Protein AF-A0A1R3HYX3-F1 (afdb_monomer_lite)

Sequence (609 aa):
MGSNAEAWLVEDETAREMLERVLTERPFLLLPPLHRVPLRVGNIVELSGPCSSAKTHILMQAAITCILPKQWRGVNFGGLGHLAMFLDLDCRFDILRFSELLNHRIMEAENGSSSEEAQNATRKHYNEELFALCMRRFLYIRCYDSSEFLATLKTLHYRIQKEKEAHGVNVHLLLIDSIGAFHWVDRGSLSFSLEGDNRKSLHLQSVSNTVVEEIRKLLLVHPMLMIATKTVTLGNRYSTNDIRWKSPSMDNPNSRNMTSSDQHLPYREYMPAVWQSFVTHRILVRATEDGFANDECQNVSVYLSEWLLPPLNSLDKFIVRDEEFVTMVPEDHETTCWGCGIRLLLPTYAPVFKCGWCGAVTNQNVNKPDTKGFWWRRLRDRCFVCILLIFMLFVICGGVWAVYPVVFSISNTCGIVHSVLTVFLATTTVATFCLAAFRCAGTPPIILWGSYPVVGKGGLENYTFCHYCSKPKSPRAHHCRSCGTCILDMDHHCPFIGNCVGAANHRHFIIFLCSAVVSTIYVSIMSAYAGLHIWPPLKYRSFVHLNGVSSTLALRAVKEVSIALLSSAVQLSARGLILVYLFVSSISVQIGSPSPLVTHQRKIAQQST

Foldseek 3Di:
DDDDPVVVVPPPDDPVRVVVVCCVVWPFDCQPPPNPDGFTFLAAEEEEEAPPLCQVVSVLSSLLLACAPCDDPHFGLNGNNAAAEEEEEQPPDDPVVSLVVSLVSVVVSCVVPDDDDPCVVVVVVSSVVSSVSSVLRYHYDYDDELVSLLVCLQCVLVVQVVSCVVRVHHHAEYEYEAPCNHLVVLQLVLVPDDDDDPPPRCDSCNSLVSSLVSVVVSCVVRGYHYYHYDYFAFDPPDDDDPPPPDDDDDDDPDDDDDDDPPPPDRGDDDDDPSVVVSHQWYKYKYWDPDDPDDDDDDDKTKMWIATPHVGDPDIDIDIDHPPDDDPDDFDFDWDADQFARDIDTHGNPCQWDADQFQQEIEGPPDDDDDLPCLVVLLVLLVVLQVVVLVVLVCLLVLLCVLQLVVQVVVDPVSSVVCVVVSVVLSCLLNVLLCLLLPPALAADDDADGDHPPVRGGNSLNPWYADPQVRGTHHPCWDQDSNVSHIGHVWDAQDSNSSHTHHDRSVVSVVSNVVSLLVSLVVLLVSLVVSLVVQQDPQPPPDDDDDDDDDPVVVVVVVVVVVVSVVVSVVVDDPSNVSSVVSNVVSVVVVVVDDPPCPPPVVPVVVVPD

Radius of gyration: 42.13 Å; chains: 1; bounding box: 106×79×122 Å

InterPro domains:
  IPR001594 Palmitoyltransferase, DHHC domain [PF01529] (463-565)
  IPR020588 DNA recombination and repair protein RecA-like, ATP-binding domain [PS50162] (19-232)
  IPR027417 P-loop containing nucleoside triphosphate hydrolase [G3DSA:3.40.50.300] (34-308)
  IPR027417 P-loop containing nucleoside triphosphate hydrolase [SSF52540] (39-187)
  IPR030547 DNA repair protein XRCC2 [PTHR46644] (6-325)

Structure (mmCIF, N/CA/C/O backbone):
data_AF-A0A1R3HYX3-F1
#
_entry.id   AF-A0A1R3HYX3-F1
#
loop_
_atom_site.group_PDB
_atom_site.id
_atom_site.type_symbol
_atom_site.label_atom_id
_atom_site.label_alt_id
_atom_site.label_comp_id
_atom_site.label_asym_id
_atom_site.label_entity_id
_atom_site.label_seq_id
_atom_site.pdbx_PDB_ins_code
_atom_site.Cartn_x
_atom_site.Cartn_y
_atom_site.Cartn_z
_atom_site.occupancy
_atom_site.B_iso_or_equiv
_atom_site.auth_seq_id
_atom_site.auth_comp_id
_atom_site.auth_asym_id
_atom_site.auth_atom_id
_atom_site.pdbx_PDB_model_num
ATOM 1 N N . MET A 1 1 ? -15.394 -44.047 63.724 1.00 41.28 1 MET A N 1
ATOM 2 C CA . MET A 1 1 ? -15.879 -42.694 64.064 1.00 41.28 1 MET A CA 1
ATOM 3 C C . MET A 1 1 ? -16.706 -42.215 62.886 1.00 41.28 1 MET A C 1
ATOM 5 O O . MET A 1 1 ? -16.134 -41.875 61.863 1.00 41.28 1 MET A O 1
ATOM 9 N N . GLY A 1 2 ? -18.031 -42.356 62.972 1.00 48.41 2 GLY A N 1
ATOM 10 C CA . GLY A 1 2 ? -18.944 -41.922 61.915 1.00 48.41 2 GLY A CA 1
ATOM 11 C C . GLY A 1 2 ? -19.053 -40.404 61.936 1.00 48.41 2 GLY A C 1
ATOM 12 O O . GLY A 1 2 ? -19.546 -39.842 62.908 1.00 48.41 2 GLY A O 1
ATOM 13 N N . SER A 1 3 ? -18.538 -39.745 60.904 1.00 48.88 3 SER A N 1
ATOM 14 C CA . SER A 1 3 ? -18.734 -38.315 60.688 1.00 48.88 3 SER A CA 1
ATOM 15 C C . SER A 1 3 ? -20.098 -38.106 60.038 1.00 48.88 3 SER A C 1
ATOM 17 O O . SER A 1 3 ? -20.320 -38.544 58.908 1.00 48.88 3 SER A O 1
ATOM 19 N N . ASN A 1 4 ? -21.001 -37.476 60.789 1.00 49.91 4 ASN A N 1
ATOM 20 C CA . ASN A 1 4 ? -22.348 -37.089 60.384 1.00 49.91 4 ASN A CA 1
ATOM 21 C C . ASN A 1 4 ? -22.359 -36.397 59.015 1.00 49.91 4 ASN A C 1
ATOM 23 O O . ASN A 1 4 ? -21.772 -35.329 58.851 1.00 49.91 4 ASN A O 1
ATOM 27 N N . ALA A 1 5 ? -23.107 -36.965 58.066 1.00 55.03 5 ALA A N 1
ATOM 28 C CA . ALA A 1 5 ? -23.444 -36.318 56.797 1.00 55.03 5 ALA A CA 1
ATOM 29 C C . ALA A 1 5 ? -24.194 -34.980 56.992 1.00 55.03 5 ALA A C 1
ATOM 31 O O . ALA A 1 5 ? -24.180 -34.133 56.108 1.00 55.03 5 ALA A O 1
ATOM 32 N N . GLU A 1 6 ? -24.779 -34.753 58.173 1.00 54.31 6 GLU A N 1
ATOM 33 C CA . GLU A 1 6 ? -25.414 -33.485 58.560 1.00 54.31 6 GLU A CA 1
ATOM 34 C C . GLU A 1 6 ? -24.428 -32.310 58.668 1.00 54.31 6 GLU A C 1
ATOM 36 O O . GLU A 1 6 ? -24.827 -31.171 58.463 1.00 54.31 6 GLU A O 1
ATOM 41 N N . ALA A 1 7 ? -23.131 -32.553 58.907 1.00 56.53 7 ALA A N 1
ATOM 42 C CA . ALA A 1 7 ? -22.131 -31.479 58.941 1.00 56.53 7 ALA A CA 1
ATOM 43 C C . ALA A 1 7 ? -21.842 -30.876 57.549 1.00 56.53 7 ALA A C 1
ATOM 45 O O . ALA A 1 7 ? -21.377 -29.746 57.465 1.00 56.53 7 ALA A O 1
ATOM 46 N N . TRP A 1 8 ? -22.134 -31.611 56.468 1.00 51.44 8 TRP A N 1
ATOM 47 C CA . TRP A 1 8 ? -22.068 -31.126 55.078 1.00 51.44 8 TRP A CA 1
ATOM 48 C C . TRP A 1 8 ? -23.345 -30.397 54.630 1.00 51.44 8 TRP A C 1
ATOM 50 O O . TRP A 1 8 ? -23.381 -29.849 53.533 1.00 51.44 8 TRP A O 1
ATOM 60 N N . LEU A 1 9 ? -24.398 -30.432 55.454 1.00 50.12 9 LEU A N 1
ATOM 61 C CA . LEU A 1 9 ? -25.677 -29.759 55.218 1.00 50.12 9 LEU A CA 1
ATOM 62 C C . LEU A 1 9 ? -25.800 -28.447 56.006 1.00 50.12 9 LEU A C 1
ATOM 64 O O . LEU A 1 9 ? -26.866 -27.835 55.997 1.00 50.12 9 LEU A O 1
ATOM 68 N N . VAL A 1 10 ? -24.741 -28.016 56.697 1.00 56.84 10 VAL A N 1
ATOM 69 C CA . VAL A 1 10 ? -24.694 -26.675 57.284 1.00 56.84 10 VAL A CA 1
ATOM 70 C C . VAL A 1 10 ? -24.692 -25.684 56.122 1.00 56.84 10 VAL A C 1
ATOM 72 O O . VAL A 1 10 ? -23.802 -25.727 55.279 1.00 56.84 10 VAL A O 1
ATOM 75 N N . GLU A 1 11 ? -25.720 -24.841 56.037 1.00 60.56 11 GLU A N 1
ATOM 76 C CA . GLU A 1 11 ? -25.771 -23.756 55.057 1.00 60.56 11 GLU A CA 1
ATOM 77 C C . GLU A 1 11 ? -24.552 -22.839 55.283 1.00 60.56 11 GLU A C 1
ATOM 79 O O . GLU A 1 11 ? -24.471 -22.172 56.312 1.00 60.56 11 GLU A O 1
ATOM 84 N N . ASP A 1 12 ? -23.582 -22.849 54.355 1.00 66.00 12 ASP A N 1
ATOM 85 C CA . ASP A 1 12 ? -22.317 -22.096 54.471 1.00 66.00 12 ASP A CA 1
ATOM 86 C C . ASP A 1 12 ? -22.540 -20.573 54.601 1.00 66.00 12 ASP A C 1
ATOM 88 O O . ASP A 1 12 ? -21.752 -19.873 55.235 1.00 66.00 12 ASP A O 1
ATOM 92 N N . GLU A 1 13 ? -23.616 -20.054 54.005 1.00 81.75 13 GLU A N 1
ATOM 93 C CA . GLU A 1 13 ? -24.091 -18.675 54.147 1.00 81.75 13 GLU A CA 1
ATOM 94 C C . GLU A 1 13 ? -25.575 -18.592 53.750 1.00 81.75 13 GLU A C 1
ATOM 96 O O . GLU A 1 13 ? -26.020 -19.256 52.808 1.00 81.75 13 GLU A O 1
ATOM 101 N N . THR A 1 14 ? -26.363 -17.750 54.423 1.00 84.31 14 THR A N 1
ATOM 102 C CA . THR A 1 14 ? -27.729 -17.455 53.967 1.00 84.31 14 THR A CA 1
ATOM 103 C C . THR A 1 14 ? -27.698 -16.585 52.705 1.00 84.31 14 THR A C 1
ATOM 105 O O . THR A 1 14 ? -26.788 -15.782 52.496 1.00 84.31 14 THR A O 1
ATOM 108 N N . ALA A 1 15 ? -28.743 -16.647 51.871 1.00 78.56 15 ALA A N 1
ATOM 109 C CA . ALA A 1 15 ? -28.845 -15.792 50.678 1.00 78.56 15 ALA A CA 1
ATOM 110 C C . ALA A 1 15 ? -28.753 -14.286 51.004 1.00 78.56 15 ALA A C 1
ATOM 112 O O . ALA A 1 15 ? -28.280 -13.495 50.188 1.00 78.56 15 ALA A O 1
ATOM 113 N N . ARG A 1 16 ? -29.191 -13.885 52.205 1.00 79.62 16 ARG A N 1
ATOM 114 C CA . ARG A 1 16 ? -29.077 -12.510 52.695 1.00 79.62 16 ARG A CA 1
ATOM 115 C C . ARG A 1 16 ? -27.629 -12.139 53.005 1.00 79.62 16 ARG A C 1
ATOM 117 O O . ARG A 1 16 ? -27.186 -11.093 52.548 1.00 79.62 16 ARG A O 1
ATOM 124 N N . GLU A 1 17 ? -26.907 -12.982 53.736 1.00 83.06 17 GLU A N 1
ATOM 125 C CA . GLU A 1 17 ? -25.489 -12.765 54.056 1.00 83.06 17 GLU A CA 1
ATOM 126 C C . GLU A 1 17 ? -24.635 -12.749 52.784 1.00 83.06 17 GLU A C 1
ATOM 128 O O . GLU A 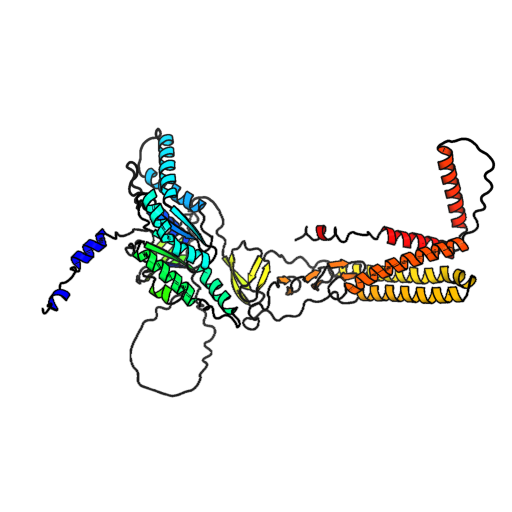1 17 ? -23.816 -11.847 52.603 1.00 83.06 17 GLU A O 1
ATOM 133 N N . MET A 1 18 ? -24.911 -13.656 51.840 1.00 79.69 18 MET A N 1
ATOM 134 C CA . MET A 1 18 ? -24.303 -13.647 50.508 1.00 79.69 18 MET A CA 1
ATOM 135 C C . MET A 1 18 ? -24.568 -12.319 49.781 1.00 79.69 18 MET A C 1
ATOM 137 O O . MET A 1 18 ? -23.649 -11.730 49.213 1.00 79.69 18 MET A O 1
ATOM 141 N N . LEU A 1 19 ? -25.813 -11.829 49.772 1.00 77.44 19 LEU A N 1
ATOM 142 C CA . LEU A 1 19 ? -26.172 -10.572 49.107 1.00 77.44 19 LEU A CA 1
ATOM 143 C C . LEU A 1 19 ? -25.524 -9.358 49.778 1.00 77.44 19 LEU A C 1
ATOM 145 O O . LEU A 1 19 ? -24.983 -8.509 49.072 1.00 77.44 19 LEU A O 1
ATOM 149 N N . GLU A 1 20 ? -25.540 -9.274 51.108 1.00 80.31 20 GLU A N 1
ATOM 150 C CA . GLU A 1 20 ? -24.894 -8.195 51.865 1.00 80.31 20 GLU A CA 1
ATOM 151 C C . GLU A 1 20 ? -23.377 -8.178 51.606 1.00 80.31 20 GLU A C 1
ATOM 153 O O . GLU A 1 20 ? -22.810 -7.120 51.312 1.00 80.31 20 GLU A O 1
ATOM 158 N N . ARG A 1 21 ? -22.728 -9.348 51.583 1.00 80.88 21 ARG A N 1
ATOM 159 C CA . ARG A 1 21 ? -21.313 -9.495 51.216 1.00 80.88 21 ARG A CA 1
ATOM 160 C C . ARG A 1 21 ? -21.042 -9.097 49.764 1.00 80.88 21 ARG A C 1
ATOM 162 O O . ARG A 1 21 ? -20.130 -8.327 49.490 1.00 80.88 21 ARG A O 1
ATOM 169 N N . VAL A 1 22 ? -21.855 -9.548 48.808 1.00 71.81 22 VAL A N 1
ATOM 170 C CA . VAL A 1 22 ? -21.674 -9.212 47.383 1.00 71.81 22 VAL A CA 1
ATOM 171 C C . VAL A 1 22 ? -21.893 -7.721 47.116 1.00 71.81 22 VAL A C 1
ATOM 173 O O . VAL A 1 22 ? -21.163 -7.139 46.315 1.00 71.81 22 VAL A O 1
ATOM 176 N N . LEU A 1 23 ? -22.871 -7.091 47.770 1.00 69.31 23 LEU A N 1
ATOM 177 C CA . LEU A 1 23 ? -23.157 -5.661 47.616 1.00 69.31 23 LEU A CA 1
ATOM 178 C C . LEU A 1 23 ? -22.064 -4.777 48.229 1.00 69.31 23 LEU A C 1
ATOM 180 O O . LEU A 1 23 ? -21.821 -3.682 47.724 1.00 69.31 23 LEU A O 1
ATOM 184 N N . THR A 1 24 ? -21.396 -5.251 49.283 1.00 69.88 24 THR A N 1
ATOM 185 C CA . THR A 1 24 ? -20.280 -4.540 49.925 1.00 69.88 24 THR A CA 1
ATOM 186 C C . THR A 1 24 ? -18.955 -4.754 49.190 1.00 69.88 24 THR A C 1
ATOM 188 O O . THR A 1 24 ? -18.231 -3.791 48.950 1.00 69.88 24 THR A O 1
ATOM 191 N N . GLU A 1 25 ? -18.651 -5.981 48.762 1.00 65.94 25 GLU A N 1
ATOM 192 C CA . GLU A 1 25 ? -17.410 -6.316 48.049 1.00 65.94 25 GLU A CA 1
ATOM 193 C C . GLU A 1 25 ? -17.407 -5.857 46.581 1.00 65.94 25 GLU A C 1
ATOM 195 O O . GLU A 1 25 ? -16.342 -5.632 46.003 1.00 65.94 25 GLU A O 1
ATOM 200 N N . ARG A 1 26 ? -18.582 -5.747 45.942 1.00 68.31 26 ARG A N 1
ATOM 201 C CA . ARG A 1 26 ? -18.722 -5.453 44.503 1.00 68.31 26 ARG A CA 1
ATOM 202 C C . ARG A 1 26 ? -19.774 -4.366 44.254 1.00 68.31 26 ARG A C 1
ATOM 204 O O . ARG A 1 26 ? -20.858 -4.675 43.748 1.00 68.31 26 ARG A O 1
ATOM 211 N N . PRO A 1 27 ? -19.466 -3.096 44.570 1.00 66.75 27 PRO A N 1
ATOM 212 C CA . PRO A 1 27 ? -20.403 -1.998 44.382 1.00 66.75 27 PRO A CA 1
ATOM 213 C C . PRO A 1 27 ? -20.747 -1.793 42.903 1.00 66.75 27 PRO A C 1
ATOM 215 O O . PRO A 1 27 ? -19.964 -2.112 42.001 1.00 66.75 27 PRO A O 1
ATOM 218 N N . PHE A 1 28 ? -21.930 -1.232 42.660 1.00 71.81 28 PHE A N 1
ATOM 219 C CA . PHE A 1 28 ? -22.382 -0.914 41.313 1.00 71.81 28 PHE A CA 1
ATOM 220 C C . PHE A 1 28 ? -21.579 0.237 40.704 1.00 71.81 28 PHE A C 1
ATOM 222 O O . PHE A 1 28 ? -21.320 1.259 41.340 1.00 71.81 28 PHE A O 1
ATOM 229 N N . LEU A 1 29 ? -21.214 0.059 39.441 1.00 71.75 29 LEU A N 1
ATOM 230 C CA . LEU A 1 29 ? -20.463 1.002 38.635 1.00 71.75 29 LEU A CA 1
ATOM 231 C C . LEU A 1 29 ? -21.446 1.740 37.732 1.00 71.75 29 LEU A C 1
ATOM 233 O O . LEU A 1 29 ? -21.963 1.189 36.759 1.00 71.75 29 LEU A O 1
ATOM 237 N N . LEU A 1 30 ? -21.717 2.998 38.074 1.00 67.62 30 LEU A N 1
ATOM 238 C CA . LEU A 1 30 ? -22.564 3.862 37.264 1.00 67.62 30 LEU A CA 1
ATOM 239 C C . LEU A 1 30 ? -21.734 4.410 36.097 1.00 67.62 30 LEU A C 1
ATOM 241 O O . LEU A 1 30 ? -20.937 5.329 36.272 1.00 67.62 30 LEU A O 1
ATOM 245 N N . LEU A 1 31 ? -21.903 3.827 34.913 1.00 72.12 31 LEU A N 1
ATOM 246 C CA . LEU A 1 31 ? -21.185 4.227 33.703 1.00 72.12 31 LEU A CA 1
ATOM 247 C C . LEU A 1 31 ? -22.179 4.745 32.662 1.00 72.12 31 LEU A C 1
ATOM 249 O O . LEU A 1 31 ? -22.695 3.942 31.893 1.00 72.12 31 LEU A O 1
ATOM 253 N N . PRO A 1 32 ? -22.497 6.048 32.609 1.00 61.25 32 PRO A N 1
ATOM 254 C CA . PRO A 1 32 ? -23.306 6.600 31.525 1.00 61.25 32 PRO A CA 1
ATOM 255 C C . PRO A 1 32 ? -22.641 6.362 30.151 1.00 61.25 32 PRO A C 1
ATOM 257 O O . PRO A 1 32 ? -21.426 6.520 30.045 1.00 61.25 32 PRO A O 1
ATOM 260 N N . PRO A 1 33 ? -23.388 5.979 29.093 1.00 62.75 33 PRO A N 1
ATOM 261 C CA . PRO A 1 33 ? -24.840 5.761 29.028 1.00 62.75 33 PRO A CA 1
ATOM 262 C C . PRO A 1 33 ? -25.313 4.366 29.499 1.00 62.75 33 PRO A C 1
ATOM 264 O O . PRO A 1 33 ? -26.508 4.123 29.583 1.00 62.75 33 PRO A O 1
ATOM 267 N N . LEU A 1 34 ? -24.415 3.459 29.878 1.00 67.62 34 LEU A N 1
ATOM 268 C CA . LEU A 1 34 ? -24.683 2.059 30.254 1.00 67.62 34 LEU A CA 1
ATOM 269 C C . LEU A 1 34 ? -25.244 1.861 31.682 1.00 67.62 34 LEU A C 1
ATOM 271 O O . LEU A 1 34 ? -25.087 0.794 32.268 1.00 67.62 34 LEU A O 1
ATOM 275 N N . HIS A 1 35 ? -25.896 2.866 32.264 1.00 69.94 35 HIS A N 1
ATOM 276 C CA . HIS A 1 35 ? -26.304 2.870 33.675 1.00 69.94 35 HIS A CA 1
ATOM 277 C C . HIS A 1 35 ? -27.664 2.200 33.946 1.00 69.94 35 HIS A C 1
ATOM 279 O O . HIS A 1 35 ? -28.071 2.105 35.102 1.00 69.94 35 HIS A O 1
ATOM 285 N N . ARG A 1 36 ? -28.377 1.738 32.905 1.00 70.38 36 ARG A N 1
ATOM 286 C CA . ARG A 1 36 ? -29.699 1.100 33.054 1.00 70.38 36 ARG A CA 1
ATOM 287 C C . ARG A 1 36 ? -29.665 -0.226 33.791 1.00 70.38 36 ARG A C 1
ATOM 289 O O . ARG A 1 36 ? -30.544 -0.487 34.608 1.00 70.38 36 ARG A O 1
ATOM 296 N N . VAL A 1 37 ? -28.687 -1.068 33.472 1.00 73.94 37 VAL A N 1
ATOM 297 C CA . VAL A 1 37 ? -28.445 -2.307 34.209 1.00 73.94 37 VAL A CA 1
ATOM 298 C C . VAL A 1 37 ? -27.245 -2.055 35.104 1.00 73.94 37 VAL A C 1
ATOM 300 O O . VAL A 1 37 ? -26.211 -1.598 34.613 1.00 73.94 37 VAL A O 1
ATOM 303 N N . PRO A 1 38 ? -27.360 -2.316 36.412 1.00 70.06 38 PRO A N 1
ATOM 304 C CA . PRO A 1 38 ? -26.297 -1.995 37.339 1.00 70.06 38 PRO A CA 1
ATOM 305 C C . PRO A 1 38 ? -25.107 -2.940 37.106 1.00 70.06 38 PRO A C 1
ATOM 307 O O . PRO A 1 38 ? -25.139 -4.120 37.456 1.00 70.06 38 PRO A O 1
ATOM 310 N N . LEU A 1 39 ? -24.056 -2.410 36.478 1.00 82.88 39 LEU A N 1
ATOM 311 C CA . LEU A 1 39 ? -22.827 -3.144 36.189 1.00 82.88 39 LEU A CA 1
ATOM 312 C C . LEU A 1 39 ? -21.980 -3.272 37.452 1.00 82.88 39 LEU A C 1
ATOM 314 O O . LEU A 1 39 ? -21.901 -2.351 38.260 1.00 82.88 39 LEU A O 1
ATOM 318 N N . ARG A 1 40 ? -21.308 -4.407 37.618 1.00 82.69 40 ARG A N 1
ATOM 319 C CA . ARG A 1 40 ? -20.417 -4.673 38.751 1.00 82.69 40 ARG A CA 1
ATOM 320 C C . ARG A 1 40 ? -19.153 -5.390 38.316 1.00 82.69 40 ARG A C 1
ATOM 322 O O . ARG A 1 40 ? -19.066 -5.977 37.237 1.00 82.69 40 ARG A O 1
ATOM 329 N N . VAL A 1 41 ? -18.184 -5.389 39.217 1.00 82.69 41 VAL A N 1
ATOM 330 C CA . VAL A 1 41 ? -16.953 -6.160 39.092 1.00 82.69 41 VAL A CA 1
ATOM 331 C C . VAL A 1 41 ? -17.267 -7.644 38.833 1.00 82.69 41 VAL A C 1
ATOM 333 O O . VAL A 1 41 ? -18.098 -8.254 39.513 1.00 82.69 41 VAL A O 1
ATOM 336 N N . GLY A 1 42 ? -16.621 -8.224 37.821 1.00 83.19 42 GLY A N 1
ATOM 337 C CA . GLY A 1 42 ? -16.876 -9.577 37.322 1.00 83.19 42 GLY A CA 1
ATOM 338 C C . GLY A 1 42 ? -17.931 -9.659 36.214 1.00 83.19 42 GLY A C 1
ATOM 339 O O . GLY A 1 42 ? -18.147 -10.737 35.666 1.00 83.19 42 GLY A O 1
ATOM 340 N N . ASN A 1 43 ? -18.601 -8.559 35.854 1.00 90.06 43 ASN A N 1
ATOM 341 C CA . ASN A 1 43 ? -19.383 -8.521 34.620 1.00 90.06 43 ASN A CA 1
ATOM 342 C C . ASN A 1 43 ? -18.471 -8.399 33.395 1.00 90.06 43 ASN A C 1
ATOM 344 O O . ASN A 1 43 ? -17.417 -7.766 33.440 1.00 90.06 43 ASN A O 1
ATOM 348 N N . ILE A 1 44 ? -18.915 -9.011 32.299 1.00 94.31 44 ILE A N 1
ATOM 349 C CA . ILE A 1 44 ? -18.249 -9.004 31.003 1.00 94.31 44 ILE A CA 1
ATOM 350 C C . ILE A 1 44 ? -19.255 -8.419 30.023 1.00 94.31 44 ILE A C 1
ATOM 352 O O . ILE A 1 44 ? -20.253 -9.062 29.685 1.00 94.31 44 ILE A O 1
ATOM 356 N N . VAL A 1 45 ? -19.012 -7.176 29.631 1.00 94.69 45 VAL A N 1
ATOM 357 C CA . VAL A 1 45 ? -19.893 -6.383 28.779 1.00 94.69 45 VAL A CA 1
ATOM 358 C C . VAL A 1 45 ? -19.340 -6.386 27.359 1.00 94.69 45 VAL A C 1
ATOM 360 O O . VAL A 1 45 ? -18.215 -5.953 27.123 1.00 94.69 45 VAL A O 1
ATOM 363 N N . GLU A 1 46 ? -20.133 -6.853 26.403 1.00 95.19 46 GLU A N 1
ATOM 364 C CA . GLU A 1 46 ? -19.833 -6.772 24.975 1.00 95.19 46 GLU A CA 1
ATOM 365 C C . GLU A 1 46 ? -20.604 -5.604 24.350 1.00 95.19 46 GLU A C 1
ATOM 367 O O . GLU A 1 46 ? -21.831 -5.651 24.214 1.00 95.19 46 GLU A O 1
ATOM 372 N N . LEU A 1 47 ? -19.877 -4.565 23.937 1.00 92.94 47 LEU A N 1
ATOM 373 C CA . LEU A 1 47 ? -20.403 -3.449 23.153 1.00 92.94 47 LEU A CA 1
ATOM 374 C C . LEU A 1 47 ? -20.299 -3.782 21.664 1.00 92.94 47 LEU A C 1
ATOM 376 O O . LEU A 1 47 ? -19.233 -3.689 21.054 1.00 92.94 47 LEU A O 1
ATOM 380 N N . SER A 1 48 ? -21.422 -4.165 21.071 1.00 91.25 48 SER A N 1
ATOM 381 C CA . SER A 1 48 ? -21.541 -4.491 19.650 1.00 91.25 48 SER A CA 1
ATOM 382 C C . SER A 1 48 ? -22.073 -3.296 18.862 1.00 91.25 48 SER A C 1
ATOM 384 O O . SER A 1 48 ? -22.921 -2.559 19.347 1.00 91.25 48 SER A O 1
ATOM 386 N N . GLY A 1 49 ? -21.611 -3.081 17.634 1.00 85.94 49 GLY A N 1
ATOM 387 C CA . GLY A 1 49 ? -22.181 -2.056 16.751 1.00 85.94 49 GLY A CA 1
ATOM 388 C C . GLY A 1 49 ? -21.439 -1.936 15.422 1.00 85.94 49 GLY A C 1
ATOM 389 O O . GLY A 1 49 ? -20.324 -2.455 15.312 1.00 85.94 49 GLY A O 1
ATOM 390 N N . PRO A 1 50 ? -22.023 -1.291 14.397 1.00 79.44 50 PRO A N 1
ATOM 391 C CA . PRO A 1 50 ? -21.340 -1.049 13.126 1.00 79.44 50 PRO A CA 1
ATOM 392 C C . PRO A 1 50 ? -20.115 -0.145 13.326 1.00 79.44 50 PRO A C 1
ATOM 394 O O . PRO A 1 50 ? -19.888 0.385 14.420 1.00 79.44 50 PRO A O 1
ATOM 397 N N . CYS A 1 51 ? -19.291 0.035 12.293 1.00 69.19 51 CYS A N 1
ATOM 398 C CA . CYS A 1 51 ? -18.273 1.089 12.318 1.00 69.19 51 CYS A CA 1
ATOM 399 C C . CYS A 1 51 ? -18.932 2.450 12.632 1.00 69.19 51 CYS A C 1
ATOM 401 O O . CYS A 1 51 ? -20.139 2.589 12.463 1.00 69.19 51 CYS A O 1
ATOM 403 N N . SER A 1 52 ? -18.171 3.389 13.205 1.00 70.44 52 SER A N 1
ATOM 404 C CA . SER A 1 52 ? -18.630 4.729 13.634 1.00 70.44 52 SER A CA 1
ATOM 405 C C . SER A 1 52 ? -19.754 4.821 14.691 1.00 70.44 52 SER A C 1
ATOM 407 O O . SER A 1 52 ? -20.182 5.915 15.033 1.00 70.44 52 SER A O 1
ATOM 409 N N . SER A 1 53 ? -20.175 3.726 15.340 1.00 74.25 53 SER A N 1
ATOM 410 C CA . SER A 1 53 ? -21.257 3.747 16.351 1.00 74.25 53 SER A CA 1
ATOM 411 C C . SER A 1 53 ? -20.862 4.244 17.766 1.00 74.25 53 SER A C 1
ATOM 413 O O . SER A 1 53 ? -21.366 3.716 18.754 1.00 74.25 53 SER A O 1
ATOM 415 N N . ALA A 1 54 ? -19.899 5.162 17.900 1.00 82.69 54 ALA A N 1
ATOM 416 C CA . ALA A 1 54 ? -19.423 5.735 19.178 1.00 82.69 54 ALA A CA 1
ATOM 417 C C . ALA A 1 54 ? -18.895 4.755 20.263 1.00 82.69 54 ALA A C 1
ATOM 419 O O . ALA A 1 54 ? -18.689 5.151 21.408 1.00 82.69 54 ALA A O 1
ATOM 420 N N . LYS A 1 55 ? -18.609 3.486 19.932 1.00 88.38 55 LYS A N 1
ATOM 421 C CA . LYS A 1 55 ? -18.141 2.464 20.899 1.00 88.38 55 LYS A CA 1
ATOM 422 C C . LYS A 1 55 ? -16.883 2.877 21.669 1.00 88.38 55 LYS A C 1
ATOM 424 O O . LYS A 1 55 ? -16.891 2.861 22.895 1.00 88.38 55 LYS A O 1
ATOM 429 N N . THR A 1 56 ? -15.833 3.291 20.963 1.00 89.56 56 THR A N 1
ATOM 430 C CA . THR A 1 56 ? -14.578 3.753 21.575 1.00 89.56 56 THR A CA 1
ATOM 431 C C . THR A 1 56 ? -14.796 4.997 22.439 1.00 89.56 56 THR A C 1
ATOM 433 O O . THR A 1 56 ? -14.195 5.114 23.501 1.00 89.56 56 THR A O 1
ATOM 436 N N . HIS A 1 57 ? -15.724 5.885 22.057 1.00 88.00 57 HIS A N 1
ATOM 437 C CA . HIS A 1 57 ? -16.089 7.047 22.874 1.00 88.00 57 HIS A CA 1
ATOM 438 C C . HIS A 1 57 ? -16.735 6.626 24.206 1.00 88.00 57 HIS A C 1
ATOM 440 O O . HIS A 1 57 ? -16.378 7.155 25.256 1.00 88.00 57 HIS A O 1
ATOM 446 N N . ILE A 1 58 ? -17.617 5.619 24.195 1.00 88.31 58 ILE A N 1
ATOM 447 C CA . ILE A 1 58 ? -18.182 5.034 25.425 1.00 88.31 58 ILE A CA 1
ATOM 448 C C . ILE A 1 58 ? -17.069 4.450 26.308 1.00 88.31 58 ILE A C 1
ATOM 450 O O . ILE A 1 58 ? -17.076 4.673 27.518 1.00 88.31 58 ILE A O 1
ATOM 454 N N . LEU A 1 59 ? -16.088 3.748 25.724 1.00 92.81 59 LEU A N 1
ATOM 455 C CA . LEU A 1 59 ? -14.939 3.240 26.485 1.00 92.81 59 LEU A CA 1
ATOM 456 C C . LEU A 1 59 ? -14.113 4.374 27.110 1.00 92.81 59 LEU A C 1
ATOM 458 O O . LEU A 1 59 ? -13.735 4.270 28.275 1.00 92.81 59 LEU A O 1
ATOM 462 N N . MET A 1 60 ? -13.854 5.458 26.368 1.00 92.31 60 MET A N 1
ATOM 463 C CA . MET A 1 60 ? -13.132 6.634 26.872 1.00 92.31 60 MET A CA 1
ATOM 464 C C . MET A 1 60 ? -13.863 7.267 28.062 1.00 92.31 60 MET A C 1
ATOM 466 O O . MET A 1 60 ? -13.246 7.504 29.097 1.00 92.31 60 MET A O 1
ATOM 470 N N . GLN A 1 61 ? -15.181 7.464 27.970 1.00 89.06 61 GLN A N 1
ATOM 471 C CA . GLN A 1 61 ? -15.988 8.012 29.069 1.00 89.06 61 GLN A CA 1
ATOM 472 C C . GLN A 1 61 ? -16.020 7.087 30.295 1.00 89.06 61 GLN A C 1
ATOM 474 O O . GLN A 1 61 ? -15.927 7.548 31.439 1.00 89.06 61 GLN A O 1
ATOM 479 N N . ALA A 1 62 ? -16.090 5.771 30.073 1.00 90.25 62 ALA A N 1
ATOM 480 C CA . ALA A 1 62 ? -16.012 4.789 31.148 1.00 90.25 62 ALA A CA 1
ATOM 481 C C . ALA A 1 62 ? -14.640 4.815 31.845 1.00 90.25 62 ALA A C 1
ATOM 483 O O . ALA A 1 62 ? -14.575 4.807 33.077 1.00 90.25 62 ALA A O 1
ATOM 484 N N . ALA A 1 63 ? -13.551 4.918 31.076 1.00 93.69 63 ALA A N 1
ATOM 485 C CA . ALA A 1 63 ? -12.200 5.088 31.605 1.00 93.69 63 ALA A CA 1
ATOM 486 C C . ALA A 1 63 ? -12.065 6.381 32.420 1.00 93.69 63 ALA A C 1
ATOM 488 O O . ALA A 1 63 ? -11.592 6.321 33.552 1.00 93.69 63 ALA A O 1
ATOM 489 N N . ILE A 1 64 ? -12.533 7.518 31.893 1.00 92.12 64 ILE A N 1
ATOM 490 C CA . ILE A 1 64 ? -12.508 8.825 32.572 1.00 92.12 64 ILE A CA 1
ATOM 491 C C . ILE A 1 64 ? -13.249 8.758 33.914 1.00 92.12 64 ILE A C 1
ATOM 493 O O . ILE A 1 64 ? -12.715 9.170 34.944 1.00 92.12 64 ILE A O 1
ATOM 497 N N . THR A 1 65 ? -14.449 8.174 33.928 1.00 89.31 65 THR A N 1
ATOM 498 C CA . THR A 1 65 ? -15.245 7.985 35.154 1.00 89.31 65 THR A CA 1
ATOM 499 C C . THR A 1 65 ? -14.524 7.091 36.168 1.00 89.31 65 THR A C 1
ATOM 501 O O . THR A 1 65 ? -14.603 7.328 37.373 1.00 89.31 65 THR A O 1
ATOM 504 N N . CYS A 1 66 ? -13.779 6.086 35.700 1.00 90.12 66 CYS A N 1
ATOM 505 C CA . CYS A 1 66 ? -13.001 5.204 36.563 1.00 90.12 66 CYS A CA 1
ATOM 506 C C . CYS A 1 66 ? -11.793 5.907 37.203 1.00 90.12 66 CYS A C 1
ATOM 508 O O . CYS A 1 66 ? -11.592 5.777 38.411 1.00 90.12 66 CYS A O 1
ATOM 510 N N . ILE A 1 67 ? -11.005 6.657 36.425 1.00 93.75 67 ILE A N 1
ATOM 511 C CA . ILE A 1 67 ? -9.739 7.252 36.896 1.00 93.75 67 ILE A CA 1
ATOM 512 C C . ILE A 1 67 ? -9.932 8.505 37.754 1.00 93.75 67 ILE A C 1
ATOM 514 O O . ILE A 1 67 ? -9.134 8.753 38.669 1.00 93.75 67 ILE A O 1
ATOM 518 N N . LEU A 1 68 ? -10.992 9.277 37.493 1.00 90.31 68 LEU A N 1
ATOM 519 C CA . LEU A 1 68 ? -11.292 10.488 38.253 1.00 90.31 68 LEU A CA 1
ATOM 520 C C . LEU A 1 68 ? -11.717 10.145 39.679 1.00 90.31 68 LEU A C 1
ATOM 522 O O . LEU A 1 68 ? -12.467 9.195 39.870 1.00 90.31 68 LEU A O 1
ATOM 526 N N . PRO A 1 69 ? -11.269 10.893 40.699 1.00 90.06 69 PRO A N 1
ATOM 527 C CA . PRO A 1 69 ? -11.698 10.671 42.072 1.00 90.06 69 PRO A CA 1
ATOM 528 C C . PRO A 1 69 ? -13.163 11.077 42.277 1.00 90.06 69 PRO A C 1
ATOM 530 O O . PRO A 1 69 ? -13.729 11.871 41.525 1.00 90.06 69 PRO A O 1
ATOM 533 N N . LYS A 1 70 ? -13.780 10.567 43.345 1.00 86.31 70 LYS A N 1
ATOM 534 C CA . LYS A 1 70 ? -15.133 10.980 43.742 1.00 86.31 70 LYS A CA 1
ATOM 535 C C . LYS A 1 70 ? -15.175 12.457 44.139 1.00 86.31 70 LYS A C 1
ATOM 537 O O . LYS A 1 70 ? -16.051 13.192 43.687 1.00 86.31 70 LYS A O 1
ATOM 542 N N . GLN A 1 71 ? -14.203 12.871 44.949 1.00 85.62 71 GLN A N 1
ATOM 543 C CA . GLN A 1 71 ? -14.025 14.237 45.425 1.00 85.62 71 GLN A CA 1
ATOM 544 C C . GLN A 1 71 ? -12.537 14.597 45.395 1.00 85.62 71 GLN A C 1
ATOM 546 O O . GLN A 1 71 ? -11.690 13.760 45.712 1.00 85.62 71 GLN A O 1
ATOM 551 N N . TRP A 1 72 ? -12.215 15.836 45.032 1.00 84.19 72 TRP A N 1
ATOM 552 C CA . TRP A 1 72 ? -10.856 16.368 45.071 1.00 84.19 72 TRP A CA 1
ATOM 553 C C . TRP A 1 72 ? -10.881 17.806 45.577 1.00 84.19 72 TRP A C 1
ATOM 555 O O . TRP A 1 72 ? -11.576 18.650 45.018 1.00 84.19 72 TRP A O 1
ATOM 565 N N . ARG A 1 73 ? -10.157 18.066 46.676 1.00 82.50 73 ARG A N 1
ATOM 566 C CA . ARG A 1 73 ? -10.042 19.391 47.318 1.00 82.50 73 ARG A CA 1
ATOM 567 C C . ARG A 1 73 ? -11.391 20.120 47.502 1.00 82.50 73 ARG A C 1
ATOM 569 O O . ARG A 1 73 ? -11.468 21.332 47.362 1.00 82.50 73 ARG A O 1
ATOM 576 N N . GLY A 1 74 ? -12.450 19.373 47.827 1.00 77.25 74 GLY A N 1
ATOM 577 C CA . GLY A 1 74 ? -13.797 19.905 48.069 1.00 77.25 74 GLY A CA 1
ATOM 578 C C . GLY A 1 74 ? -14.765 19.802 46.885 1.00 77.25 74 GLY A C 1
ATOM 579 O O . GLY A 1 74 ? -15.967 19.726 47.126 1.00 77.25 74 GLY A O 1
ATOM 580 N N . VAL A 1 75 ? -14.281 19.687 45.643 1.00 81.06 75 VAL A N 1
ATOM 581 C CA . VAL A 1 75 ? -15.125 19.558 44.440 1.00 81.06 75 VAL A CA 1
ATOM 582 C C . VAL A 1 75 ? -15.490 18.096 44.187 1.00 81.06 75 VAL A C 1
ATOM 584 O O . VAL A 1 75 ? -14.632 17.210 44.230 1.00 81.06 75 VAL A O 1
ATOM 587 N N . ASN A 1 76 ? -16.768 17.834 43.905 1.00 79.81 76 ASN A N 1
ATOM 588 C CA . ASN A 1 76 ? -17.273 16.502 43.583 1.00 79.81 76 ASN A CA 1
ATOM 589 C C . ASN A 1 76 ? -17.221 16.251 42.075 1.00 79.81 76 ASN A C 1
ATOM 591 O O . ASN A 1 76 ? -18.021 16.792 41.321 1.00 79.81 76 ASN A O 1
ATOM 595 N N . PHE A 1 77 ? -16.327 15.359 41.654 1.00 81.94 77 PHE A N 1
ATOM 596 C CA . PHE A 1 77 ? -16.226 14.918 40.263 1.00 81.94 77 PHE A CA 1
ATOM 597 C C . PHE A 1 77 ? -17.050 13.649 40.006 1.00 81.94 77 PHE A C 1
ATOM 599 O O . PHE A 1 77 ? -17.286 13.288 38.858 1.00 81.94 77 PHE A O 1
ATOM 606 N N . GLY A 1 78 ? -17.471 12.917 41.043 1.00 75.25 78 GLY A N 1
ATOM 607 C CA . GLY A 1 78 ? -18.317 11.726 40.883 1.00 75.25 78 GLY A CA 1
ATOM 608 C C . GLY A 1 78 ? -17.652 10.568 40.128 1.00 75.25 78 GLY A C 1
ATOM 609 O O . GLY A 1 78 ? -18.352 9.732 39.566 1.00 75.25 78 GLY A O 1
ATOM 610 N N . GLY A 1 79 ? -16.317 10.535 40.060 1.00 83.25 79 GLY A N 1
ATOM 611 C CA . GLY A 1 79 ? -15.576 9.377 39.560 1.00 83.25 79 GLY A CA 1
ATOM 612 C C . GLY A 1 79 ? -15.292 8.344 40.659 1.00 83.25 79 GLY A C 1
ATOM 613 O O . GLY A 1 79 ? -15.724 8.495 41.805 1.00 83.25 79 GLY A O 1
ATOM 614 N N . LEU A 1 80 ? -14.567 7.280 40.314 1.00 83.75 80 LEU A N 1
ATOM 615 C CA . LEU A 1 80 ? -14.275 6.156 41.211 1.00 83.75 80 LEU A CA 1
ATOM 616 C C . LEU A 1 80 ? -12.880 6.222 41.853 1.00 83.75 80 LEU A C 1
ATOM 618 O O . LEU A 1 80 ? -12.688 5.729 42.959 1.00 83.75 80 LEU A O 1
ATOM 622 N N . GLY A 1 81 ? -11.908 6.848 41.194 1.00 88.31 81 GLY A N 1
ATOM 623 C CA . GLY A 1 81 ? -10.535 7.001 41.673 1.00 88.31 81 GLY A CA 1
ATOM 624 C C . GLY A 1 81 ? -9.676 5.737 41.573 1.00 88.31 81 GLY A C 1
ATOM 625 O O . GLY A 1 81 ? -8.694 5.615 42.304 1.00 88.31 81 GLY A O 1
ATOM 626 N N . HIS A 1 82 ? -10.032 4.814 40.680 1.00 91.06 82 HIS A N 1
ATOM 627 C CA . HIS A 1 82 ? -9.375 3.519 40.492 1.00 91.06 82 HIS A CA 1
ATOM 628 C C . HIS A 1 82 ? -8.573 3.455 39.189 1.00 91.06 82 HIS A C 1
ATOM 630 O O . HIS A 1 82 ? -8.717 4.301 38.307 1.00 91.06 82 HIS A O 1
ATOM 636 N N . LEU A 1 83 ? -7.723 2.433 39.055 1.00 93.50 83 LEU A N 1
ATOM 637 C CA . LEU A 1 83 ? -6.973 2.200 37.821 1.00 93.50 83 LEU A CA 1
ATOM 638 C C . LEU A 1 83 ? -7.903 1.656 36.726 1.00 93.50 83 LEU A C 1
ATOM 640 O O . LEU A 1 83 ? -8.707 0.748 36.974 1.00 93.50 83 LEU A O 1
ATOM 644 N N . ALA A 1 84 ? -7.751 2.188 35.514 1.00 94.94 84 ALA A N 1
ATOM 645 C CA . ALA A 1 84 ? -8.409 1.697 34.308 1.00 94.94 84 ALA A CA 1
ATOM 646 C C . ALA A 1 84 ? -7.351 1.204 33.322 1.00 94.94 84 ALA A C 1
ATOM 648 O O . ALA A 1 84 ? -6.384 1.912 33.041 1.00 94.94 84 ALA A O 1
ATOM 649 N N . MET A 1 85 ? -7.534 -0.002 32.797 1.00 95.75 85 MET A N 1
ATOM 650 C CA . MET A 1 85 ? -6.630 -0.609 31.831 1.00 95.75 85 MET A CA 1
ATOM 651 C C . MET A 1 85 ? -7.291 -0.688 30.460 1.00 95.75 85 MET A C 1
ATOM 653 O O . MET A 1 85 ? -8.407 -1.183 30.347 1.00 95.75 85 MET A O 1
ATOM 657 N N . PHE A 1 86 ? -6.592 -0.232 29.426 1.00 96.81 86 PHE A N 1
ATOM 658 C CA . PHE A 1 86 ? -7.063 -0.202 28.049 1.00 96.81 86 PHE A CA 1
ATOM 659 C C . PHE A 1 86 ? -6.129 -1.019 27.152 1.00 96.81 86 PHE A C 1
ATOM 661 O O . PHE A 1 86 ? -4.951 -0.689 27.003 1.00 96.81 86 PHE A O 1
ATOM 668 N N . LEU A 1 87 ? -6.667 -2.088 26.566 1.00 96.81 87 LEU A N 1
ATOM 669 C CA . LEU A 1 87 ? -6.008 -2.939 25.581 1.00 96.81 87 LEU A CA 1
ATOM 670 C C . LEU A 1 87 ? -6.509 -2.565 24.185 1.00 96.81 87 LEU A C 1
ATOM 672 O O . LEU A 1 87 ? -7.650 -2.852 23.824 1.00 96.81 87 LEU A O 1
ATOM 676 N N . ASP A 1 88 ? -5.638 -1.928 23.416 1.00 96.06 88 ASP A N 1
ATOM 677 C CA . ASP A 1 88 ? -5.886 -1.512 22.042 1.00 96.06 88 ASP A CA 1
ATOM 678 C C . ASP A 1 88 ? -5.377 -2.589 21.073 1.00 96.06 88 ASP A C 1
ATOM 680 O O . ASP A 1 88 ? -4.170 -2.804 20.935 1.00 96.06 88 ASP A O 1
ATOM 684 N N . LEU A 1 89 ? -6.315 -3.308 20.462 1.00 94.00 89 LEU A N 1
ATOM 685 C CA . LEU A 1 89 ? -6.089 -4.416 19.534 1.00 94.00 89 LEU A CA 1
ATOM 686 C C . LEU A 1 89 ? -6.297 -4.008 18.070 1.00 94.00 89 LEU A C 1
ATOM 688 O O . LEU A 1 89 ? -5.881 -4.739 17.174 1.00 94.00 89 LEU A O 1
ATOM 692 N N . ASP A 1 90 ? -6.964 -2.882 17.801 1.00 87.50 90 ASP A N 1
ATOM 693 C CA . ASP A 1 90 ? -7.166 -2.366 16.442 1.00 87.50 90 ASP A CA 1
ATOM 694 C C . ASP A 1 90 ? -6.261 -1.169 16.096 1.00 87.50 90 ASP A C 1
ATOM 696 O O . ASP A 1 90 ? -6.223 -0.740 14.939 1.00 87.50 90 ASP A O 1
ATOM 700 N N . CYS A 1 91 ? -5.481 -0.696 17.072 1.00 86.94 91 CYS A N 1
ATOM 701 C CA . CYS A 1 91 ? -4.536 0.414 16.988 1.00 86.94 91 CYS A CA 1
ATOM 702 C C . CYS A 1 91 ? -5.191 1.748 16.600 1.00 86.94 91 CYS A C 1
ATOM 704 O O . CYS A 1 91 ? -4.544 2.589 15.967 1.00 86.94 91 CYS A O 1
ATOM 706 N N . ARG A 1 92 ? -6.469 1.950 16.950 1.00 83.81 92 ARG A N 1
ATOM 707 C CA . ARG A 1 92 ? -7.226 3.173 16.629 1.00 83.81 92 ARG A CA 1
ATOM 708 C C . ARG A 1 92 ? -7.437 4.102 17.820 1.00 83.81 92 ARG A C 1
ATOM 710 O O . ARG A 1 92 ? -8.064 5.148 17.651 1.00 83.81 92 ARG A O 1
ATOM 717 N N . PHE A 1 93 ? -6.933 3.765 19.008 1.00 89.94 93 PHE A N 1
ATOM 718 C CA . PHE A 1 93 ? -7.124 4.611 20.181 1.00 89.94 93 PHE A CA 1
ATOM 719 C C . PHE A 1 93 ? -6.324 5.918 20.085 1.00 89.94 93 PHE A C 1
ATOM 721 O O . PHE A 1 93 ? -5.091 5.919 20.019 1.00 89.94 93 PHE A O 1
ATOM 728 N N . ASP A 1 94 ? -7.043 7.038 20.146 1.00 89.56 94 ASP A N 1
ATOM 729 C CA . ASP A 1 94 ? -6.473 8.380 20.170 1.00 89.56 94 ASP A CA 1
ATOM 730 C C . ASP A 1 94 ? -6.310 8.884 21.613 1.00 89.56 94 ASP A C 1
ATOM 732 O O . ASP A 1 94 ? -7.276 9.240 22.296 1.00 89.56 94 ASP A O 1
ATOM 736 N N . ILE A 1 95 ? -5.058 8.919 22.076 1.00 90.88 95 ILE A N 1
ATOM 737 C CA . ILE A 1 95 ? -4.706 9.407 23.412 1.00 90.88 95 ILE A CA 1
ATOM 738 C C . ILE A 1 95 ? -4.907 10.921 23.560 1.00 90.88 95 ILE A C 1
ATOM 740 O O . ILE A 1 95 ? -5.178 11.378 24.670 1.00 90.88 95 ILE A O 1
ATOM 744 N N . LEU A 1 96 ? -4.802 11.696 22.472 1.00 88.56 96 LEU A N 1
ATOM 745 C CA . LEU A 1 96 ? -5.008 13.145 22.506 1.00 88.56 96 LEU A CA 1
ATOM 746 C C . LEU A 1 96 ? -6.482 13.436 22.767 1.00 88.56 96 LEU A C 1
ATOM 748 O O . LEU A 1 96 ? -6.801 14.095 23.755 1.00 88.56 96 LEU A O 1
ATOM 752 N N . ARG A 1 97 ? -7.376 12.801 22.004 1.00 88.25 97 ARG A N 1
ATOM 753 C CA . ARG A 1 97 ? -8.822 12.902 22.237 1.00 88.25 97 ARG A CA 1
ATOM 754 C C . ARG A 1 97 ? -9.214 12.475 23.652 1.00 88.25 97 ARG A C 1
ATOM 756 O O . ARG A 1 97 ? -10.037 13.119 24.295 1.00 88.25 97 ARG A O 1
ATOM 763 N N . PHE A 1 98 ? -8.617 11.400 24.169 1.00 92.62 98 PHE A N 1
ATOM 764 C CA . PHE A 1 98 ? -8.841 10.980 25.555 1.00 92.62 98 PHE A CA 1
ATOM 765 C C . PHE A 1 98 ? -8.402 12.049 26.567 1.00 92.62 98 PHE A C 1
ATOM 767 O O . PHE A 1 98 ? -9.131 12.339 27.517 1.00 92.62 98 PHE A O 1
ATOM 774 N N . SER A 1 99 ? -7.227 12.649 26.357 1.00 91.69 99 SER A N 1
ATOM 775 C CA . SER A 1 99 ? -6.699 13.704 27.224 1.00 91.69 99 SER A CA 1
ATOM 776 C C . SER A 1 99 ? -7.573 14.960 27.221 1.00 91.69 99 SER A C 1
ATOM 778 O O . SER A 1 99 ? -7.821 15.540 28.277 1.00 91.69 99 SER A O 1
ATOM 780 N N . GLU A 1 100 ? -8.109 15.333 26.062 1.00 88.62 100 GLU A N 1
ATOM 781 C CA . GLU A 1 100 ? -9.011 16.473 25.900 1.00 88.62 100 GLU A CA 1
ATOM 782 C C . GLU A 1 100 ? -10.336 16.235 26.626 1.00 88.62 100 GLU A C 1
ATOM 784 O O . GLU A 1 100 ? -10.758 17.077 27.416 1.00 88.62 100 GLU A O 1
ATOM 789 N N . LEU A 1 101 ? -10.943 15.055 26.457 1.00 88.00 101 LEU A N 1
ATOM 790 C CA . LEU A 1 101 ? -12.177 14.680 27.157 1.00 88.00 101 LEU A CA 1
ATOM 791 C C . LEU A 1 101 ? -11.997 14.655 28.680 1.00 88.00 101 LEU A C 1
ATOM 793 O O . LEU A 1 101 ? -12.874 15.107 29.418 1.00 88.00 101 LEU A O 1
ATOM 797 N N . LEU A 1 102 ? -10.861 14.143 29.164 1.00 90.06 102 LEU A N 1
ATOM 798 C CA . LEU A 1 102 ? -10.536 14.155 30.589 1.00 90.06 102 LEU A CA 1
ATOM 799 C C . LEU A 1 102 ? -10.429 15.590 31.113 1.00 90.06 102 LEU A C 1
ATOM 801 O O . LEU A 1 102 ? -11.001 15.905 32.155 1.00 90.06 102 LEU A O 1
ATOM 805 N N . ASN A 1 103 ? -9.712 16.453 30.393 1.00 88.62 103 ASN A N 1
ATOM 806 C CA . ASN A 1 103 ? -9.522 17.841 30.791 1.00 88.62 103 ASN A CA 1
ATOM 807 C C . ASN A 1 103 ? -10.851 18.612 30.789 1.00 88.62 103 ASN A C 1
ATOM 809 O O . ASN A 1 103 ? -11.171 19.295 31.758 1.00 88.62 103 ASN A O 1
ATOM 813 N N . HIS A 1 104 ? -11.678 18.414 29.762 1.00 85.44 104 HIS A N 1
ATOM 814 C CA . HIS A 1 104 ? -13.018 18.992 29.680 1.00 85.44 104 HIS A CA 1
ATOM 815 C C . HIS A 1 104 ? -13.876 18.608 30.889 1.00 85.44 104 HIS A C 1
ATOM 817 O O . HIS A 1 104 ? -14.426 19.470 31.569 1.00 85.44 104 HIS A O 1
ATOM 823 N N . ARG A 1 105 ? -13.907 17.317 31.235 1.00 84.56 105 ARG A N 1
ATOM 824 C CA . ARG A 1 105 ? -14.696 16.806 32.363 1.00 84.56 105 ARG A CA 1
ATOM 825 C C . ARG A 1 105 ? -14.167 17.271 33.728 1.00 84.56 105 ARG A C 1
ATOM 827 O O . ARG A 1 105 ? -14.925 17.290 34.696 1.00 84.56 105 ARG A O 1
ATOM 834 N N . ILE A 1 106 ? -12.887 17.646 33.823 1.00 86.75 106 ILE A N 1
ATOM 835 C CA . ILE A 1 106 ? -12.327 18.337 34.996 1.00 86.75 106 ILE A CA 1
ATOM 836 C C . ILE A 1 106 ? -12.823 19.791 35.035 1.00 86.75 106 ILE A C 1
ATOM 838 O O . ILE A 1 106 ? -13.291 20.244 36.076 1.00 86.75 106 ILE A O 1
ATOM 842 N N . MET A 1 107 ? -12.784 20.509 33.911 1.00 82.81 107 MET A N 1
ATOM 843 C CA . MET A 1 107 ? -13.208 21.912 33.836 1.00 82.81 107 MET A CA 1
ATOM 844 C C . MET A 1 107 ? -14.719 22.102 34.067 1.00 82.81 107 MET A C 1
ATOM 846 O O . MET A 1 107 ? -15.120 23.015 34.788 1.00 82.81 107 MET A O 1
ATOM 850 N N . GLU A 1 108 ? -15.565 21.230 33.512 1.00 78.62 108 GLU A N 1
ATOM 851 C CA . GLU A 1 108 ? -17.029 21.304 33.650 1.00 78.62 108 GLU A CA 1
ATOM 852 C C . GLU A 1 108 ? -17.504 21.193 35.104 1.00 78.62 108 GLU A C 1
ATOM 854 O O . GLU A 1 108 ? -18.364 21.961 35.537 1.00 78.62 108 GLU A O 1
ATOM 859 N N . ALA A 1 109 ? -16.939 20.255 35.871 1.00 72.75 109 ALA A N 1
ATOM 860 C CA . ALA A 1 109 ? -17.363 19.987 37.246 1.00 72.75 109 ALA A CA 1
ATOM 861 C C . ALA A 1 109 ? -17.128 21.183 38.184 1.00 72.75 109 ALA A C 1
ATOM 863 O O . ALA A 1 109 ? -17.863 21.363 39.154 1.00 72.75 109 ALA A O 1
ATOM 864 N N . GLU A 1 110 ? -16.132 22.020 37.886 1.00 65.81 110 GLU A N 1
ATOM 865 C CA . GLU A 1 110 ? -15.819 23.198 38.690 1.00 65.81 110 GLU A CA 1
ATOM 866 C C . GLU A 1 110 ? -16.546 24.474 38.220 1.00 65.81 110 GLU A C 1
ATOM 868 O O . GLU A 1 110 ? -16.694 25.418 38.999 1.00 65.81 110 GLU A O 1
ATOM 873 N N . ASN A 1 111 ? -17.017 24.540 36.969 1.00 63.50 111 ASN A N 1
ATOM 874 C CA . ASN A 1 111 ? -17.828 25.667 36.479 1.00 63.50 111 ASN A CA 1
ATOM 875 C C . ASN A 1 111 ? -19.224 25.709 37.128 1.00 63.50 111 ASN A C 1
ATOM 877 O O . ASN A 1 111 ? -19.852 26.764 37.171 1.00 63.50 111 ASN A O 1
ATOM 881 N N . GLY A 1 112 ? -19.688 24.588 37.692 1.00 56.59 112 GLY A N 1
ATOM 882 C CA . GLY A 1 112 ? -20.897 24.525 38.517 1.00 56.59 112 GLY A CA 1
ATOM 883 C C . GLY A 1 112 ? -20.742 25.093 39.938 1.00 56.59 112 GLY A C 1
ATOM 884 O O . GLY A 1 112 ? -21.745 25.260 40.628 1.00 56.59 112 GLY A O 1
ATOM 885 N N . SER A 1 113 ? -19.518 25.399 40.391 1.00 52.81 113 SER A N 1
ATOM 886 C CA . SER A 1 113 ? -19.237 25.997 41.706 1.00 52.81 113 SER A CA 1
ATOM 8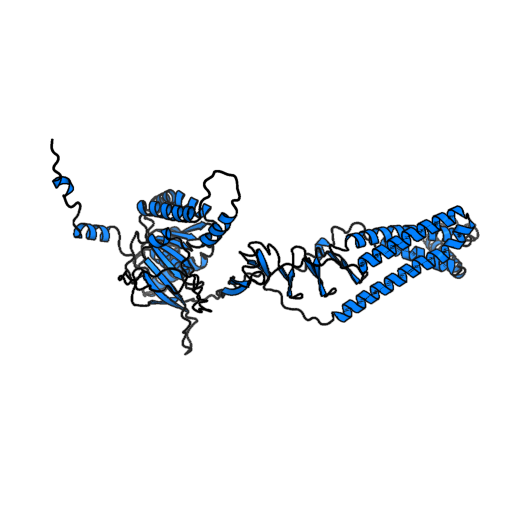87 C C . SER A 1 113 ? -18.777 27.451 41.558 1.00 52.81 113 SER A C 1
ATOM 889 O O . SER A 1 113 ? -17.638 27.730 41.188 1.00 52.81 113 SER A O 1
ATOM 891 N N . SER A 1 114 ? -19.681 28.391 41.823 1.00 47.16 114 SER A N 1
ATOM 892 C CA . SER A 1 114 ? -19.471 29.838 41.709 1.00 47.16 114 SER A CA 1
ATOM 893 C C . SER A 1 114 ? -18.627 30.424 42.853 1.00 47.16 114 SER A C 1
ATOM 895 O O . SER A 1 114 ? -19.092 30.372 43.989 1.00 47.16 114 SER A O 1
ATOM 897 N N . SER A 1 115 ? -17.475 31.050 42.546 1.00 44.91 115 SER A N 1
ATOM 898 C CA . SER A 1 115 ? -17.000 32.330 43.136 1.00 44.91 115 SER A CA 1
ATOM 899 C C . SER A 1 115 ? -15.549 32.705 42.739 1.00 44.91 115 SER A C 1
ATOM 901 O O . SER A 1 115 ? -14.620 31.958 43.027 1.00 44.91 115 SER A O 1
ATOM 903 N N . GLU A 1 116 ? -15.403 33.918 42.188 1.00 53.12 116 GLU A N 1
ATOM 904 C CA . GLU A 1 116 ? -14.269 34.876 42.231 1.00 53.12 116 GLU A CA 1
ATOM 905 C C . GLU A 1 116 ? -12.963 34.705 41.409 1.00 53.12 116 GLU A C 1
ATOM 907 O O . GLU A 1 116 ? -12.287 33.679 41.368 1.00 53.12 116 GLU A O 1
ATOM 912 N N . GLU A 1 117 ? -12.569 35.834 40.800 1.00 51.69 117 GLU A N 1
ATOM 913 C CA . GLU A 1 117 ? -11.570 36.022 39.732 1.00 51.69 117 GLU A CA 1
ATOM 914 C C . GLU A 1 117 ? -10.101 36.107 40.206 1.00 51.69 117 GLU A C 1
ATOM 916 O O . GLU A 1 117 ? -9.189 36.232 39.389 1.00 51.69 117 GLU A O 1
ATOM 921 N N . ALA A 1 118 ? -9.823 35.960 41.507 1.00 47.03 118 ALA A N 1
ATOM 922 C CA . ALA A 1 118 ? -8.453 35.956 42.046 1.00 47.03 118 ALA A CA 1
ATOM 923 C C . ALA A 1 118 ? -7.785 34.559 42.074 1.00 47.03 118 ALA A C 1
ATOM 925 O O . ALA A 1 118 ? -6.591 34.449 42.350 1.00 47.03 118 ALA A O 1
ATOM 926 N N . GLN A 1 119 ? -8.525 33.480 41.779 1.00 54.12 119 GLN A N 1
ATOM 927 C CA . GLN A 1 119 ? -8.078 32.087 41.971 1.00 54.12 119 GLN A CA 1
ATOM 928 C C . GLN A 1 119 ? -7.547 31.378 40.706 1.00 54.12 119 GLN A C 1
ATOM 930 O O . GLN A 1 119 ? -7.117 30.227 40.788 1.00 54.12 119 GLN A O 1
ATOM 935 N N . ASN A 1 120 ? -7.519 32.032 39.539 1.00 61.03 120 ASN A N 1
ATOM 936 C CA . ASN A 1 120 ? -7.272 31.361 38.250 1.00 61.03 120 ASN A CA 1
ATOM 937 C C . ASN A 1 120 ? -5.891 30.687 38.108 1.00 61.03 120 ASN A C 1
ATOM 939 O O . ASN A 1 120 ? -5.803 29.601 37.536 1.00 61.03 120 ASN A O 1
ATOM 943 N N . ALA A 1 121 ? -4.812 31.276 38.639 1.00 61.75 121 ALA A N 1
ATOM 944 C CA . ALA A 1 121 ? -3.471 30.681 38.540 1.00 61.75 121 ALA A CA 1
ATOM 945 C C . ALA A 1 121 ? -3.317 29.438 39.436 1.00 61.75 121 ALA A C 1
ATOM 947 O O . ALA A 1 121 ? -2.801 28.406 39.004 1.00 61.75 121 ALA A O 1
ATOM 948 N N . THR A 1 122 ? -3.819 29.512 40.670 1.00 62.56 122 THR A N 1
ATOM 949 C CA . THR A 1 122 ? -3.797 28.402 41.631 1.00 62.56 122 THR A CA 1
ATOM 950 C C . THR A 1 122 ? -4.724 27.267 41.190 1.00 62.56 122 THR A C 1
ATOM 952 O O . THR A 1 122 ? -4.357 26.098 41.281 1.00 62.56 122 THR A O 1
ATOM 955 N N . ARG A 1 123 ? -5.889 27.604 40.623 1.00 67.38 123 ARG A N 1
ATOM 956 C CA . ARG A 1 123 ? -6.848 26.651 40.047 1.00 67.38 123 ARG A CA 1
ATOM 957 C C . ARG A 1 123 ? -6.274 25.915 38.838 1.00 67.38 123 ARG A C 1
ATOM 959 O O . ARG A 1 123 ? -6.380 24.696 38.762 1.00 67.38 123 ARG A O 1
ATOM 966 N N . LYS A 1 124 ? -5.557 26.617 37.955 1.00 71.00 124 LYS A N 1
ATOM 967 C CA . LYS A 1 124 ? -4.834 25.986 36.841 1.00 71.00 124 LYS A CA 1
ATOM 968 C C . LYS A 1 124 ? -3.797 24.967 37.328 1.00 71.00 124 LYS A C 1
ATOM 970 O O . LYS A 1 124 ? -3.756 23.855 36.811 1.00 71.00 124 LYS A O 1
ATOM 975 N N . HIS A 1 125 ? -3.027 25.301 38.364 1.00 74.44 125 HIS A N 1
ATOM 976 C CA . HIS A 1 125 ? -2.072 24.365 38.963 1.00 74.44 125 HIS A CA 1
ATOM 977 C C . HIS A 1 125 ? -2.765 23.135 39.584 1.00 74.44 125 HIS A C 1
ATOM 979 O O . HIS A 1 125 ? -2.265 22.017 39.471 1.00 74.44 125 HIS A O 1
ATOM 985 N N . TYR A 1 126 ? -3.926 23.304 40.228 1.00 74.88 126 TYR A N 1
ATOM 986 C CA . TYR A 1 126 ? -4.702 22.171 40.750 1.00 74.88 126 TYR A CA 1
ATOM 987 C C . TYR A 1 126 ? -5.253 21.268 39.645 1.00 74.88 126 TYR A C 1
ATOM 989 O O . TYR A 1 126 ? -5.247 20.046 39.811 1.00 74.88 126 TYR A O 1
ATOM 997 N N . ASN A 1 127 ? -5.655 21.846 38.513 1.00 81.50 127 ASN A N 1
ATOM 998 C CA . ASN A 1 127 ? -6.131 21.094 37.355 1.00 81.50 127 ASN A CA 1
ATOM 999 C C . ASN A 1 127 ? -5.008 20.275 36.721 1.00 81.50 127 ASN A C 1
ATOM 1001 O O . ASN A 1 127 ? -5.212 19.104 36.415 1.00 81.50 127 ASN A O 1
ATOM 1005 N N . GLU A 1 128 ? -3.808 20.844 36.600 1.00 87.56 128 GLU A N 1
ATOM 1006 C CA . GLU A 1 128 ? -2.631 20.129 36.096 1.00 87.56 128 GLU A CA 1
ATOM 1007 C C . GLU A 1 128 ? -2.236 18.954 37.009 1.00 87.56 128 GLU A C 1
ATOM 1009 O O . GLU A 1 128 ? -1.950 17.858 36.520 1.00 87.56 128 GLU A O 1
ATOM 1014 N N . GLU A 1 129 ? -2.285 19.134 38.334 1.00 90.62 129 GLU A N 1
ATOM 1015 C CA . GLU A 1 129 ? -1.997 18.066 39.302 1.00 90.62 129 GLU A CA 1
ATOM 1016 C C . GLU A 1 129 ? -3.039 16.936 39.241 1.00 90.62 129 GLU A C 1
ATOM 1018 O O . GLU A 1 129 ? -2.677 15.756 39.168 1.00 90.62 129 GLU A O 1
ATOM 1023 N N . LEU A 1 130 ? -4.332 17.282 39.231 1.00 91.56 130 LEU A N 1
ATOM 1024 C CA . LEU A 1 130 ? -5.423 16.311 39.132 1.00 91.56 130 LEU A CA 1
ATOM 1025 C C . LEU A 1 130 ? -5.382 15.562 37.796 1.00 91.56 130 LEU A C 1
ATOM 1027 O O . LEU A 1 130 ? -5.519 14.337 37.770 1.00 91.56 130 LEU A O 1
ATOM 1031 N N . PHE A 1 131 ? -5.156 16.280 36.698 1.00 93.38 131 PHE A N 1
ATOM 1032 C CA . PHE A 1 131 ? -5.017 15.707 35.366 1.00 93.38 131 PHE A CA 1
ATOM 1033 C C . PHE A 1 131 ? -3.855 14.710 35.314 1.00 93.38 131 PHE A C 1
ATOM 1035 O O . PHE A 1 131 ? -4.042 13.567 34.892 1.00 93.38 131 PHE A O 1
ATOM 1042 N N . ALA A 1 132 ? -2.675 15.088 35.818 1.00 93.50 132 ALA A N 1
ATOM 1043 C CA . ALA A 1 132 ? -1.513 14.204 35.870 1.00 93.50 132 ALA A CA 1
ATOM 1044 C C . ALA A 1 132 ? -1.775 12.955 36.726 1.00 93.50 132 ALA A C 1
ATOM 1046 O O . ALA A 1 132 ? -1.380 11.848 36.351 1.00 93.50 132 ALA A O 1
ATOM 1047 N N . LEU A 1 133 ? -2.473 13.105 37.855 1.00 92.56 133 LEU A N 1
ATOM 1048 C CA . LEU A 1 133 ? -2.877 11.990 38.710 1.00 92.56 133 LEU A CA 1
ATOM 1049 C C . LEU A 1 133 ? -3.845 11.037 37.996 1.00 92.56 133 LEU A C 1
ATOM 1051 O O . LEU A 1 133 ? -3.688 9.821 38.099 1.00 92.56 133 LEU A O 1
ATOM 1055 N N . CYS A 1 134 ? -4.807 11.564 37.239 1.00 94.12 134 CYS A N 1
ATOM 1056 C CA . CYS A 1 134 ? -5.751 10.760 36.464 1.00 94.12 134 CYS A CA 1
ATOM 1057 C C . CYS A 1 134 ? -5.065 10.045 35.294 1.00 94.12 134 CYS A C 1
ATOM 1059 O O . CYS A 1 134 ? -5.265 8.847 35.113 1.00 94.12 134 CYS A O 1
ATOM 1061 N N . MET A 1 135 ? -4.188 10.733 34.560 1.00 94.38 135 MET A N 1
ATOM 1062 C CA . MET A 1 135 ? -3.410 10.136 33.471 1.00 94.38 135 MET A CA 1
ATOM 1063 C C . MET A 1 135 ? -2.492 9.015 33.963 1.00 94.38 135 MET A C 1
ATOM 1065 O O . MET A 1 135 ? -2.383 7.984 33.307 1.00 94.38 135 MET A O 1
ATOM 1069 N N . ARG A 1 136 ? -1.892 9.157 35.152 1.00 93.19 136 ARG A N 1
ATOM 1070 C CA . ARG A 1 136 ? -1.116 8.080 35.791 1.00 93.19 136 ARG A CA 1
ATOM 1071 C C . ARG A 1 136 ? -1.955 6.845 36.119 1.00 93.19 136 ARG A C 1
ATOM 1073 O O . ARG A 1 136 ? -1.405 5.755 36.189 1.00 93.19 136 ARG A O 1
ATOM 1080 N N . ARG A 1 137 ? -3.267 7.001 36.315 1.00 94.25 137 ARG A N 1
ATOM 1081 C CA . ARG A 1 137 ? -4.181 5.885 36.591 1.00 94.25 137 ARG A CA 1
ATOM 1082 C C . ARG A 1 137 ? -4.698 5.177 35.335 1.00 94.25 137 ARG A C 1
ATOM 1084 O O . ARG A 1 137 ? -5.357 4.142 35.458 1.00 94.25 137 ARG A O 1
ATOM 1091 N N . PHE A 1 138 ? -4.426 5.720 34.149 1.00 96.19 138 PHE A N 1
ATOM 1092 C CA . PHE A 1 138 ? -4.833 5.143 32.874 1.00 96.19 138 PHE A CA 1
ATOM 1093 C C . PHE A 1 138 ? -3.702 4.291 32.281 1.00 96.19 138 PHE A C 1
ATOM 1095 O O . PHE A 1 138 ? -2.701 4.800 31.778 1.00 96.19 138 PHE A O 1
ATOM 1102 N N . LEU A 1 139 ? -3.859 2.970 32.349 1.00 95.12 139 LEU A N 1
ATOM 1103 C CA . LEU A 1 139 ? -2.874 1.997 31.883 1.00 95.12 139 LEU A CA 1
ATOM 1104 C C . LEU A 1 139 ? -3.186 1.587 30.444 1.00 95.12 139 LEU A C 1
ATOM 1106 O O . LEU A 1 139 ? -4.142 0.859 30.196 1.00 95.12 139 LEU A O 1
ATOM 1110 N N . TYR A 1 140 ? -2.355 2.011 29.498 1.00 95.50 140 TYR A N 1
ATOM 1111 C CA . TYR A 1 140 ? -2.564 1.761 28.072 1.00 95.50 140 TYR A CA 1
ATOM 1112 C C . TYR A 1 140 ? -1.580 0.726 27.507 1.00 95.50 140 TYR A C 1
ATOM 1114 O O . TYR A 1 140 ? -0.375 0.794 27.776 1.00 95.50 140 TYR A O 1
ATOM 1122 N N . ILE A 1 141 ? -2.080 -0.235 26.721 1.00 95.44 141 ILE A N 1
ATOM 1123 C CA . ILE A 1 141 ? -1.281 -1.277 26.057 1.00 95.44 141 ILE A CA 1
ATOM 1124 C C . ILE A 1 141 ? -1.795 -1.488 24.629 1.00 95.44 141 ILE A C 1
ATOM 1126 O O . ILE A 1 141 ? -2.990 -1.683 24.428 1.00 95.44 141 ILE A O 1
ATOM 1130 N N . ARG A 1 142 ? -0.882 -1.502 23.650 1.00 95.12 142 ARG A N 1
ATOM 1131 C CA . ARG A 1 142 ? -1.166 -1.864 22.252 1.00 95.12 142 ARG A CA 1
ATOM 1132 C C . ARG A 1 142 ? -0.727 -3.293 21.972 1.00 95.12 142 ARG A C 1
ATOM 1134 O O . ARG A 1 142 ? 0.362 -3.671 22.397 1.00 95.12 142 ARG A O 1
ATOM 1141 N N . CYS A 1 143 ? -1.542 -4.035 21.234 1.00 92.25 143 CYS A N 1
ATOM 1142 C CA . CYS A 1 143 ? -1.185 -5.341 20.686 1.00 92.25 143 CYS A CA 1
ATOM 1143 C C . CYS A 1 143 ? -1.386 -5.308 19.169 1.00 92.25 143 CYS A C 1
ATOM 1145 O O . CYS A 1 143 ? -2.426 -4.845 18.704 1.00 92.25 143 CYS A O 1
ATOM 1147 N N . TYR A 1 144 ? -0.423 -5.815 18.403 1.00 89.94 144 TYR A N 1
ATOM 1148 C CA . TYR A 1 144 ? -0.483 -5.832 16.937 1.00 89.94 144 TYR A CA 1
ATOM 1149 C C . TYR A 1 144 ? -0.979 -7.165 16.367 1.00 89.94 144 TYR A C 1
ATOM 1151 O O . TYR A 1 144 ? -1.428 -7.213 15.220 1.00 89.94 144 TYR A O 1
ATOM 1159 N N . ASP A 1 145 ? -0.927 -8.241 17.155 1.00 88.31 145 ASP A N 1
ATOM 1160 C CA . ASP A 1 145 ? -1.423 -9.558 16.769 1.00 88.31 145 ASP A CA 1
ATOM 1161 C C . ASP A 1 145 ? -1.958 -10.379 17.962 1.00 88.31 145 ASP A C 1
ATOM 1163 O O . ASP A 1 145 ? -1.872 -9.990 19.134 1.00 88.31 145 ASP A O 1
ATOM 1167 N N . SER A 1 146 ? -2.536 -11.545 17.656 1.00 89.00 146 SER A N 1
ATOM 1168 C CA . SER A 1 146 ? -3.123 -12.458 18.643 1.00 89.00 146 SER A CA 1
ATOM 1169 C C . SER A 1 146 ? -2.097 -13.073 19.598 1.00 89.00 146 SER A C 1
ATOM 1171 O O . SER A 1 146 ? -2.447 -13.437 20.725 1.00 89.00 146 SER A O 1
ATOM 1173 N N . SER A 1 147 ? -0.828 -13.157 19.191 1.00 87.25 147 SER A N 1
ATOM 1174 C CA . SER A 1 147 ? 0.256 -13.690 20.012 1.00 87.25 147 SER A CA 1
ATOM 1175 C C . SER A 1 147 ? 0.733 -12.674 21.050 1.00 87.25 147 SER A C 1
ATOM 1177 O O . SER A 1 147 ? 0.855 -13.027 22.225 1.00 87.25 147 SER A O 1
ATOM 1179 N N . GLU A 1 148 ? 0.896 -11.406 20.664 1.00 92.75 148 GLU A N 1
ATOM 1180 C CA . GLU A 1 148 ? 1.188 -10.290 21.564 1.00 92.75 148 GLU A CA 1
ATOM 1181 C C . GLU A 1 148 ? 0.051 -10.069 22.557 1.00 92.75 148 GLU A C 1
ATOM 1183 O O . GLU A 1 148 ? 0.295 -9.870 23.751 1.00 92.75 148 GLU A O 1
ATOM 1188 N N . PHE A 1 149 ? -1.197 -10.174 22.097 1.00 94.38 149 PHE A N 1
ATOM 1189 C CA . PHE A 1 149 ? -2.358 -10.089 22.975 1.00 94.38 149 PHE A CA 1
ATOM 1190 C C . PHE A 1 149 ? -2.363 -11.212 24.016 1.00 94.38 149 PHE A C 1
ATOM 1192 O O . PHE A 1 149 ? -2.521 -10.956 25.212 1.00 94.38 149 PHE A O 1
ATOM 1199 N N . LEU A 1 150 ? -2.105 -12.456 23.603 1.00 92.19 150 LEU A N 1
ATOM 1200 C CA . LEU A 1 150 ? -2.037 -13.585 24.528 1.00 92.19 150 LEU A CA 1
ATOM 1201 C C . LEU A 1 150 ? -0.853 -13.476 25.505 1.00 92.19 150 LEU A C 1
ATOM 1203 O O . LEU A 1 150 ? -0.998 -13.787 26.688 1.00 92.19 150 LEU A O 1
ATOM 1207 N N . ALA A 1 151 ? 0.312 -13.022 25.039 1.00 92.00 151 ALA A N 1
ATOM 1208 C CA . ALA A 1 151 ? 1.473 -12.767 25.892 1.00 92.00 151 ALA A CA 1
ATOM 1209 C C . ALA A 1 151 ? 1.191 -11.652 26.914 1.00 92.00 151 ALA A C 1
ATOM 1211 O O . ALA A 1 151 ? 1.555 -11.772 28.088 1.00 92.00 151 ALA A O 1
ATOM 1212 N N . THR A 1 152 ? 0.480 -10.605 26.491 1.00 94.81 152 THR A N 1
ATOM 1213 C CA . THR A 1 152 ? 0.026 -9.516 27.361 1.00 94.81 152 THR A CA 1
ATOM 1214 C C . THR A 1 152 ? -0.896 -10.047 28.450 1.00 94.81 152 THR A C 1
ATOM 1216 O O . THR A 1 152 ? -0.636 -9.797 29.621 1.00 94.81 152 THR A O 1
ATOM 1219 N N . LEU A 1 153 ? -1.910 -10.850 28.108 1.00 94.19 153 LEU A N 1
ATOM 1220 C CA . LEU A 1 153 ? -2.822 -11.449 29.091 1.00 94.19 153 LEU A CA 1
ATOM 1221 C C . LEU A 1 153 ? -2.085 -12.306 30.131 1.00 94.19 153 LEU A C 1
ATOM 1223 O O . LEU A 1 153 ? -2.341 -12.175 31.327 1.00 94.19 153 LEU A O 1
ATOM 1227 N N . LYS A 1 154 ? -1.118 -13.122 29.694 1.00 91.75 154 LYS A N 1
ATOM 1228 C CA . LYS A 1 154 ? -0.320 -13.987 30.582 1.00 91.75 154 LYS A CA 1
ATOM 1229 C C . LYS A 1 154 ? 0.572 -13.216 31.550 1.00 91.75 154 LYS A C 1
ATOM 1231 O O . LYS A 1 154 ? 0.831 -13.679 32.656 1.00 91.75 154 LYS A O 1
ATOM 1236 N N . THR A 1 155 ? 1.061 -12.051 31.140 1.00 92.94 155 THR A N 1
ATOM 1237 C CA . THR A 1 155 ? 1.946 -11.206 31.961 1.00 92.94 155 THR A CA 1
ATOM 1238 C C . THR A 1 155 ? 1.183 -10.146 32.757 1.00 92.94 155 THR A C 1
ATOM 1240 O O . THR A 1 155 ? 1.748 -9.511 33.652 1.00 92.94 155 THR A O 1
ATOM 1243 N N . LEU A 1 156 ? -0.116 -9.981 32.490 1.00 92.31 156 LEU A N 1
ATOM 1244 C CA . LEU A 1 156 ? -0.928 -8.901 33.041 1.00 92.31 156 LEU A CA 1
ATOM 1245 C C . LEU A 1 156 ? -1.068 -8.975 34.557 1.00 92.31 156 LEU A C 1
ATOM 1247 O O . LEU A 1 156 ? -1.070 -7.940 35.212 1.00 92.31 156 LEU A O 1
ATOM 1251 N N . HIS A 1 157 ? -1.121 -10.183 35.123 1.00 92.12 157 HIS A N 1
ATOM 1252 C CA . HIS A 1 157 ? -1.207 -10.385 36.569 1.00 92.12 157 HIS A CA 1
ATOM 1253 C C . HIS A 1 157 ? -0.073 -9.671 37.327 1.00 92.12 157 HIS A C 1
ATOM 1255 O O . HIS A 1 157 ? -0.347 -8.927 38.269 1.00 92.12 157 HIS A O 1
ATOM 1261 N N . TYR A 1 158 ? 1.176 -9.835 36.871 1.00 90.94 158 TYR A N 1
ATOM 1262 C CA . TYR A 1 158 ? 2.345 -9.186 37.475 1.00 90.94 158 TYR A CA 1
ATOM 1263 C C . TYR A 1 158 ? 2.275 -7.662 37.333 1.00 90.94 158 TYR A C 1
ATOM 1265 O O . TYR A 1 158 ? 2.569 -6.924 38.272 1.00 90.94 158 TYR A O 1
ATOM 1273 N N . ARG A 1 159 ? 1.830 -7.178 36.166 1.00 90.19 159 ARG A N 1
ATOM 1274 C CA . ARG A 1 159 ? 1.687 -5.741 35.918 1.00 90.19 159 ARG A CA 1
ATOM 1275 C C . ARG A 1 159 ? 0.616 -5.117 36.809 1.00 90.19 159 ARG A C 1
ATOM 1277 O O . ARG A 1 159 ? 0.882 -4.098 37.427 1.00 90.19 159 ARG A O 1
ATOM 1284 N N . ILE A 1 160 ? -0.553 -5.744 36.933 1.00 91.44 160 ILE A N 1
ATOM 1285 C CA . ILE A 1 160 ? -1.630 -5.278 37.820 1.00 91.44 160 ILE A CA 1
ATOM 1286 C C . ILE A 1 160 ? -1.143 -5.206 39.267 1.00 91.44 160 ILE A C 1
ATOM 1288 O O . ILE A 1 160 ? -1.413 -4.219 39.946 1.00 91.44 160 ILE A O 1
ATOM 1292 N N . GLN A 1 161 ? -0.401 -6.213 39.734 1.00 91.38 161 GLN A N 1
ATOM 1293 C CA . GLN A 1 161 ? 0.141 -6.214 41.090 1.00 91.38 161 GLN A CA 1
ATOM 1294 C C . GLN A 1 161 ? 1.137 -5.068 41.311 1.00 91.38 161 GLN A C 1
ATOM 1296 O O . GLN A 1 161 ? 1.016 -4.338 42.291 1.00 91.38 161 GLN A O 1
ATOM 1301 N N . LYS A 1 162 ? 2.056 -4.851 40.365 1.00 91.44 162 LYS A N 1
ATOM 1302 C CA . LYS A 1 162 ? 3.014 -3.742 40.417 1.00 91.44 162 LYS A CA 1
ATOM 1303 C C . LYS A 1 162 ? 2.322 -2.375 40.466 1.00 91.44 162 LYS A C 1
ATOM 1305 O O . LYS A 1 162 ? 2.684 -1.534 41.282 1.00 91.44 162 LYS A O 1
ATOM 1310 N N . GLU A 1 163 ? 1.326 -2.148 39.610 1.00 90.19 163 GLU A N 1
ATOM 1311 C CA . GLU A 1 163 ? 0.596 -0.871 39.577 1.00 90.19 163 GLU A CA 1
ATOM 1312 C C . GLU A 1 163 ? -0.270 -0.680 40.831 1.00 90.19 163 GLU A C 1
ATOM 1314 O O . GLU A 1 163 ? -0.377 0.427 41.357 1.00 90.19 163 GLU A O 1
ATOM 1319 N N . LYS A 1 164 ? -0.829 -1.766 41.376 1.00 88.94 164 LYS A N 1
ATOM 1320 C CA . LYS A 1 164 ? -1.535 -1.747 42.660 1.00 88.94 164 LYS A CA 1
ATOM 1321 C C . LYS A 1 164 ? -0.613 -1.335 43.808 1.00 88.94 164 LYS A C 1
ATOM 1323 O O . LYS A 1 164 ? -1.017 -0.524 44.636 1.00 88.94 164 LYS A O 1
ATOM 1328 N N . GLU A 1 165 ? 0.608 -1.862 43.859 1.00 90.81 165 GLU A N 1
ATOM 1329 C CA . GLU A 1 165 ? 1.612 -1.490 44.865 1.00 90.81 165 GLU A CA 1
ATOM 1330 C C . GLU A 1 165 ? 2.069 -0.031 44.702 1.00 90.81 165 GLU A C 1
ATOM 1332 O O . GLU A 1 165 ? 2.208 0.682 45.694 1.00 90.81 165 GLU A O 1
ATOM 1337 N N . ALA A 1 166 ? 2.234 0.443 43.463 1.00 88.88 166 ALA A N 1
ATOM 1338 C CA . ALA A 1 166 ? 2.663 1.812 43.174 1.00 88.88 166 ALA A CA 1
ATOM 1339 C C . ALA A 1 166 ? 1.592 2.873 43.486 1.00 88.88 166 ALA A C 1
ATOM 1341 O O . ALA A 1 166 ? 1.917 3.960 43.963 1.00 88.88 166 ALA A O 1
ATOM 1342 N N . HIS A 1 167 ? 0.319 2.577 43.208 1.00 85.88 167 HIS A N 1
ATOM 1343 C CA . HIS A 1 167 ? -0.781 3.538 43.338 1.00 85.88 167 HIS A CA 1
ATOM 1344 C C . HIS A 1 167 ? -1.649 3.338 44.586 1.00 85.88 167 HIS A C 1
ATOM 1346 O O . HIS A 1 167 ? -2.466 4.205 44.898 1.00 85.88 167 HIS A O 1
ATOM 1352 N N . GLY A 1 168 ? -1.516 2.207 45.285 1.00 86.00 168 GLY A N 1
ATOM 1353 C CA . GLY A 1 168 ? -2.331 1.854 46.452 1.00 86.00 168 GLY A CA 1
ATOM 1354 C C . GLY A 1 168 ? -3.803 1.563 46.132 1.00 86.00 168 GLY A C 1
ATOM 1355 O O . GLY A 1 168 ? -4.617 1.454 47.045 1.00 86.00 168 GLY A O 1
ATOM 1356 N N . VAL A 1 169 ? -4.166 1.447 44.851 1.00 86.94 169 VAL A N 1
ATOM 1357 C CA . VAL A 1 169 ? -5.542 1.223 44.382 1.00 86.94 169 VAL A CA 1
ATOM 1358 C C . VAL A 1 169 ? -5.607 0.040 43.420 1.00 86.94 169 VAL A C 1
ATOM 1360 O O . VAL A 1 169 ? -4.685 -0.203 42.646 1.00 86.94 169 VAL A O 1
ATOM 1363 N N . ASN A 1 170 ? -6.714 -0.705 43.453 1.00 85.44 170 ASN A N 1
ATOM 1364 C CA . ASN A 1 170 ? -6.943 -1.816 42.529 1.00 85.44 170 ASN A CA 1
ATOM 1365 C C . ASN A 1 170 ? -7.320 -1.313 41.125 1.00 85.44 170 ASN A C 1
ATOM 1367 O O . ASN A 1 170 ? -7.920 -0.243 40.970 1.00 85.44 170 ASN A O 1
ATOM 1371 N N . VAL A 1 171 ? -7.034 -2.136 40.114 1.00 89.25 171 VAL A N 1
ATOM 1372 C CA . VAL A 1 171 ? -7.636 -2.009 38.781 1.00 89.25 171 VAL A CA 1
ATOM 1373 C C . VAL A 1 171 ? -9.081 -2.471 38.876 1.00 89.25 171 VAL A C 1
ATOM 1375 O O . VAL A 1 171 ? -9.335 -3.562 39.372 1.00 89.25 171 VAL A O 1
ATOM 1378 N N . HIS A 1 172 ? -10.024 -1.625 38.462 1.00 89.25 172 HIS A N 1
ATOM 1379 C CA . HIS A 1 172 ? -11.461 -1.931 38.500 1.00 89.25 172 HIS A CA 1
ATOM 1380 C C . HIS A 1 172 ? -12.058 -2.125 37.108 1.00 89.25 172 HIS A C 1
ATOM 1382 O O . HIS A 1 172 ? -13.106 -2.759 36.985 1.00 89.25 172 HIS A O 1
ATOM 1388 N N . LEU A 1 173 ? -11.406 -1.593 36.073 1.00 93.00 173 LEU A N 1
ATOM 1389 C CA . LEU A 1 173 ? -11.935 -1.562 34.718 1.00 93.00 173 LEU A CA 1
ATOM 1390 C C . LEU A 1 173 ? -10.890 -2.067 33.720 1.00 93.00 173 LEU A C 1
ATOM 1392 O O . LEU A 1 173 ? -9.796 -1.510 33.634 1.00 93.00 173 LEU A O 1
ATOM 1396 N N . LEU A 1 174 ? -11.251 -3.099 32.960 1.00 95.81 174 LEU A N 1
ATOM 1397 C CA . LEU A 1 174 ? -10.490 -3.623 31.828 1.00 95.81 174 LEU A CA 1
ATOM 1398 C C . LEU A 1 174 ? -11.270 -3.360 30.536 1.00 95.81 174 LEU A C 1
ATOM 1400 O O . LEU A 1 174 ? -12.371 -3.874 30.348 1.00 95.81 174 LEU A O 1
ATOM 1404 N N . LEU A 1 175 ? -10.692 -2.573 29.640 1.00 96.56 175 LEU A N 1
ATOM 1405 C CA . LEU A 1 175 ? -11.272 -2.178 28.362 1.00 96.56 175 LEU A CA 1
ATOM 1406 C C . LEU A 1 175 ? -10.499 -2.860 27.234 1.00 96.56 175 LEU A C 1
ATOM 1408 O O . LEU A 1 175 ? -9.271 -2.826 27.235 1.00 96.56 175 LEU A O 1
ATOM 1412 N N . ILE A 1 176 ? -11.200 -3.481 26.287 1.00 97.06 176 ILE A N 1
ATOM 1413 C CA . ILE A 1 176 ? -10.596 -4.137 25.119 1.00 97.06 176 ILE A CA 1
ATOM 1414 C C . ILE A 1 176 ? -11.242 -3.593 23.842 1.00 97.06 176 ILE A C 1
ATOM 1416 O O . ILE A 1 176 ? -12.444 -3.782 23.644 1.00 97.06 176 ILE A O 1
ATOM 1420 N N . ASP A 1 177 ? -10.452 -2.966 22.967 1.00 94.12 177 ASP A N 1
ATOM 1421 C CA . ASP A 1 177 ? -10.924 -2.354 21.716 1.00 94.12 177 ASP A CA 1
ATOM 1422 C C . ASP A 1 177 ? -10.121 -2.852 20.499 1.00 94.12 177 ASP A C 1
ATOM 1424 O O . ASP A 1 177 ? -8.948 -2.544 20.378 1.00 94.12 177 ASP A O 1
ATOM 1428 N N . SER A 1 178 ? -10.634 -3.679 19.583 1.00 92.81 178 SER A N 1
ATOM 1429 C CA . SER A 1 178 ? -11.825 -4.530 19.702 1.00 92.81 178 SER A CA 1
ATOM 1430 C C . SER A 1 178 ? -11.415 -5.996 19.837 1.00 92.81 178 SER A C 1
ATOM 1432 O O . SER A 1 178 ? -10.476 -6.449 19.180 1.00 92.81 178 SER A O 1
ATOM 1434 N N . ILE A 1 179 ? -12.160 -6.785 20.617 1.00 91.94 179 ILE A N 1
ATOM 1435 C CA . ILE A 1 179 ? -11.860 -8.217 20.822 1.00 91.94 179 ILE A CA 1
ATOM 1436 C C . ILE A 1 179 ? -11.884 -9.024 19.511 1.00 91.94 179 ILE A C 1
ATOM 1438 O O . ILE A 1 179 ? -11.269 -10.083 19.399 1.00 91.94 179 ILE A O 1
ATOM 1442 N N . GLY A 1 180 ? -12.586 -8.518 18.495 1.00 88.12 180 GLY A N 1
ATOM 1443 C CA . GLY A 1 180 ? -12.685 -9.140 17.181 1.00 88.12 180 GLY A CA 1
ATOM 1444 C C . GLY A 1 180 ? -11.554 -8.809 16.209 1.00 88.12 180 GLY A C 1
ATOM 1445 O O . GLY A 1 180 ? -11.579 -9.345 15.100 1.00 88.12 180 GLY A O 1
ATOM 1446 N N . ALA A 1 181 ? -10.584 -7.966 16.586 1.00 87.81 181 ALA A N 1
ATOM 1447 C CA . ALA A 1 181 ? -9.573 -7.424 15.671 1.00 87.81 181 ALA A CA 1
ATOM 1448 C C . ALA A 1 181 ? -8.771 -8.514 14.935 1.00 87.81 181 ALA A C 1
ATOM 1450 O O . ALA A 1 181 ? -8.648 -8.475 13.710 1.00 87.81 181 ALA A O 1
ATOM 1451 N N . PHE A 1 182 ? -8.301 -9.539 15.654 1.00 87.06 182 PHE A N 1
ATOM 1452 C CA . PHE A 1 182 ? -7.452 -10.594 15.077 1.00 87.06 182 PHE A CA 1
ATOM 1453 C C . PHE A 1 182 ? -8.223 -11.806 14.549 1.00 87.06 182 PHE A C 1
ATOM 1455 O O . PHE A 1 182 ? -7.672 -12.604 13.794 1.00 87.06 182 PHE A O 1
ATOM 1462 N N . HIS A 1 183 ? -9.517 -11.930 14.862 1.00 83.06 183 HIS A N 1
ATOM 1463 C CA . HIS A 1 183 ? -10.304 -13.132 14.567 1.00 83.06 183 HIS A CA 1
ATOM 1464 C C . HIS A 1 183 ? -10.260 -13.543 13.087 1.00 83.06 183 HIS A C 1
ATOM 1466 O O . HIS A 1 183 ? -10.118 -14.722 12.763 1.00 83.06 183 HIS A O 1
ATOM 1472 N N . TRP A 1 184 ? -10.385 -12.581 12.170 1.00 77.00 184 TRP A N 1
ATOM 1473 C CA . TRP A 1 184 ? -10.375 -12.868 10.733 1.00 77.00 184 TRP A CA 1
ATOM 1474 C C . TRP A 1 184 ? -8.976 -13.187 10.198 1.00 77.00 184 TRP A C 1
ATOM 1476 O O . TRP A 1 184 ? -8.850 -14.021 9.300 1.00 77.00 184 TRP A O 1
ATOM 1486 N N . VAL A 1 185 ? -7.939 -12.567 10.768 1.00 76.12 185 VAL A N 1
ATOM 1487 C CA . VAL A 1 185 ? -6.532 -12.810 10.417 1.00 76.12 185 VAL A CA 1
ATOM 1488 C C . VAL A 1 185 ? -6.115 -14.210 10.869 1.00 76.12 185 VAL A C 1
ATOM 1490 O O . VAL A 1 185 ? -5.644 -15.001 10.051 1.00 76.12 185 VAL A O 1
ATOM 1493 N N . ASP A 1 186 ? -6.406 -14.562 12.123 1.00 73.94 186 ASP A N 1
ATOM 1494 C CA . ASP A 1 186 ? -6.128 -15.880 12.704 1.00 73.94 186 ASP A CA 1
ATOM 1495 C C . ASP A 1 186 ? -6.902 -16.993 11.985 1.00 73.94 186 ASP A C 1
ATOM 1497 O O . ASP A 1 186 ? -6.396 -18.088 11.739 1.00 73.94 186 ASP A O 1
ATOM 1501 N N . ARG A 1 187 ? -8.147 -16.721 11.574 1.00 68.88 187 ARG A N 1
ATOM 1502 C CA . ARG A 1 187 ? -8.926 -17.675 10.772 1.00 68.88 187 ARG A CA 1
ATOM 1503 C C . ARG A 1 187 ? -8.310 -17.887 9.390 1.00 68.88 187 ARG A C 1
ATOM 1505 O O . ARG A 1 187 ? -8.407 -18.978 8.831 1.00 68.88 187 ARG A O 1
ATOM 1512 N N . GLY A 1 188 ? -7.711 -16.843 8.822 1.00 58.72 188 GLY A N 1
ATOM 1513 C CA . GLY A 1 188 ? -7.067 -16.874 7.515 1.00 58.72 188 GLY A CA 1
ATOM 1514 C C . GLY A 1 188 ? -5.751 -17.655 7.496 1.00 58.72 188 GLY A C 1
ATOM 1515 O O . GLY A 1 188 ? -5.471 -18.311 6.486 1.00 58.72 188 GLY A O 1
ATOM 1516 N N . SER A 1 189 ? -4.980 -17.619 8.588 1.00 57.09 189 SER A N 1
ATOM 1517 C CA . SER A 1 189 ? -3.659 -18.255 8.714 1.00 57.09 189 SER A CA 1
ATOM 1518 C C . SER A 1 189 ? -3.724 -19.779 8.895 1.00 57.09 189 SER A C 1
ATOM 1520 O O . SER A 1 189 ? -2.861 -20.490 8.389 1.00 57.09 189 SER A O 1
ATOM 1522 N N . LEU A 1 190 ? -4.798 -20.311 9.486 1.00 53.66 190 LEU A N 1
ATOM 1523 C CA . LEU A 1 190 ? -5.006 -21.757 9.687 1.00 53.66 190 LEU A CA 1
ATOM 1524 C C . LEU A 1 190 ? -5.182 -22.590 8.414 1.00 53.66 190 LEU A C 1
ATOM 1526 O O . LEU A 1 190 ? -5.014 -23.802 8.433 1.00 53.66 190 LEU A O 1
ATOM 1530 N N . SER A 1 191 ? -5.507 -21.949 7.295 1.00 42.09 191 SER A N 1
ATOM 1531 C CA . SER A 1 191 ? -5.670 -22.636 6.004 1.00 42.09 191 SER A CA 1
ATOM 1532 C C . SER A 1 191 ? -4.355 -22.893 5.248 1.00 42.09 191 SER A C 1
ATOM 1534 O O . SER A 1 191 ? -4.403 -23.409 4.136 1.00 42.09 191 SER A O 1
ATOM 1536 N N . PHE A 1 192 ? -3.198 -22.533 5.825 1.00 39.34 192 PHE A N 1
ATOM 1537 C CA . PHE A 1 192 ? -1.871 -22.671 5.205 1.00 39.34 192 PHE A CA 1
ATOM 1538 C C . PHE A 1 192 ? -1.025 -23.850 5.723 1.00 39.34 192 PHE A C 1
ATOM 1540 O O . PHE A 1 192 ? 0.032 -24.109 5.151 1.00 39.34 192 PHE A O 1
ATOM 1547 N N . SER A 1 193 ? -1.442 -24.586 6.762 1.00 35.19 193 SER A N 1
ATOM 1548 C CA . SER A 1 193 ? -0.685 -25.754 7.241 1.00 35.19 193 SER A CA 1
ATOM 1549 C C . SER A 1 193 ? -0.986 -26.993 6.389 1.00 35.19 193 SER A C 1
ATOM 1551 O O . SER A 1 193 ? -1.867 -27.787 6.723 1.00 35.19 193 SER A O 1
ATOM 1553 N N . LEU A 1 194 ? -0.266 -27.128 5.274 1.00 39.78 194 LEU A N 1
ATOM 1554 C CA . LEU A 1 194 ? -0.130 -28.377 4.525 1.00 39.78 194 LEU A CA 1
ATOM 1555 C C . LEU A 1 194 ? 0.927 -29.261 5.209 1.00 39.78 194 LEU A C 1
ATOM 1557 O O . LEU A 1 194 ? 2.002 -28.774 5.543 1.00 39.78 194 LEU A O 1
ATOM 1561 N N . GLU A 1 195 ? 0.560 -30.526 5.420 1.00 41.28 195 GLU A N 1
ATOM 1562 C CA . GLU A 1 195 ? 1.387 -31.720 5.655 1.00 41.28 195 GLU A CA 1
ATOM 1563 C C . GLU A 1 195 ? 2.804 -31.534 6.229 1.00 41.28 195 GLU A C 1
ATOM 1565 O O . GLU A 1 195 ? 3.746 -31.185 5.523 1.00 41.28 195 GLU A O 1
ATOM 1570 N N . GLY A 1 196 ? 2.970 -31.947 7.491 1.00 41.16 196 GLY A N 1
ATOM 1571 C CA . GLY A 1 196 ? 4.275 -32.377 7.998 1.00 41.16 196 GLY A CA 1
ATOM 1572 C C . GLY A 1 196 ? 4.833 -31.575 9.165 1.00 41.16 196 GLY A C 1
ATOM 1573 O O . GLY A 1 196 ? 5.971 -31.142 9.096 1.00 41.16 196 GLY A O 1
ATOM 1574 N N . ASP A 1 197 ? 4.080 -31.416 10.256 1.00 33.00 197 ASP A N 1
ATOM 1575 C CA . ASP A 1 197 ? 4.710 -31.354 11.580 1.00 33.00 197 ASP A CA 1
ATOM 1576 C C . ASP A 1 197 ? 3.691 -31.619 12.695 1.00 33.00 197 ASP A C 1
ATOM 1578 O O . ASP A 1 197 ? 2.654 -30.966 12.791 1.00 33.00 197 ASP A O 1
ATOM 1582 N N . ASN A 1 198 ? 3.995 -32.569 13.582 1.00 37.91 198 ASN A N 1
ATOM 1583 C CA . ASN A 1 198 ? 3.153 -32.992 14.715 1.00 37.91 198 ASN A CA 1
ATOM 1584 C C . ASN A 1 198 ? 3.054 -31.943 15.850 1.00 37.91 198 ASN A C 1
ATOM 1586 O O . ASN A 1 198 ? 2.752 -32.273 17.001 1.00 37.91 198 ASN A O 1
ATOM 1590 N N . ARG A 1 199 ? 3.287 -30.658 15.564 1.00 40.69 199 ARG A N 1
ATOM 1591 C CA . ARG A 1 199 ? 2.977 -29.567 16.491 1.00 40.69 199 ARG A CA 1
ATOM 1592 C C . ARG A 1 199 ? 1.515 -29.191 16.307 1.00 40.69 199 ARG A C 1
ATOM 1594 O O . ARG A 1 199 ? 1.177 -28.508 15.351 1.00 40.69 199 ARG A O 1
ATOM 1601 N N . LYS A 1 200 ? 0.671 -29.660 17.236 1.00 42.38 200 LYS A N 1
ATOM 1602 C CA . LYS A 1 200 ? -0.764 -29.344 17.377 1.00 42.38 200 LYS A CA 1
ATOM 1603 C C . LYS A 1 200 ? -1.089 -27.954 16.809 1.00 42.38 200 LYS A C 1
ATOM 1605 O O . LYS A 1 200 ? -0.853 -26.944 17.469 1.00 42.38 200 LYS A O 1
ATOM 1610 N N . SER A 1 201 ? -1.607 -27.921 15.582 1.00 41.69 201 SER A N 1
ATOM 1611 C CA . SER A 1 201 ? -2.050 -26.703 14.912 1.00 41.69 201 SER A CA 1
ATOM 1612 C C . SER A 1 201 ? -3.105 -26.032 15.790 1.00 41.69 201 SER A C 1
ATOM 1614 O O . SER A 1 201 ? -4.149 -26.632 16.064 1.00 41.69 201 SER A O 1
ATOM 1616 N N . LEU A 1 202 ? -2.825 -24.823 16.275 1.00 50.09 202 LEU A N 1
ATOM 1617 C CA . LEU A 1 202 ? -3.729 -24.040 17.116 1.00 50.09 202 LEU A CA 1
ATOM 1618 C C . LEU A 1 202 ? -4.980 -23.668 16.314 1.00 50.09 202 LEU A C 1
ATOM 1620 O O . LEU A 1 202 ? -5.038 -22.610 15.704 1.00 50.09 202 LEU A O 1
ATOM 1624 N N . HIS A 1 203 ? -5.979 -24.550 16.300 1.00 57.88 203 HIS A N 1
ATOM 1625 C CA . HIS A 1 203 ? -7.303 -24.300 15.726 1.00 57.88 203 HIS A CA 1
ATOM 1626 C C . HIS A 1 203 ? -7.801 -22.909 16.180 1.00 57.88 203 HIS A C 1
ATOM 1628 O O . HIS A 1 203 ? -7.537 -22.522 17.311 1.00 57.88 203 HIS A O 1
ATOM 1634 N N . LEU A 1 204 ? -8.535 -22.141 15.370 1.00 52.38 204 LEU A N 1
ATOM 1635 C CA . LEU A 1 204 ? -8.985 -20.777 15.737 1.00 52.38 204 LEU A CA 1
ATOM 1636 C C . LEU A 1 204 ? -9.759 -20.787 17.059 1.00 52.38 204 LEU A C 1
ATOM 1638 O O . LEU A 1 204 ? -9.623 -19.915 17.913 1.00 52.38 204 LEU A O 1
ATOM 1642 N N . GLN A 1 205 ? -10.530 -21.858 17.235 1.00 60.84 205 GLN A N 1
ATOM 1643 C CA . GLN A 1 205 ? -11.209 -22.176 18.474 1.00 60.84 205 GLN A CA 1
ATOM 1644 C C . GLN A 1 205 ? -10.219 -22.331 19.636 1.00 60.84 205 GLN A C 1
ATOM 1646 O O . GLN A 1 205 ? -10.471 -21.795 20.697 1.00 60.84 205 GLN A O 1
ATOM 1651 N N . SER A 1 206 ? -9.058 -22.958 19.437 1.00 69.62 206 SER A N 1
ATOM 1652 C CA . SER A 1 206 ? -7.969 -23.022 20.421 1.00 69.62 206 SER A CA 1
ATOM 1653 C C . SER A 1 206 ? -7.463 -21.640 20.837 1.00 69.62 206 SER A C 1
ATOM 1655 O O . SER A 1 206 ? -7.258 -21.435 22.028 1.00 69.62 206 SER A O 1
ATOM 1657 N N . VAL A 1 207 ? -7.273 -20.687 19.914 1.00 79.56 207 VAL A N 1
ATOM 1658 C CA . VAL A 1 207 ? -6.780 -19.338 20.267 1.00 79.56 207 VAL A CA 1
ATOM 1659 C C . VAL A 1 207 ? -7.832 -18.572 21.061 1.00 79.56 207 VAL A C 1
ATOM 1661 O O . VAL A 1 207 ? -7.544 -18.128 22.169 1.00 79.56 207 VAL A O 1
ATOM 1664 N N . SER A 1 208 ? -9.071 -18.485 20.565 1.00 83.38 208 SER A N 1
ATOM 1665 C CA . SER A 1 208 ? -10.155 -17.817 21.299 1.00 83.38 208 SER A CA 1
ATOM 1666 C C . SER A 1 208 ? -10.472 -18.505 22.630 1.00 83.38 208 SER A C 1
ATOM 1668 O O . SER A 1 208 ? -10.743 -17.818 23.611 1.00 83.38 208 SER A O 1
ATOM 1670 N N . ASN A 1 209 ? -10.383 -19.837 22.701 1.00 87.06 209 ASN A N 1
ATOM 1671 C CA . ASN A 1 209 ? -10.519 -20.577 23.957 1.00 87.06 209 ASN A CA 1
ATOM 1672 C C . ASN A 1 209 ? -9.408 -20.202 24.932 1.00 87.06 209 ASN A C 1
ATOM 1674 O O . ASN A 1 209 ? -9.705 -19.924 26.087 1.00 87.06 209 ASN A O 1
ATOM 1678 N N . THR A 1 210 ? -8.157 -20.148 24.466 1.00 89.75 210 THR A N 1
ATOM 1679 C CA . THR A 1 210 ? -7.015 -19.779 25.312 1.00 89.75 210 THR A CA 1
ATOM 1680 C C . THR A 1 210 ? -7.159 -18.341 25.802 1.00 89.75 210 THR A C 1
ATOM 1682 O O . THR A 1 210 ? -7.005 -18.092 26.987 1.00 89.75 210 THR A O 1
ATOM 1685 N N . VAL A 1 211 ? -7.527 -17.396 24.930 1.00 92.19 211 VAL A N 1
ATOM 1686 C CA . VAL A 1 211 ? -7.789 -15.998 25.313 1.00 92.19 211 VAL A CA 1
ATOM 1687 C C . VAL A 1 211 ? -8.872 -15.921 26.390 1.00 92.19 211 VAL A C 1
ATOM 1689 O O . VAL A 1 211 ? -8.652 -15.306 27.429 1.00 92.19 211 VAL A O 1
ATOM 1692 N N . VAL A 1 212 ? -10.022 -16.570 26.182 1.00 93.12 212 VAL A N 1
ATOM 1693 C CA . VAL A 1 212 ? -11.114 -16.586 27.170 1.00 93.12 212 VAL A CA 1
ATOM 1694 C C . VAL A 1 212 ? -10.673 -17.243 28.476 1.00 93.12 212 VAL A C 1
ATOM 1696 O O . VAL A 1 212 ? -11.033 -16.771 29.551 1.00 93.12 212 VAL A O 1
ATOM 1699 N N . GLU A 1 213 ? -9.888 -18.315 28.410 1.00 93.19 213 GLU A N 1
ATOM 1700 C CA . GLU A 1 213 ? -9.369 -19.004 29.587 1.00 93.19 213 GLU A CA 1
ATOM 1701 C C . GLU A 1 213 ? -8.389 -18.127 30.379 1.00 93.19 213 GLU A C 1
ATOM 1703 O O . GLU A 1 213 ? -8.516 -18.030 31.598 1.00 93.19 213 GLU A O 1
ATOM 1708 N N . GLU A 1 214 ? -7.466 -17.438 29.709 1.00 93.75 214 GLU A N 1
ATOM 1709 C CA . GLU A 1 214 ? -6.515 -16.527 30.354 1.00 93.75 214 GLU A CA 1
ATOM 1710 C C . GLU A 1 214 ? -7.218 -15.298 30.943 1.00 93.75 214 GLU A C 1
ATOM 1712 O O . GLU A 1 214 ? -6.934 -14.921 32.079 1.00 93.75 214 GLU A O 1
ATOM 1717 N N . ILE A 1 215 ? -8.206 -14.723 30.245 1.00 94.25 215 ILE A N 1
ATOM 1718 C CA . ILE A 1 215 ? -9.040 -13.644 30.799 1.00 94.25 215 ILE A CA 1
ATOM 1719 C C . ILE A 1 215 ? -9.812 -14.147 32.022 1.00 94.25 215 ILE A C 1
ATOM 1721 O O . ILE A 1 215 ? -9.874 -13.458 33.038 1.00 94.25 215 ILE A O 1
ATOM 1725 N N . ARG A 1 216 ? -10.377 -15.359 31.974 1.00 93.81 216 ARG A N 1
ATOM 1726 C CA . ARG A 1 216 ? -11.089 -15.946 33.117 1.00 93.81 216 ARG A CA 1
ATOM 1727 C C . ARG A 1 216 ? -10.162 -16.125 34.317 1.00 93.81 216 ARG A C 1
ATOM 1729 O O . ARG A 1 216 ? -10.536 -15.723 35.414 1.00 93.81 216 ARG A O 1
ATOM 1736 N N . LYS A 1 217 ? -8.960 -16.676 34.122 1.00 92.62 217 LYS A N 1
ATOM 1737 C CA . LYS A 1 217 ? -7.938 -16.801 35.179 1.00 92.62 217 LYS A CA 1
ATOM 1738 C C . LYS A 1 217 ? -7.587 -15.437 35.767 1.00 92.62 217 LYS A C 1
ATOM 1740 O O . LYS A 1 217 ? -7.538 -15.294 36.984 1.00 92.62 217 LYS A O 1
ATOM 1745 N N . LEU A 1 218 ? -7.407 -14.431 34.913 1.00 92.31 218 LEU A N 1
ATOM 1746 C CA . LEU A 1 218 ? -7.108 -13.074 35.346 1.00 92.31 218 LEU A CA 1
ATOM 1747 C C . LEU A 1 218 ? -8.233 -12.483 36.203 1.00 92.31 218 LEU A C 1
ATOM 1749 O O . LEU A 1 218 ? -7.950 -11.969 37.279 1.00 92.31 218 LEU A O 1
ATOM 1753 N N . LEU A 1 219 ? -9.491 -12.590 35.762 1.00 91.12 219 LEU A N 1
ATOM 1754 C CA . LEU A 1 219 ? -10.655 -12.046 36.473 1.00 91.12 219 LEU A CA 1
ATOM 1755 C C . LEU A 1 219 ? -10.983 -12.799 37.773 1.00 91.12 219 LEU A C 1
ATOM 1757 O O . LEU A 1 219 ? -11.616 -12.225 38.658 1.00 91.12 219 LEU A O 1
ATOM 1761 N N . LEU A 1 220 ? -10.559 -14.062 37.905 1.00 89.06 220 LEU A N 1
ATOM 1762 C CA . LEU A 1 220 ? -10.658 -14.817 39.159 1.00 89.06 220 LEU A CA 1
ATOM 1763 C C . LEU A 1 220 ? -9.700 -14.278 40.227 1.00 89.06 220 LEU A C 1
ATOM 1765 O O . LEU A 1 220 ? -10.061 -14.227 41.398 1.00 89.06 220 LEU A O 1
ATOM 1769 N N . VAL A 1 221 ? -8.490 -13.881 39.824 1.00 88.88 221 VAL A N 1
ATOM 1770 C CA . VAL A 1 221 ? -7.460 -13.367 40.740 1.00 88.88 221 VAL A CA 1
ATOM 1771 C C . VAL A 1 221 ? -7.631 -11.871 40.997 1.00 88.88 221 VAL A C 1
ATOM 1773 O O . VAL A 1 221 ? -7.468 -11.407 42.122 1.00 88.88 221 VAL A O 1
ATOM 1776 N N . HIS A 1 222 ? -7.982 -11.123 39.954 1.00 89.00 222 HIS A N 1
ATOM 1777 C CA . HIS A 1 222 ? -8.206 -9.683 39.978 1.00 89.00 222 HIS A CA 1
ATOM 1778 C C . HIS A 1 222 ? -9.625 -9.395 39.487 1.00 89.00 222 HIS A C 1
ATOM 1780 O O . HIS A 1 222 ? -9.827 -9.185 38.287 1.00 89.00 222 HIS A O 1
ATOM 1786 N N . PRO A 1 223 ? -10.625 -9.399 40.384 1.00 86.94 223 PRO A N 1
ATOM 1787 C CA . PRO A 1 223 ? -11.991 -9.071 40.013 1.00 86.94 223 PRO A CA 1
ATOM 1788 C C . PRO A 1 223 ? -12.045 -7.665 39.400 1.00 86.94 223 PRO A C 1
ATOM 1790 O O . PRO A 1 223 ? -11.757 -6.676 40.071 1.00 86.94 223 PRO A O 1
ATOM 1793 N N . MET A 1 224 ? -12.440 -7.574 38.127 1.00 90.88 224 MET A N 1
ATOM 1794 C CA . MET A 1 224 ? -12.602 -6.315 37.383 1.00 90.88 224 MET A CA 1
ATOM 1795 C C . MET A 1 224 ? -13.904 -6.329 36.578 1.00 90.88 224 MET A C 1
ATOM 1797 O O . MET A 1 224 ? -14.404 -7.395 36.215 1.00 90.88 224 MET A O 1
ATOM 1801 N N . LEU A 1 225 ? -14.470 -5.157 36.289 1.00 92.19 225 LEU A N 1
ATOM 1802 C CA . LEU A 1 225 ? -15.452 -5.010 35.217 1.00 92.19 225 LEU A CA 1
ATOM 1803 C C . LEU A 1 225 ? -14.701 -5.034 33.886 1.00 92.19 225 LEU A C 1
ATOM 1805 O O . LEU A 1 225 ? -13.765 -4.260 33.690 1.00 92.19 225 LEU A O 1
ATOM 1809 N N . MET A 1 226 ? -15.118 -5.900 32.970 1.00 95.44 226 MET A N 1
ATOM 1810 C CA . MET A 1 226 ? -14.538 -5.971 31.638 1.00 95.44 226 MET A CA 1
ATOM 1811 C C . MET A 1 226 ? -15.529 -5.447 30.602 1.00 95.44 226 MET A C 1
ATOM 1813 O O . MET A 1 226 ? -16.668 -5.910 30.553 1.00 95.44 226 MET A O 1
ATOM 1817 N N . ILE A 1 227 ? -15.092 -4.521 29.749 1.00 95.56 227 ILE A N 1
ATOM 1818 C CA . ILE A 1 227 ? -15.863 -4.041 28.599 1.00 95.56 227 ILE A CA 1
ATOM 1819 C C . ILE A 1 227 ? -15.048 -4.291 27.335 1.00 95.56 227 ILE A C 1
ATOM 1821 O O . ILE A 1 227 ? -13.945 -3.775 27.180 1.00 95.56 227 ILE A O 1
ATOM 1825 N N . ALA A 1 228 ? -15.595 -5.085 26.424 1.00 96.62 228 ALA A N 1
ATOM 1826 C CA . ALA A 1 228 ? -14.988 -5.378 25.137 1.00 96.62 228 ALA A CA 1
ATOM 1827 C C . ALA A 1 228 ? -15.874 -4.850 24.012 1.00 96.62 228 ALA A C 1
ATOM 1829 O O . ALA A 1 228 ? -17.083 -5.087 24.001 1.00 96.62 228 ALA A O 1
ATOM 1830 N N . THR A 1 229 ? -15.286 -4.156 23.046 1.00 95.19 229 THR A N 1
ATOM 1831 C CA . THR A 1 229 ? -16.005 -3.738 21.842 1.00 95.19 229 THR A CA 1
ATOM 1832 C C . THR A 1 229 ? -15.876 -4.785 20.754 1.00 95.19 229 THR A C 1
ATOM 1834 O O . THR A 1 229 ? -14.938 -5.588 20.708 1.00 95.19 229 THR A O 1
ATOM 1837 N N . LYS A 1 230 ? -16.840 -4.752 19.841 1.00 91.31 230 LYS A N 1
ATOM 1838 C CA . LYS A 1 230 ? -16.865 -5.606 18.668 1.00 91.31 230 LYS A CA 1
ATOM 1839 C C . LYS A 1 230 ? -17.658 -4.955 17.543 1.00 91.31 230 LYS A C 1
ATOM 1841 O O . LYS A 1 230 ? -18.724 -4.374 17.755 1.00 91.31 230 LYS A O 1
ATOM 1846 N N . THR A 1 231 ? -17.152 -5.079 16.323 1.00 86.50 231 THR A N 1
ATOM 1847 C CA . THR A 1 231 ? -17.884 -4.681 15.117 1.00 86.50 231 THR A CA 1
ATOM 1848 C C . THR A 1 231 ? -18.906 -5.745 14.734 1.00 86.50 231 THR A C 1
ATOM 1850 O O . THR A 1 231 ? -18.642 -6.934 14.892 1.00 86.50 231 THR A O 1
ATOM 1853 N N . VAL A 1 232 ? -20.075 -5.352 14.232 1.00 81.56 232 VAL A N 1
ATOM 1854 C CA . VAL A 1 232 ? -21.094 -6.300 13.744 1.00 81.56 232 VAL A CA 1
ATOM 1855 C C . VAL A 1 232 ? -21.041 -6.432 12.225 1.00 81.56 232 VAL A C 1
ATOM 1857 O O . VAL A 1 232 ? -20.900 -5.441 11.515 1.00 81.56 232 VAL A O 1
ATOM 1860 N N . THR A 1 233 ? -21.193 -7.652 11.707 1.00 66.88 233 THR A N 1
ATOM 1861 C CA . THR A 1 233 ? -21.387 -7.888 10.269 1.00 66.88 233 THR A CA 1
ATOM 1862 C C . THR A 1 233 ? -22.878 -7.860 9.958 1.00 66.88 233 THR A C 1
ATOM 1864 O O . THR A 1 233 ? -23.591 -8.795 10.334 1.00 66.88 233 THR A O 1
ATOM 1867 N N . LEU A 1 234 ? -23.361 -6.789 9.322 1.00 55.72 234 LEU A N 1
ATOM 1868 C CA . LEU A 1 234 ? -24.787 -6.597 9.043 1.00 55.72 234 LEU A CA 1
ATOM 1869 C C . LEU A 1 234 ? -25.361 -7.798 8.270 1.00 55.72 234 LEU A C 1
ATOM 1871 O O . LEU A 1 234 ? -24.785 -8.255 7.281 1.00 55.72 234 LEU A O 1
ATOM 1875 N N . GLY A 1 235 ? -26.479 -8.341 8.753 1.00 43.69 235 GLY A N 1
ATOM 1876 C CA . GLY A 1 235 ? -27.183 -9.427 8.083 1.00 43.69 235 GLY A CA 1
ATOM 1877 C C . GLY A 1 235 ? -27.917 -8.872 6.870 1.00 43.69 235 GLY A C 1
ATOM 1878 O O . GLY A 1 235 ? -28.621 -7.871 6.976 1.00 43.69 235 GLY A O 1
ATOM 1879 N N . ASN A 1 236 ? -27.757 -9.510 5.712 1.00 34.72 236 ASN A N 1
ATOM 1880 C CA . ASN A 1 236 ? -28.491 -9.149 4.504 1.00 34.72 236 ASN A CA 1
ATOM 1881 C C . ASN A 1 236 ? -30.004 -9.261 4.790 1.00 34.72 236 ASN A C 1
ATOM 1883 O O . ASN A 1 236 ? -30.530 -10.367 4.872 1.00 34.72 236 ASN A O 1
ATOM 1887 N N . ARG A 1 237 ? -30.723 -8.138 4.916 1.00 31.14 237 ARG A N 1
ATOM 1888 C CA . ARG A 1 237 ? -32.202 -8.116 4.908 1.00 31.14 237 ARG A CA 1
ATOM 1889 C C . ARG A 1 237 ? -32.796 -8.186 3.496 1.00 31.14 237 ARG A C 1
ATOM 1891 O O . ARG A 1 237 ? -33.973 -7.910 3.307 1.00 31.14 237 ARG A O 1
ATOM 1898 N N . TYR A 1 238 ? -32.007 -8.620 2.516 1.00 28.95 238 TYR A N 1
ATOM 1899 C CA . TYR A 1 238 ? -32.486 -8.959 1.183 1.00 28.95 238 TYR A CA 1
ATOM 1900 C C . TYR A 1 238 ? -32.240 -10.443 0.929 1.00 28.95 238 TYR A C 1
ATOM 1902 O O . TYR A 1 238 ? -31.172 -10.856 0.472 1.00 28.95 238 TYR A O 1
ATOM 1910 N N . SER A 1 239 ? -33.262 -11.238 1.254 1.00 24.88 239 SER A N 1
ATOM 1911 C CA . SER A 1 239 ? -33.464 -12.547 0.646 1.00 24.88 239 SER A CA 1
ATOM 1912 C C . SER A 1 239 ? -33.539 -12.338 -0.866 1.00 24.88 239 SER A C 1
ATOM 1914 O O . SER A 1 239 ? -34.489 -11.756 -1.385 1.00 24.88 239 SER A O 1
ATOM 1916 N N . THR A 1 240 ? -32.490 -12.749 -1.572 1.00 26.25 240 THR A N 1
ATOM 1917 C CA . THR A 1 240 ? -32.595 -13.092 -2.985 1.00 26.25 240 THR A CA 1
ATOM 1918 C C . THR A 1 240 ? -32.748 -14.599 -3.025 1.00 26.25 240 THR A C 1
ATOM 1920 O O . THR A 1 240 ? -31.787 -15.333 -2.838 1.00 26.25 240 THR A O 1
ATOM 1923 N N . ASN A 1 241 ? -33.992 -15.018 -3.243 1.00 28.44 241 ASN A N 1
ATOM 1924 C CA . ASN A 1 241 ? -34.401 -16.344 -3.683 1.00 28.44 241 ASN A CA 1
ATOM 1925 C C . ASN A 1 241 ? -33.909 -17.515 -2.822 1.00 28.44 241 ASN A C 1
ATOM 1927 O O . ASN A 1 241 ? -32.860 -18.107 -3.077 1.00 28.44 241 ASN A O 1
ATOM 1931 N N . ASP A 1 242 ? -34.786 -17.952 -1.917 1.00 25.72 242 ASP A N 1
ATOM 1932 C CA . ASP A 1 242 ? -34.884 -19.358 -1.531 1.00 25.72 242 ASP A CA 1
ATOM 1933 C C . ASP A 1 242 ? -35.073 -20.220 -2.790 1.00 25.72 242 ASP A C 1
ATOM 1935 O O . ASP A 1 242 ? -36.187 -20.538 -3.218 1.00 25.72 242 ASP A O 1
ATOM 1939 N N . ILE A 1 243 ? -33.965 -20.635 -3.404 1.00 28.53 243 ILE A N 1
ATOM 1940 C CA . ILE A 1 243 ? -33.950 -21.823 -4.248 1.00 28.53 243 ILE A CA 1
ATOM 1941 C C . ILE A 1 243 ? -34.034 -22.995 -3.282 1.00 28.53 243 ILE A C 1
ATOM 1943 O O . ILE A 1 243 ? -33.049 -23.488 -2.737 1.00 28.53 243 ILE A O 1
ATOM 1947 N N . ARG A 1 244 ? -35.281 -23.395 -3.061 1.00 23.81 244 ARG A N 1
ATOM 1948 C CA . ARG A 1 244 ? -35.718 -24.615 -2.401 1.00 23.81 244 ARG A CA 1
ATOM 1949 C C . ARG A 1 244 ? -35.081 -25.824 -3.095 1.00 23.81 244 ARG A C 1
ATOM 1951 O O . ARG A 1 244 ? -35.684 -26.428 -3.978 1.00 23.81 244 ARG A O 1
ATOM 1958 N N . TRP A 1 245 ? -33.873 -26.200 -2.685 1.00 24.22 245 TRP A N 1
ATOM 1959 C CA . TRP A 1 245 ? -33.321 -27.519 -2.980 1.00 24.22 245 TRP A CA 1
ATOM 1960 C C . TRP A 1 245 ? -34.084 -28.542 -2.137 1.00 24.22 245 TRP A C 1
ATOM 1962 O O . TRP A 1 245 ? -33.765 -28.800 -0.980 1.00 24.22 245 TRP A O 1
ATOM 1972 N N . LYS A 1 246 ? -35.157 -29.089 -2.717 1.00 22.58 246 LYS A N 1
ATOM 1973 C CA . LYS A 1 246 ? -35.752 -30.341 -2.252 1.00 22.58 246 LYS A CA 1
ATOM 1974 C C . LYS A 1 246 ? -34.762 -31.468 -2.549 1.00 22.58 246 LYS A C 1
ATOM 1976 O O . LYS A 1 246 ? -34.641 -31.881 -3.699 1.00 22.58 246 LYS A O 1
ATOM 1981 N N . SER A 1 247 ? -34.121 -31.994 -1.515 1.00 25.73 247 SER A N 1
ATOM 1982 C CA . SER A 1 247 ? -33.630 -33.376 -1.511 1.00 25.73 247 SER A CA 1
ATOM 1983 C C . SER A 1 247 ? -34.743 -34.262 -0.934 1.00 25.73 247 SER A C 1
ATOM 1985 O O . SER A 1 247 ? -35.360 -33.868 0.059 1.00 25.73 247 SER A O 1
ATOM 1987 N N . PRO A 1 248 ? -35.051 -35.426 -1.526 1.00 29.05 248 PRO A N 1
ATOM 1988 C CA . PRO A 1 248 ? -36.119 -36.292 -1.047 1.00 29.05 248 PRO A CA 1
ATOM 1989 C C . PRO A 1 248 ? -35.600 -37.191 0.080 1.00 29.05 248 PRO A C 1
ATOM 1991 O O . PRO A 1 248 ? -34.560 -37.823 -0.080 1.00 29.05 248 PRO A O 1
ATOM 1994 N N . SER A 1 249 ? -36.317 -37.290 1.201 1.00 26.41 249 SER A N 1
ATOM 1995 C CA . SER A 1 249 ? -36.576 -38.582 1.862 1.00 26.41 249 SER A CA 1
ATOM 1996 C C . SER A 1 249 ? -37.386 -38.455 3.157 1.00 26.41 249 SER A C 1
ATOM 1998 O O . SER A 1 249 ? -37.035 -37.713 4.065 1.00 26.41 249 SER A O 1
ATOM 2000 N N . MET A 1 250 ? -38.423 -39.297 3.178 1.00 27.09 250 MET A N 1
ATOM 2001 C CA . MET A 1 250 ? -39.027 -40.025 4.298 1.00 27.09 250 MET A CA 1
ATOM 2002 C C . MET A 1 250 ? -39.772 -39.221 5.372 1.00 27.09 250 MET A C 1
ATOM 2004 O O . MET A 1 250 ? -39.202 -38.577 6.248 1.00 27.09 250 MET A O 1
ATOM 2008 N N . ASP A 1 251 ? -41.093 -39.372 5.298 1.00 27.48 251 ASP A N 1
ATOM 2009 C CA . ASP A 1 251 ? -42.079 -39.038 6.313 1.00 27.48 251 ASP A CA 1
ATOM 2010 C C . ASP A 1 251 ? -41.708 -39.586 7.696 1.00 27.48 251 ASP A C 1
ATOM 2012 O O . ASP A 1 251 ? -41.394 -40.767 7.852 1.00 27.48 251 ASP A O 1
ATOM 2016 N N . ASN A 1 252 ? -41.853 -38.748 8.723 1.00 28.67 252 ASN A N 1
ATOM 2017 C CA . ASN A 1 252 ? -42.126 -39.229 10.071 1.00 28.67 252 ASN A CA 1
ATOM 2018 C C . ASN A 1 252 ? -43.031 -38.221 10.805 1.00 28.67 252 ASN A C 1
ATOM 2020 O O . ASN A 1 252 ? -42.555 -37.169 11.242 1.00 28.67 252 ASN A O 1
ATOM 2024 N N . PRO A 1 253 ? -44.345 -38.475 10.922 1.00 31.19 253 PRO A N 1
ATOM 2025 C CA . PRO A 1 253 ? -45.260 -37.576 11.598 1.00 31.19 253 PRO A CA 1
ATOM 2026 C C . PRO A 1 253 ? -45.375 -38.023 13.052 1.00 31.19 253 PRO A C 1
ATOM 2028 O O . PRO A 1 253 ? -46.239 -38.833 13.349 1.00 31.19 253 PRO A O 1
ATOM 2031 N N . ASN A 1 254 ? -44.488 -37.552 13.936 1.00 34.50 254 ASN A N 1
ATOM 2032 C CA . ASN A 1 254 ? -44.730 -37.453 15.386 1.00 34.50 254 ASN A CA 1
ATOM 2033 C C . ASN A 1 254 ? -43.515 -36.863 16.117 1.00 34.50 254 ASN A C 1
ATOM 2035 O O . ASN A 1 254 ? -42.619 -37.582 16.545 1.00 34.50 254 ASN A O 1
ATOM 2039 N N . SER A 1 255 ? -43.518 -35.545 16.309 1.00 28.09 255 SER A N 1
ATOM 2040 C CA . SER A 1 255 ? -42.824 -34.887 17.421 1.00 28.09 255 SER A CA 1
ATOM 2041 C C . SER A 1 255 ? -43.344 -33.453 17.531 1.00 28.09 255 SER A C 1
ATOM 2043 O O . SER A 1 255 ? -42.994 -32.574 16.746 1.00 28.09 255 SER A O 1
ATOM 2045 N N . ARG A 1 256 ? -44.284 -33.250 18.456 1.00 32.12 256 ARG A N 1
ATOM 2046 C CA . ARG A 1 256 ? -44.727 -31.933 18.924 1.00 32.12 256 ARG A CA 1
ATOM 2047 C C . ARG A 1 256 ? -43.779 -31.461 20.036 1.00 32.12 256 ARG A C 1
ATOM 2049 O O . ARG A 1 256 ? -43.317 -32.286 20.819 1.00 32.12 256 ARG A O 1
ATOM 2056 N N . ASN A 1 257 ? -43.664 -30.132 20.156 1.00 29.59 257 ASN A N 1
ATOM 2057 C CA . ASN A 1 257 ? -42.999 -29.327 21.203 1.00 29.59 257 ASN A CA 1
ATOM 2058 C C . ASN A 1 257 ? -41.504 -29.067 20.904 1.00 29.59 257 ASN A C 1
ATOM 2060 O O . ASN A 1 257 ? -40.772 -29.989 20.589 1.00 29.59 257 ASN A O 1
ATOM 2064 N N . MET A 1 258 ? -40.964 -27.845 20.942 1.00 26.05 258 MET A N 1
ATOM 2065 C CA . MET A 1 258 ? -41.188 -26.743 21.879 1.00 26.05 258 MET A CA 1
ATOM 2066 C C . MET A 1 258 ? -40.754 -25.421 21.215 1.00 26.05 258 MET A C 1
ATOM 2068 O O . MET A 1 258 ? -39.782 -25.377 20.466 1.00 26.05 258 MET A O 1
ATOM 2072 N N . THR A 1 259 ? -41.493 -24.349 21.473 1.00 32.97 259 THR A N 1
ATOM 2073 C CA . THR A 1 259 ? -41.239 -22.980 21.008 1.00 32.97 259 THR A CA 1
ATOM 2074 C C . THR A 1 259 ? -39.996 -22.367 21.666 1.00 32.97 259 THR A C 1
ATOM 2076 O O . THR A 1 259 ? -39.993 -22.182 22.881 1.00 32.97 259 THR A O 1
ATOM 2079 N N . SER A 1 260 ? -39.003 -21.945 20.880 1.00 27.80 260 SER A N 1
ATOM 2080 C CA . SER A 1 260 ? -38.072 -20.872 21.255 1.00 27.80 260 SER A CA 1
ATOM 2081 C C . SER A 1 260 ? -38.222 -19.744 20.241 1.00 27.80 260 SER A C 1
ATOM 2083 O O . SER A 1 260 ? -37.955 -19.919 19.056 1.00 27.80 260 SER A O 1
ATOM 2085 N N . SER A 1 261 ? -38.720 -18.598 20.690 1.00 27.95 261 SER A N 1
ATOM 2086 C CA . SER A 1 261 ? -38.792 -17.376 19.896 1.00 27.95 261 SER A CA 1
ATOM 2087 C C . SER A 1 261 ? -37.375 -16.921 19.528 1.00 27.95 261 SER A C 1
ATOM 2089 O O . SER A 1 261 ? -36.717 -16.261 20.333 1.00 27.95 261 SER A O 1
ATOM 2091 N N . ASP A 1 262 ? -36.901 -17.288 18.338 1.00 31.78 262 ASP A N 1
ATOM 2092 C CA . ASP A 1 262 ? -35.653 -16.780 17.768 1.00 31.78 262 ASP A CA 1
ATOM 2093 C C . ASP A 1 262 ? -35.780 -15.264 17.567 1.00 31.78 262 ASP A C 1
ATOM 2095 O O . ASP A 1 262 ? -36.331 -14.780 16.575 1.00 31.78 262 ASP A O 1
ATOM 2099 N N . GLN A 1 263 ? -35.282 -14.487 18.532 1.00 40.56 263 GLN A N 1
ATOM 2100 C CA . GLN A 1 263 ? -34.996 -13.072 18.328 1.00 40.56 263 GLN A CA 1
ATOM 2101 C C . GLN A 1 263 ? -33.884 -12.981 17.280 1.00 40.56 263 GLN A C 1
ATOM 2103 O O . GLN A 1 263 ? -32.698 -13.117 17.576 1.00 40.56 263 GLN A O 1
ATOM 2108 N N . HIS A 1 264 ? -34.285 -12.812 16.023 1.00 48.31 264 HIS A N 1
ATOM 2109 C CA . HIS A 1 264 ? -33.382 -12.703 14.887 1.00 48.31 264 HIS A CA 1
ATOM 2110 C C . HIS A 1 264 ? -32.471 -11.478 15.077 1.00 48.31 264 HIS A C 1
ATOM 2112 O O . HIS A 1 264 ? -32.895 -10.337 14.874 1.00 48.31 264 HIS A O 1
ATOM 2118 N N . LEU A 1 265 ? -31.215 -11.707 15.477 1.00 55.22 265 LEU A N 1
ATOM 2119 C CA . LEU A 1 265 ? -30.206 -10.653 15.571 1.00 55.22 265 LEU A CA 1
ATOM 2120 C C . LEU A 1 265 ? -30.111 -9.924 14.213 1.00 55.22 265 LEU A C 1
ATOM 2122 O O . LEU A 1 265 ? -30.090 -10.577 13.165 1.00 55.22 265 LEU A O 1
ATOM 2126 N N . PRO A 1 266 ? -30.011 -8.582 14.187 1.00 59.00 266 PRO A N 1
ATOM 2127 C CA . PRO A 1 266 ? -29.935 -7.812 12.939 1.00 59.00 266 PRO A CA 1
ATOM 2128 C C . PRO A 1 266 ? -28.584 -7.960 12.217 1.00 59.00 266 PRO A C 1
ATOM 2130 O O . PRO A 1 266 ? -28.352 -7.368 11.163 1.00 59.00 266 PRO A O 1
ATOM 2133 N N . TYR A 1 267 ? -27.673 -8.746 12.785 1.00 67.19 267 TYR A N 1
ATOM 2134 C CA . TYR A 1 267 ? -26.335 -8.993 12.283 1.00 67.19 267 TYR A CA 1
ATOM 2135 C C . TYR A 1 267 ? -25.954 -10.460 12.473 1.00 67.19 267 TYR A C 1
ATOM 2137 O O . TYR A 1 267 ? -26.464 -11.150 13.356 1.00 67.19 267 TYR A O 1
ATOM 2145 N N . ARG A 1 268 ? -25.032 -10.940 11.636 1.00 74.56 268 ARG A N 1
ATOM 2146 C CA . ARG A 1 268 ? -24.484 -12.292 11.754 1.00 74.56 268 ARG A CA 1
ATOM 2147 C C . ARG A 1 268 ? -23.461 -12.338 12.885 1.00 74.56 268 ARG A C 1
ATOM 2149 O O . ARG A 1 268 ? -22.533 -11.532 12.915 1.00 74.56 268 ARG A O 1
ATOM 2156 N N . GLU A 1 269 ? -23.610 -13.303 13.783 1.00 82.50 269 GLU A N 1
ATOM 2157 C CA . GLU A 1 269 ? -22.632 -13.571 14.833 1.00 82.50 269 GLU A CA 1
ATOM 2158 C C . GLU A 1 269 ? -21.451 -14.374 14.257 1.00 82.50 269 GLU A C 1
ATOM 2160 O O . GLU A 1 269 ? -21.645 -15.393 13.589 1.00 82.50 269 GLU A O 1
ATOM 2165 N N . TYR A 1 270 ? -20.227 -13.882 14.460 1.00 85.00 270 TYR A N 1
ATOM 2166 C CA . TYR A 1 270 ? -18.992 -14.495 13.960 1.00 85.00 270 TYR A CA 1
ATOM 2167 C C . TYR A 1 270 ? -18.023 -14.922 15.063 1.00 85.00 270 TYR A C 1
ATOM 2169 O O . TYR A 1 270 ? -17.112 -15.696 14.779 1.00 85.00 270 TYR A O 1
ATOM 2177 N N . MET A 1 271 ? -18.196 -14.437 16.295 1.00 86.62 271 MET A N 1
ATOM 2178 C CA . MET A 1 271 ? -17.367 -14.833 17.429 1.00 86.62 271 MET A CA 1
ATOM 2179 C C . MET A 1 271 ? -17.663 -16.283 17.835 1.00 86.62 271 MET A C 1
ATOM 2181 O O . MET A 1 271 ? -18.824 -16.698 17.818 1.00 86.62 271 MET A O 1
ATOM 2185 N N . PRO A 1 272 ? -16.647 -17.051 18.263 1.00 86.06 272 PRO A N 1
ATOM 2186 C CA . PRO A 1 272 ? -16.834 -18.427 18.713 1.00 86.06 272 PRO A CA 1
ATOM 2187 C C . PRO A 1 272 ? -17.791 -18.552 19.903 1.00 86.06 272 PRO A C 1
ATOM 2189 O O . PRO A 1 272 ? -17.854 -17.672 20.763 1.00 86.06 272 PRO A O 1
ATOM 2192 N N . ALA A 1 273 ? -18.459 -19.705 20.009 1.00 86.88 273 ALA A N 1
ATOM 2193 C CA . ALA A 1 273 ? -19.411 -19.998 21.084 1.00 86.88 273 ALA A CA 1
ATOM 2194 C C . ALA A 1 273 ? -18.823 -19.796 22.493 1.00 86.88 273 ALA A C 1
ATOM 2196 O O . ALA A 1 273 ? -19.522 -19.324 23.380 1.00 86.88 273 ALA A O 1
ATOM 2197 N N . VAL A 1 274 ? -17.529 -20.077 22.683 1.00 89.81 274 VAL A N 1
ATOM 2198 C CA . VAL A 1 274 ? -16.846 -19.906 23.976 1.00 89.81 274 VAL A CA 1
ATOM 2199 C C . VAL A 1 274 ? -16.809 -18.445 24.426 1.00 89.81 274 VAL A C 1
ATOM 2201 O O . VAL A 1 274 ? -16.990 -18.175 25.610 1.00 89.81 274 VAL A O 1
ATOM 2204 N N . TRP A 1 275 ? -16.650 -17.501 23.494 1.00 92.38 275 TRP A N 1
ATOM 2205 C CA . TRP A 1 275 ? -16.783 -16.074 23.792 1.00 92.38 275 TRP A CA 1
ATOM 2206 C C . TRP A 1 275 ? -18.242 -15.704 24.069 1.00 92.38 275 TRP A C 1
ATOM 2208 O O . TRP A 1 275 ? -18.544 -15.040 25.054 1.00 92.38 275 TRP A O 1
ATOM 2218 N N . GLN A 1 276 ? -19.164 -16.197 23.240 1.00 90.12 276 GLN A N 1
ATOM 2219 C CA . GLN A 1 276 ? -20.597 -15.922 23.371 1.00 90.12 276 GLN A CA 1
ATOM 2220 C C . GLN A 1 276 ? -21.160 -16.346 24.733 1.00 90.12 276 GLN A C 1
ATOM 2222 O O . GLN A 1 276 ? -21.908 -15.589 25.338 1.00 90.12 276 GLN A O 1
ATOM 2227 N N . SER A 1 277 ? -20.763 -17.517 25.236 1.00 91.00 277 SER A N 1
ATOM 2228 C CA . SER A 1 277 ? -21.145 -18.009 26.565 1.00 91.00 277 SER A CA 1
ATOM 2229 C C . SER A 1 277 ? -20.424 -17.307 27.718 1.00 91.00 277 SER A C 1
ATOM 2231 O O . SER A 1 277 ? -20.814 -17.461 28.869 1.00 91.00 277 SER A O 1
ATOM 2233 N N . PHE A 1 278 ? -19.324 -16.607 27.430 1.00 93.19 278 PHE A N 1
ATOM 2234 C CA . PHE A 1 278 ? -18.518 -15.915 28.434 1.00 93.19 278 PHE A CA 1
ATOM 2235 C C . PHE A 1 278 ? -19.037 -14.502 28.719 1.00 93.19 278 PHE A C 1
ATOM 2237 O O . PHE A 1 278 ? -18.939 -14.029 29.848 1.00 93.19 278 PHE A O 1
ATOM 2244 N N . VAL A 1 279 ? -19.610 -13.841 27.713 1.00 93.81 279 VAL A N 1
ATOM 2245 C CA . VAL A 1 279 ? -20.227 -12.517 27.842 1.00 93.81 279 VAL A CA 1
ATOM 2246 C C . VAL A 1 279 ? -21.458 -12.594 28.747 1.00 93.81 279 VAL A C 1
ATOM 2248 O O . VAL A 1 279 ? -22.352 -13.404 28.521 1.00 93.81 279 VAL A O 1
ATOM 2251 N N . THR A 1 280 ? -21.530 -11.717 29.751 1.00 92.12 280 THR A N 1
ATOM 2252 C CA . THR A 1 280 ? -22.683 -11.652 30.662 1.00 92.12 280 THR A CA 1
ATOM 2253 C C . THR A 1 280 ? -23.683 -10.577 30.267 1.00 92.12 280 THR A C 1
ATOM 2255 O O . THR A 1 280 ? -24.870 -10.737 30.529 1.00 92.12 280 THR A O 1
ATOM 2258 N N . HIS A 1 281 ? -23.217 -9.499 29.633 1.00 91.44 281 HIS A N 1
ATOM 2259 C CA . HIS A 1 281 ? -24.064 -8.410 29.158 1.00 91.44 281 HIS A CA 1
ATOM 2260 C C . HIS A 1 281 ? -23.709 -8.052 27.720 1.00 91.44 281 HIS A C 1
ATOM 2262 O O . HIS A 1 281 ? -22.535 -7.931 27.380 1.00 91.44 281 HIS A O 1
ATOM 2268 N N . ARG A 1 282 ? -24.713 -7.836 26.877 1.00 91.31 282 ARG A N 1
ATOM 2269 C CA . ARG A 1 282 ? -24.536 -7.459 25.476 1.00 91.31 282 ARG A CA 1
ATOM 2270 C C . ARG A 1 282 ? -25.374 -6.240 25.172 1.00 91.31 282 ARG A C 1
ATOM 2272 O O . ARG A 1 282 ? -26.586 -6.246 25.376 1.00 91.31 282 ARG A O 1
ATOM 2279 N N . ILE A 1 283 ? -24.716 -5.226 24.636 1.00 89.81 283 ILE A N 1
ATOM 2280 C CA . ILE A 1 283 ? -25.330 -3.947 24.317 1.00 89.81 283 ILE A CA 1
ATOM 2281 C C . ILE A 1 283 ? -24.986 -3.627 22.872 1.00 89.81 283 ILE A C 1
ATOM 2283 O O . ILE A 1 283 ? -23.825 -3.677 22.466 1.00 89.81 283 ILE A O 1
ATOM 2287 N N . LEU A 1 284 ? -26.006 -3.328 22.086 1.00 88.00 284 LEU A N 1
ATOM 2288 C CA . LEU A 1 284 ? -25.887 -2.987 20.686 1.00 88.00 284 LEU A CA 1
ATOM 2289 C C . LEU A 1 284 ? -26.051 -1.484 20.511 1.00 88.00 284 LEU A C 1
ATOM 2291 O O . LEU A 1 284 ? -27.089 -0.930 20.851 1.00 88.00 284 LEU A O 1
ATOM 2295 N N . VAL A 1 285 ? -25.036 -0.836 19.953 1.00 86.50 285 VAL A N 1
ATOM 2296 C CA . VAL A 1 285 ? -25.005 0.607 19.724 1.00 86.50 285 VAL A CA 1
ATOM 2297 C C . VAL A 1 285 ? -25.119 0.888 18.229 1.00 86.50 285 VAL A C 1
ATOM 2299 O O . VAL A 1 285 ? -24.424 0.258 17.431 1.00 86.50 285 VAL A O 1
ATOM 2302 N N . ARG A 1 286 ? -25.986 1.822 17.829 1.00 84.25 286 ARG A N 1
ATOM 2303 C CA . ARG A 1 286 ? -26.212 2.223 16.427 1.00 84.25 286 ARG A CA 1
ATOM 2304 C C . ARG A 1 286 ? -26.362 3.743 16.326 1.00 84.25 286 ARG A C 1
ATOM 2306 O O . ARG A 1 286 ? -26.872 4.359 17.252 1.00 84.25 286 ARG A O 1
ATOM 2313 N N . ALA A 1 287 ? -25.932 4.341 15.220 1.00 78.44 287 ALA A N 1
ATOM 2314 C CA . ALA A 1 287 ? -26.244 5.742 14.924 1.00 78.44 287 ALA A CA 1
ATOM 2315 C C . ALA A 1 287 ? -27.695 5.867 14.419 1.00 78.44 287 ALA A C 1
ATOM 2317 O O . ALA A 1 287 ? -28.206 4.927 13.805 1.00 78.44 287 ALA A O 1
ATOM 2318 N N . THR A 1 288 ? -28.362 6.992 14.686 1.00 68.31 288 THR A N 1
ATOM 2319 C CA . THR A 1 288 ? -29.681 7.312 14.107 1.00 68.31 288 THR A CA 1
ATOM 2320 C C . THR A 1 288 ? -29.543 8.296 12.960 1.00 68.31 288 THR A C 1
ATOM 2322 O O . THR A 1 288 ? -28.935 9.344 13.147 1.00 68.31 288 THR A O 1
ATOM 2325 N N . GLU A 1 289 ? -30.156 7.989 11.817 1.00 57.94 289 GLU A N 1
ATOM 2326 C CA . GLU A 1 289 ? -30.187 8.867 10.633 1.00 57.94 289 GLU A CA 1
ATOM 2327 C C . GLU A 1 289 ? -31.246 9.989 10.738 1.00 57.94 289 GLU A C 1
ATOM 2329 O O . GLU A 1 289 ? -31.223 10.935 9.956 1.00 57.94 289 GLU A O 1
ATOM 2334 N N . ASP A 1 290 ? -32.137 9.940 11.736 1.00 43.09 290 ASP A N 1
ATOM 2335 C CA . ASP A 1 290 ? -33.228 10.908 11.915 1.00 43.09 290 ASP A CA 1
ATOM 2336 C C . ASP A 1 290 ? -32.771 12.184 12.650 1.00 43.09 290 ASP A C 1
ATOM 2338 O O . ASP A 1 290 ? -33.109 12.429 13.815 1.00 43.09 290 ASP A O 1
ATOM 2342 N N . GLY A 1 291 ? -31.989 13.019 11.967 1.00 39.41 291 GLY A N 1
ATOM 2343 C CA . GLY A 1 291 ? -31.847 14.433 12.305 1.00 39.41 291 GLY A CA 1
ATOM 2344 C C . GLY A 1 291 ? -32.991 15.217 11.667 1.00 39.41 291 GLY A C 1
ATOM 2345 O O . GLY A 1 291 ? -32.942 15.509 10.475 1.00 39.41 291 GLY A O 1
ATOM 2346 N N . PHE A 1 292 ? -34.031 15.553 12.436 1.00 35.19 292 PHE A N 1
ATOM 2347 C CA . PHE A 1 292 ? -35.007 16.554 12.004 1.00 35.19 292 PHE A CA 1
ATOM 2348 C C . PHE A 1 292 ? -34.257 17.853 11.703 1.00 35.19 292 PHE A C 1
ATOM 2350 O O . PHE A 1 292 ? -33.739 18.504 12.606 1.00 35.19 292 PHE A O 1
ATOM 2357 N N . ALA A 1 293 ? -34.199 18.208 10.422 1.00 35.19 293 ALA A N 1
ATOM 2358 C CA . ALA A 1 293 ? -33.824 19.532 9.972 1.00 35.19 293 ALA A CA 1
ATOM 2359 C C . ALA A 1 293 ? -34.871 20.516 10.500 1.00 35.19 293 ALA A C 1
ATOM 2361 O O . ALA A 1 293 ? -35.964 20.584 9.950 1.00 35.19 293 ALA A O 1
ATOM 2362 N N . ASN A 1 294 ? -34.562 21.206 11.595 1.00 32.09 294 ASN A N 1
ATOM 2363 C CA . ASN A 1 294 ? -35.127 22.508 11.929 1.00 32.09 294 ASN A CA 1
ATOM 2364 C C . ASN A 1 294 ? -34.204 23.220 12.930 1.00 32.09 294 ASN A C 1
ATOM 2366 O O . ASN A 1 294 ? -33.931 22.698 14.006 1.00 32.09 294 ASN A O 1
ATOM 2370 N N . ASP A 1 295 ? -33.774 24.407 12.503 1.00 36.25 295 ASP A N 1
ATOM 2371 C CA . ASP A 1 295 ? -33.152 25.525 13.219 1.00 36.25 295 ASP A CA 1
ATOM 2372 C C . ASP A 1 295 ? -31.835 25.330 13.996 1.00 36.25 295 ASP A C 1
ATOM 2374 O O . ASP A 1 295 ? -31.750 24.690 15.039 1.00 36.25 295 ASP A O 1
ATOM 2378 N N . GLU A 1 296 ? -30.804 25.996 13.458 1.00 39.34 296 GLU A N 1
ATOM 2379 C CA . GLU A 1 296 ? -29.722 26.713 14.152 1.00 39.34 296 GLU A CA 1
ATOM 2380 C C . GLU A 1 296 ? -29.248 26.172 15.517 1.00 39.34 296 GLU A C 1
ATOM 2382 O O . GLU A 1 296 ? -29.275 26.888 16.513 1.00 39.34 296 GLU A O 1
ATOM 2387 N N . CYS A 1 297 ? -28.714 24.947 15.583 1.00 34.66 297 CYS A N 1
ATOM 2388 C CA . CYS A 1 297 ? -27.770 24.578 16.646 1.00 34.66 297 CYS A CA 1
ATOM 2389 C C . CYS A 1 297 ? -26.992 23.293 16.309 1.00 34.66 297 CYS A C 1
ATOM 2391 O O . CYS A 1 297 ? -27.577 22.220 16.334 1.00 34.66 297 CYS A O 1
ATOM 2393 N N . GLN A 1 298 ? -25.690 23.438 16.017 1.00 44.44 298 GLN A N 1
ATOM 2394 C CA . GLN A 1 298 ? -24.574 22.470 16.125 1.00 44.44 298 GLN A CA 1
ATOM 2395 C C . GLN A 1 298 ? -24.750 21.018 15.590 1.00 44.44 298 GLN A C 1
ATOM 2397 O O . GLN A 1 298 ? -25.759 20.352 15.767 1.00 44.44 298 GLN A O 1
ATOM 2402 N N . ASN A 1 299 ? -23.699 20.472 14.960 1.00 50.84 299 ASN A N 1
ATOM 2403 C CA . ASN A 1 299 ? -23.625 19.080 14.478 1.00 50.84 299 ASN A CA 1
ATOM 2404 C C . ASN A 1 299 ? -23.713 18.063 15.637 1.00 50.84 299 ASN A C 1
ATOM 2406 O O . ASN A 1 299 ? -22.698 17.576 16.132 1.00 50.84 299 ASN A O 1
ATOM 2410 N N . VAL A 1 300 ? -24.921 17.730 16.085 1.00 58.34 300 VAL A N 1
ATOM 2411 C CA . VAL A 1 300 ? -25.150 16.792 17.186 1.00 58.34 300 VAL A CA 1
ATOM 2412 C C . VAL A 1 300 ? -25.434 15.395 16.631 1.00 58.34 300 VAL A C 1
ATOM 2414 O O . VAL A 1 300 ? -26.523 15.122 16.128 1.00 58.34 300 VAL A O 1
ATOM 2417 N N . SER A 1 301 ? -24.465 14.482 16.748 1.00 69.75 301 SER A N 1
ATOM 2418 C CA . SER A 1 301 ? -24.655 13.076 16.366 1.00 69.75 301 SER A CA 1
ATOM 2419 C C . SER A 1 301 ? -25.407 12.319 17.456 1.00 69.75 301 SER A C 1
ATOM 2421 O O . SER A 1 301 ? -24.980 12.291 18.617 1.00 69.75 301 SER A O 1
ATOM 2423 N N . VAL A 1 302 ? -26.514 11.675 17.081 1.00 75.75 302 VAL A N 1
ATOM 2424 C CA . VAL A 1 302 ? -27.355 10.930 18.017 1.00 75.75 302 VAL A CA 1
ATOM 2425 C C . VAL A 1 302 ? -27.235 9.420 17.814 1.00 75.75 302 VAL A C 1
ATOM 2427 O O . VAL A 1 302 ? -27.219 8.916 16.690 1.00 75.75 302 VAL A O 1
ATOM 2430 N N . TYR A 1 303 ? -27.159 8.692 18.925 1.00 81.06 303 TYR A N 1
ATOM 2431 C CA . TYR A 1 303 ? -26.937 7.254 18.968 1.00 81.06 303 TYR A CA 1
ATOM 2432 C C . TYR A 1 303 ? -28.004 6.558 19.807 1.00 81.06 303 TYR A C 1
ATOM 2434 O O . TYR A 1 303 ? -28.529 7.118 20.771 1.00 81.06 303 TYR A O 1
ATOM 2442 N N . LEU A 1 304 ? -28.293 5.309 19.447 1.00 81.81 304 LEU A N 1
ATOM 2443 C CA . LEU A 1 304 ? -29.152 4.398 20.189 1.00 81.81 304 LEU A CA 1
ATOM 2444 C C . LEU A 1 304 ? -28.328 3.267 20.794 1.00 81.81 304 LEU A C 1
ATOM 2446 O O . LEU A 1 304 ? -27.480 2.691 20.111 1.00 81.81 304 LEU A O 1
ATOM 2450 N N . SER A 1 305 ? -28.626 2.899 22.036 1.00 83.00 305 SER A N 1
ATOM 2451 C CA . SER A 1 305 ? -28.154 1.670 22.669 1.00 83.00 305 SER A CA 1
ATOM 2452 C C . SER A 1 305 ? -29.320 0.761 23.055 1.00 83.00 305 SER A C 1
ATOM 2454 O O . SER A 1 305 ? -30.274 1.178 23.711 1.00 83.00 305 SER A O 1
ATOM 2456 N N . GLU A 1 306 ? -29.223 -0.497 22.643 1.00 85.62 306 GLU A N 1
ATOM 2457 C CA . GLU A 1 306 ? -30.194 -1.567 22.863 1.00 85.62 306 GLU A CA 1
ATOM 2458 C C . GLU A 1 306 ? -29.542 -2.667 23.705 1.00 85.62 306 GLU A C 1
ATOM 2460 O O . GLU A 1 306 ? -28.484 -3.186 23.343 1.00 85.62 306 GLU A O 1
ATOM 2465 N N . TRP A 1 307 ? -30.156 -3.045 24.824 1.00 83.06 307 TRP A N 1
ATOM 2466 C CA . TRP A 1 307 ? -29.667 -4.154 25.642 1.00 83.06 307 TRP A CA 1
ATOM 2467 C C . TRP A 1 307 ? -30.196 -5.468 25.078 1.00 83.06 307 TRP A C 1
ATOM 2469 O O . TRP A 1 307 ? -31.397 -5.723 25.110 1.00 83.06 307 TRP A O 1
ATOM 2479 N N . LEU A 1 308 ? -29.290 -6.294 24.554 1.00 86.12 308 LEU A N 1
ATOM 2480 C CA . LEU A 1 308 ? -29.596 -7.628 24.034 1.00 86.12 308 LEU A CA 1
ATOM 2481 C C . LEU A 1 308 ? -29.477 -8.699 25.124 1.00 86.12 308 LEU A C 1
ATOM 2483 O O . LEU A 1 308 ? -30.164 -9.715 25.075 1.00 86.12 308 LEU A O 1
ATOM 2487 N N . LEU A 1 309 ? -28.589 -8.483 26.100 1.00 86.25 309 LEU A N 1
ATOM 2488 C CA . LEU A 1 309 ? -28.405 -9.363 27.248 1.00 86.25 309 LEU A CA 1
ATOM 2489 C C . LEU A 1 309 ? -28.074 -8.522 28.498 1.00 86.25 309 LEU A C 1
ATOM 2491 O O . LEU A 1 309 ? -27.070 -7.808 28.471 1.00 86.25 309 LEU A O 1
ATOM 2495 N N . PRO A 1 310 ? -28.872 -8.594 29.579 1.00 83.44 310 PRO A N 1
ATOM 2496 C CA . PRO A 1 310 ? -30.257 -9.075 29.576 1.00 83.44 310 PRO A CA 1
ATOM 2497 C C . PRO A 1 310 ? -31.121 -8.226 28.617 1.00 83.44 310 PRO A C 1
ATOM 2499 O O . PRO A 1 310 ? -30.855 -7.032 28.478 1.00 83.44 310 PRO A O 1
ATOM 2502 N N . PRO A 1 311 ? -32.123 -8.805 27.933 1.00 80.69 311 PRO A N 1
ATOM 2503 C CA . PRO A 1 311 ? -32.948 -8.050 26.996 1.00 80.69 311 PRO A CA 1
ATOM 2504 C C . PRO A 1 311 ? -33.803 -7.015 27.739 1.00 80.69 311 PRO A C 1
ATOM 2506 O O . PRO A 1 311 ? -34.532 -7.363 28.669 1.00 80.69 311 PRO A O 1
ATOM 2509 N N . LEU A 1 312 ? -33.735 -5.749 27.319 1.00 77.00 312 LEU A N 1
ATOM 2510 C CA . LEU A 1 312 ? -34.622 -4.685 27.805 1.00 77.00 312 LEU A CA 1
ATOM 2511 C C . LEU A 1 312 ? -35.558 -4.224 26.684 1.00 77.00 312 LEU A C 1
ATOM 2513 O O . LEU A 1 312 ? -35.122 -3.996 25.561 1.00 77.00 312 LEU A O 1
ATOM 2517 N N . ASN A 1 313 ? -36.833 -3.989 27.007 1.00 69.19 313 ASN A N 1
ATOM 2518 C CA . ASN A 1 313 ? -37.839 -3.497 26.051 1.00 69.19 313 ASN A CA 1
ATOM 2519 C C . ASN A 1 313 ? -37.707 -1.991 25.729 1.00 69.19 313 ASN A C 1
ATOM 2521 O O . ASN A 1 313 ? -38.636 -1.390 25.195 1.00 69.19 313 ASN A O 1
ATOM 2525 N N . SER A 1 314 ? -36.588 -1.356 26.084 1.00 69.62 314 SER A N 1
ATOM 2526 C CA . SER A 1 314 ? -36.372 0.084 25.929 1.00 69.62 314 SER A CA 1
ATOM 2527 C C . SER A 1 314 ? -35.067 0.370 25.201 1.00 69.62 314 SER A C 1
ATOM 2529 O O . SER A 1 314 ? -34.030 -0.190 25.555 1.00 69.62 314 SER A O 1
ATOM 2531 N N . LEU A 1 315 ? -35.119 1.297 24.247 1.00 75.31 315 LEU A N 1
ATOM 2532 C CA . LEU A 1 315 ? -33.944 1.858 23.589 1.00 75.31 315 LEU A CA 1
ATOM 2533 C C . LEU A 1 315 ? -33.491 3.116 24.327 1.00 75.31 315 LEU A C 1
ATOM 2535 O O . LEU A 1 315 ? -34.303 3.983 24.654 1.00 75.31 315 LEU A O 1
ATOM 2539 N N . ASP A 1 316 ? -32.191 3.218 24.559 1.00 74.38 316 ASP A N 1
ATOM 2540 C CA . ASP A 1 316 ? -31.557 4.408 25.109 1.00 74.38 316 ASP A CA 1
ATOM 2541 C C . ASP A 1 316 ? -31.039 5.301 24.001 1.00 74.38 316 ASP A C 1
ATOM 2543 O O . ASP A 1 316 ? -30.354 4.817 23.109 1.00 74.38 316 ASP A O 1
ATOM 2547 N N . LYS A 1 317 ? -31.323 6.600 24.080 1.00 74.62 317 LYS A N 1
ATOM 2548 C CA . LYS A 1 317 ? -30.813 7.604 23.144 1.00 74.62 317 LYS A CA 1
ATOM 2549 C C . LYS A 1 317 ? -29.762 8.447 23.855 1.00 74.62 317 LYS A C 1
ATOM 2551 O O . LYS A 1 317 ? -30.031 8.979 24.929 1.00 74.62 317 LYS A O 1
ATOM 2556 N N . PHE A 1 318 ? -28.582 8.579 23.264 1.00 76.12 318 PHE A N 1
ATOM 2557 C CA . PHE A 1 318 ? -27.516 9.425 23.791 1.00 76.12 318 PHE A CA 1
ATOM 2558 C C . PHE A 1 318 ? -26.862 10.242 22.682 1.00 76.12 318 PHE A C 1
ATOM 2560 O O . PHE A 1 318 ? -26.913 9.896 21.504 1.00 76.12 318 PHE A O 1
ATOM 2567 N N . ILE A 1 319 ? -26.266 11.355 23.084 1.00 75.00 319 ILE A N 1
ATOM 2568 C CA . ILE A 1 319 ? -25.667 12.344 22.200 1.00 75.00 319 ILE A CA 1
ATOM 2569 C C . ILE A 1 319 ? -24.163 12.365 22.450 1.00 75.00 319 ILE A C 1
ATOM 2571 O O . ILE A 1 319 ? -23.735 12.355 23.603 1.00 75.00 319 ILE A O 1
ATOM 2575 N N . VAL A 1 320 ? -23.378 12.444 21.379 1.00 71.62 320 VAL A N 1
ATOM 2576 C CA . VAL A 1 320 ? -21.954 12.781 21.460 1.00 71.62 320 VAL A CA 1
ATOM 2577 C C . VAL A 1 320 ? -21.801 14.206 20.939 1.00 71.62 320 VAL A C 1
ATOM 2579 O O . VAL A 1 320 ? -22.137 14.475 19.787 1.00 71.62 320 VAL A O 1
ATOM 2582 N N . ARG A 1 321 ? -21.364 15.126 21.807 1.00 68.38 321 ARG A N 1
ATOM 2583 C CA . ARG A 1 321 ? -21.051 16.509 21.431 1.00 68.38 321 ARG A CA 1
ATOM 2584 C C . ARG A 1 321 ? -19.583 16.571 21.022 1.00 68.38 321 ARG A C 1
ATOM 2586 O O . ARG A 1 321 ? -18.716 16.279 21.840 1.00 68.38 321 ARG A O 1
ATOM 2593 N N . ASP A 1 322 ? -19.324 16.916 19.766 1.00 56.41 322 ASP A N 1
ATOM 2594 C CA . ASP A 1 322 ? -17.982 17.228 19.274 1.00 56.41 322 ASP A CA 1
ATOM 2595 C C . ASP A 1 322 ? -17.784 18.748 19.402 1.00 56.41 322 ASP A C 1
ATOM 2597 O O . ASP A 1 322 ? -17.975 19.490 18.438 1.00 56.41 322 ASP A O 1
ATOM 2601 N N . GLU A 1 323 ? -17.499 19.245 20.608 1.00 45.16 323 GLU A N 1
ATOM 2602 C CA . GLU A 1 323 ? -17.192 20.670 20.777 1.00 45.16 323 GLU A CA 1
ATOM 2603 C C . GLU A 1 323 ? -15.765 20.953 20.279 1.00 45.16 323 GLU A C 1
ATOM 2605 O O . GLU A 1 323 ? -14.782 20.516 20.868 1.00 45.16 323 GLU A O 1
ATOM 2610 N N . GLU A 1 324 ? -15.722 21.627 19.122 1.00 35.22 324 GLU A N 1
ATOM 2611 C CA . GLU A 1 324 ? -14.589 22.269 18.443 1.00 35.22 324 GLU A CA 1
ATOM 2612 C C . GLU A 1 324 ? -13.291 21.456 18.324 1.00 35.22 324 GLU A C 1
ATOM 2614 O O . GLU A 1 324 ? -12.366 21.614 19.101 1.00 35.22 324 GLU A O 1
ATOM 2619 N N . PHE A 1 325 ? -13.185 20.648 17.266 1.00 31.33 325 PHE A N 1
ATOM 2620 C CA . PHE A 1 325 ? -12.175 20.783 16.203 1.00 31.33 325 PHE A CA 1
ATOM 2621 C C . PHE A 1 325 ? -12.457 19.714 15.141 1.00 31.33 325 PHE A C 1
ATOM 2623 O O . PHE A 1 325 ? -12.492 18.514 15.409 1.00 31.33 325 PHE A O 1
ATOM 2630 N N . VAL A 1 326 ? -12.676 20.169 13.905 1.00 37.56 326 VAL A N 1
ATOM 2631 C CA . VAL A 1 326 ? -12.879 19.320 12.729 1.00 37.56 326 VAL A CA 1
ATOM 2632 C C . VAL A 1 326 ? -11.619 18.490 12.491 1.00 37.56 326 VAL A C 1
ATOM 2634 O O . VAL A 1 326 ? -10.663 18.939 11.864 1.00 37.56 326 VAL A O 1
ATOM 2637 N N . THR A 1 327 ? -11.646 17.238 12.923 1.00 27.56 327 THR A N 1
ATOM 2638 C CA . THR A 1 327 ? -11.074 16.159 12.124 1.00 27.56 327 THR A CA 1
ATOM 2639 C C . THR A 1 327 ? -12.261 15.410 11.550 1.00 27.56 327 THR A C 1
ATOM 2641 O O . THR A 1 327 ? -13.075 14.858 12.284 1.00 27.56 327 THR A O 1
ATOM 2644 N N . MET A 1 328 ? -12.433 15.497 10.229 1.00 28.52 328 MET A N 1
ATOM 2645 C CA . MET A 1 328 ? -13.482 14.759 9.535 1.00 28.52 328 MET A CA 1
ATOM 2646 C C . MET A 1 328 ? -13.452 13.302 10.002 1.00 28.52 328 MET A C 1
ATOM 2648 O O . MET A 1 328 ? -12.429 12.627 9.865 1.00 28.52 328 MET A O 1
ATOM 2652 N N . VAL A 1 329 ? -14.568 12.823 10.548 1.00 35.19 329 VAL A N 1
ATOM 2653 C CA . VAL A 1 329 ? -14.795 11.389 10.701 1.00 35.19 329 VAL A CA 1
ATOM 2654 C C . VAL A 1 329 ? -14.689 10.795 9.290 1.00 35.19 329 VAL A C 1
ATOM 2656 O O . VAL A 1 329 ? -15.401 11.257 8.398 1.00 35.19 329 VAL A O 1
ATOM 2659 N N . PRO A 1 330 ? -13.790 9.831 9.034 1.00 34.66 330 PRO A N 1
ATOM 2660 C CA . PRO A 1 330 ? -13.729 9.178 7.738 1.00 34.66 330 PRO A CA 1
ATOM 2661 C C . PRO A 1 330 ? -15.027 8.390 7.555 1.00 34.66 330 PRO A C 1
ATOM 2663 O O . PRO A 1 330 ? -15.274 7.424 8.275 1.00 34.66 330 PRO A O 1
ATOM 2666 N N . GLU A 1 331 ? -15.874 8.798 6.614 1.00 41.16 331 GLU A N 1
ATOM 2667 C CA . GLU A 1 331 ? -16.953 7.936 6.140 1.00 41.16 331 GLU A CA 1
ATOM 2668 C C . GLU A 1 331 ? -16.305 6.650 5.607 1.00 41.16 331 GLU A C 1
ATOM 2670 O O . GLU A 1 331 ? -15.475 6.691 4.693 1.00 41.16 331 GLU A O 1
ATOM 2675 N N . ASP A 1 332 ? -16.608 5.508 6.226 1.00 44.03 332 ASP A N 1
ATOM 2676 C CA . ASP A 1 332 ? -16.226 4.211 5.680 1.00 44.03 332 ASP A CA 1
ATOM 2677 C C . ASP A 1 332 ? -17.040 3.996 4.398 1.00 44.03 332 ASP A C 1
ATOM 2679 O O . ASP A 1 332 ? -18.269 3.951 4.407 1.00 44.03 332 ASP A O 1
ATOM 2683 N N . HIS A 1 333 ? -16.351 3.871 3.272 1.00 50.91 333 HIS A N 1
ATOM 2684 C CA . HIS A 1 333 ? -16.962 3.704 1.963 1.00 50.91 333 HIS A CA 1
ATOM 2685 C C . HIS A 1 333 ? -17.089 2.209 1.638 1.00 50.91 333 HIS A C 1
ATOM 2687 O O . HIS A 1 333 ? -16.099 1.469 1.625 1.00 50.91 333 HIS A O 1
ATOM 2693 N N . GLU A 1 334 ? -18.311 1.753 1.333 1.00 60.25 334 GLU A N 1
ATOM 2694 C CA . GLU A 1 334 ? -18.538 0.415 0.774 1.00 60.25 334 GLU A CA 1
ATOM 2695 C C . GLU A 1 334 ? -18.069 0.353 -0.688 1.00 60.25 334 GLU A C 1
ATOM 2697 O O . GLU A 1 334 ? -18.637 0.993 -1.575 1.00 60.25 334 GLU A O 1
ATOM 2702 N N . THR A 1 335 ? -17.055 -0.467 -0.962 1.00 68.75 335 THR A N 1
ATOM 2703 C CA . THR A 1 335 ? -16.622 -0.811 -2.326 1.00 68.75 335 THR A CA 1
ATOM 2704 C C . THR A 1 335 ? -16.851 -2.280 -2.614 1.00 68.75 335 THR A C 1
ATOM 2706 O O . THR A 1 335 ? -16.916 -3.113 -1.716 1.00 68.75 335 THR A O 1
ATOM 2709 N N . THR A 1 336 ? -16.899 -2.642 -3.891 1.00 78.06 336 THR A N 1
ATOM 2710 C CA . THR A 1 336 ? 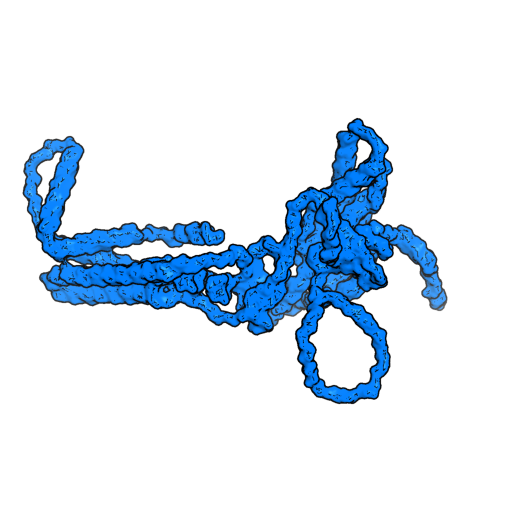-16.693 -4.033 -4.301 1.00 78.06 336 THR A CA 1
ATOM 2711 C C . THR A 1 336 ? -15.254 -4.216 -4.760 1.00 78.06 336 THR A C 1
ATOM 2713 O O . THR A 1 336 ? -14.680 -3.377 -5.455 1.00 78.06 336 THR A O 1
ATOM 2716 N N . CYS A 1 337 ? -14.642 -5.333 -4.376 1.00 81.94 337 CYS A N 1
ATOM 2717 C CA . CYS A 1 337 ? -13.362 -5.731 -4.930 1.00 81.94 337 CYS A CA 1
ATOM 2718 C C . CYS A 1 337 ? -13.526 -5.966 -6.434 1.00 81.94 337 CYS A C 1
ATOM 2720 O O . CYS A 1 337 ? -14.219 -6.901 -6.830 1.00 81.94 337 CYS A O 1
ATOM 2722 N N . TRP A 1 338 ? -12.828 -5.193 -7.269 1.00 85.31 338 TRP A N 1
ATOM 2723 C CA . TRP A 1 338 ? -12.840 -5.403 -8.721 1.00 85.31 338 TRP A CA 1
ATOM 2724 C C . TRP A 1 338 ? -12.409 -6.828 -9.099 1.00 85.31 338 TRP A C 1
ATOM 2726 O O . TRP A 1 338 ? -12.875 -7.369 -10.092 1.00 85.31 338 TRP A O 1
ATOM 2736 N N . GLY A 1 339 ? -11.545 -7.452 -8.294 1.00 84.31 339 GLY A N 1
ATOM 2737 C CA . GLY A 1 339 ? -10.994 -8.773 -8.551 1.00 84.31 339 GLY A CA 1
ATOM 2738 C C . GLY A 1 339 ? -11.965 -9.931 -8.321 1.00 84.31 339 GLY A C 1
ATOM 2739 O O . GLY A 1 339 ? -12.120 -10.778 -9.193 1.00 84.31 339 GLY A O 1
ATOM 2740 N N . CYS A 1 340 ? -12.616 -9.989 -7.159 1.00 82.88 340 CYS A N 1
ATOM 2741 C CA . CYS A 1 340 ? -13.482 -11.115 -6.769 1.00 82.88 340 CYS A CA 1
ATOM 2742 C C . CYS A 1 340 ? -14.949 -10.734 -6.530 1.00 82.88 340 CYS A C 1
ATOM 2744 O O . CYS A 1 340 ? -15.754 -11.604 -6.225 1.00 82.88 340 CYS A O 1
ATOM 2746 N N . GLY A 1 341 ? -15.316 -9.458 -6.636 1.00 76.44 341 GLY A N 1
ATOM 2747 C CA . GLY A 1 341 ? -16.687 -8.983 -6.427 1.00 76.44 341 GLY A CA 1
ATOM 2748 C C . GLY A 1 341 ? -17.150 -8.945 -4.965 1.00 76.44 341 GLY A C 1
ATOM 2749 O O . GLY A 1 341 ? -18.284 -8.560 -4.700 1.00 76.44 341 GLY A O 1
ATOM 2750 N N . ILE A 1 342 ? -16.296 -9.314 -4.004 1.00 75.69 342 ILE A N 1
ATOM 2751 C CA . ILE A 1 342 ? -16.617 -9.262 -2.569 1.00 75.69 342 ILE A CA 1
ATOM 2752 C C . ILE A 1 342 ? -16.768 -7.802 -2.120 1.00 75.69 342 ILE A C 1
ATOM 2754 O O . ILE A 1 342 ? -15.941 -6.962 -2.480 1.00 75.69 342 ILE A O 1
ATOM 2758 N N . ARG A 1 343 ? -17.803 -7.505 -1.323 1.00 71.31 343 ARG A N 1
ATOM 2759 C CA . ARG A 1 343 ? -17.998 -6.187 -0.697 1.00 71.31 343 ARG A CA 1
ATOM 2760 C C . ARG A 1 343 ? -16.967 -5.951 0.407 1.00 71.31 343 ARG A C 1
ATOM 2762 O O . ARG A 1 343 ? -16.736 -6.826 1.238 1.00 71.31 343 ARG A O 1
ATOM 2769 N N . LEU A 1 344 ? -16.352 -4.777 0.398 1.00 67.88 344 LEU A N 1
ATOM 2770 C CA . LEU A 1 344 ? -15.295 -4.341 1.301 1.00 67.88 344 LEU A CA 1
ATOM 2771 C C . LEU A 1 344 ? -15.686 -2.993 1.916 1.00 67.88 344 LEU A C 1
ATOM 2773 O O . LEU A 1 344 ? -16.074 -2.078 1.194 1.00 67.88 344 LEU A O 1
ATOM 2777 N N . LEU A 1 345 ? -15.536 -2.879 3.233 1.00 59.78 345 LEU A N 1
ATOM 2778 C CA . LEU A 1 345 ? -15.610 -1.617 3.970 1.00 59.78 345 LEU A CA 1
ATOM 2779 C C . LEU A 1 345 ? -14.195 -1.054 4.094 1.00 59.78 345 LEU A C 1
ATOM 2781 O O . LEU A 1 345 ? -13.305 -1.749 4.592 1.00 59.78 345 LEU A O 1
ATOM 2785 N N . LEU A 1 346 ? -13.975 0.161 3.595 1.00 57.59 346 LEU A N 1
ATOM 2786 C CA . LEU A 1 346 ? -12.657 0.791 3.565 1.00 57.59 346 LEU A CA 1
ATOM 2787 C C . LEU A 1 346 ? -12.706 2.210 4.142 1.00 57.59 346 LEU A C 1
ATOM 2789 O O . LEU A 1 346 ? -13.631 2.950 3.806 1.00 57.59 346 LEU A O 1
ATOM 2793 N N . PRO A 1 347 ? -11.682 2.622 4.910 1.00 48.62 347 PRO A N 1
ATOM 2794 C CA . PRO A 1 347 ? -11.525 4.012 5.326 1.00 48.62 347 PRO A CA 1
ATOM 2795 C C . PRO A 1 347 ? -11.319 4.925 4.109 1.00 48.62 347 PRO A C 1
ATOM 2797 O O . PRO A 1 347 ? -10.551 4.587 3.204 1.00 48.62 347 PRO A O 1
ATOM 2800 N N . THR A 1 348 ? -11.933 6.109 4.111 1.00 48.38 348 THR A N 1
ATOM 2801 C CA . THR A 1 348 ? -11.900 7.113 3.020 1.00 48.38 348 THR A CA 1
ATOM 2802 C C . THR A 1 348 ? -10.496 7.600 2.634 1.00 48.38 348 THR A C 1
ATOM 2804 O O . THR A 1 348 ? -10.305 8.135 1.547 1.00 48.38 348 THR A O 1
ATOM 2807 N N . TYR A 1 349 ? -9.491 7.389 3.488 1.00 47.19 349 TYR A N 1
ATOM 2808 C CA . TYR A 1 349 ? -8.096 7.789 3.264 1.00 47.19 349 TYR A CA 1
ATOM 2809 C C . TYR A 1 349 ? -7.149 6.623 2.954 1.00 47.19 349 TYR A C 1
ATOM 2811 O O . TYR A 1 349 ? -5.938 6.811 3.019 1.00 47.19 349 TYR A O 1
ATOM 2819 N N . ALA A 1 350 ? -7.637 5.416 2.646 1.00 51.44 350 ALA A N 1
ATOM 2820 C CA . ALA A 1 350 ? -6.780 4.326 2.176 1.00 51.44 350 ALA A CA 1
ATOM 2821 C C . ALA A 1 350 ? -6.598 4.432 0.646 1.00 51.44 350 ALA A C 1
ATOM 2823 O O . ALA A 1 350 ? -7.383 3.838 -0.099 1.00 51.44 350 ALA A O 1
ATOM 2824 N N . PRO A 1 351 ? -5.573 5.154 0.128 1.00 56.28 351 PRO A N 1
ATOM 2825 C CA . PRO A 1 351 ? -5.410 5.346 -1.315 1.00 56.28 351 PRO A CA 1
ATOM 2826 C C . PRO A 1 351 ? -5.177 4.019 -2.032 1.00 56.28 351 PRO A C 1
ATOM 2828 O O . PRO A 1 351 ? -5.477 3.895 -3.217 1.00 56.28 351 PRO A O 1
ATOM 2831 N N . VAL A 1 352 ? -4.641 3.028 -1.312 1.00 66.00 352 VAL A N 1
ATOM 2832 C CA . VAL A 1 352 ? -4.347 1.690 -1.802 1.00 66.00 352 VAL A CA 1
ATOM 2833 C C . VAL A 1 352 ? -4.816 0.669 -0.773 1.00 66.00 352 VAL A C 1
ATOM 2835 O O . VAL A 1 352 ? -4.440 0.747 0.393 1.00 66.00 352 VAL A O 1
ATOM 2838 N N . PHE A 1 353 ? -5.588 -0.324 -1.205 1.00 75.69 353 PHE A N 1
ATOM 2839 C CA . PHE A 1 353 ? -5.984 -1.446 -0.354 1.00 75.69 353 PHE A CA 1
ATOM 2840 C C . PHE A 1 353 ? -5.812 -2.779 -1.078 1.00 75.69 353 PHE A C 1
ATOM 2842 O O . PHE A 1 353 ? -5.948 -2.855 -2.300 1.00 75.69 353 PHE A O 1
ATOM 2849 N N . LYS A 1 354 ? -5.535 -3.844 -0.319 1.00 77.88 354 LYS A N 1
ATOM 2850 C CA . LYS A 1 354 ? -5.405 -5.218 -0.822 1.00 77.88 354 LYS A CA 1
ATOM 2851 C C . LYS A 1 354 ? -6.578 -6.063 -0.324 1.00 77.88 354 LYS A C 1
ATOM 2853 O O . LYS A 1 354 ? -6.858 -6.108 0.868 1.00 77.88 354 LYS A O 1
ATOM 2858 N N . CYS A 1 355 ? -7.276 -6.736 -1.232 1.00 80.75 355 CYS A N 1
ATOM 2859 C CA . CYS A 1 355 ? -8.377 -7.634 -0.900 1.00 80.75 355 CYS A CA 1
ATOM 2860 C C . CYS A 1 355 ? -7.857 -8.877 -0.163 1.00 80.75 355 CYS A C 1
ATOM 2862 O O . CYS A 1 355 ? -7.036 -9.610 -0.708 1.00 80.75 355 CYS A O 1
ATOM 2864 N N . GLY A 1 356 ? -8.392 -9.163 1.028 1.00 74.44 356 GLY A N 1
ATOM 2865 C CA . GLY A 1 356 ? -7.984 -10.316 1.843 1.00 74.44 356 GLY A CA 1
ATOM 2866 C C . GLY A 1 356 ? -8.359 -11.696 1.281 1.00 74.44 356 GLY A C 1
ATOM 2867 O O . GLY A 1 356 ? -7.836 -12.701 1.751 1.00 74.44 356 GLY A O 1
ATOM 2868 N N . TRP A 1 357 ? -9.242 -11.770 0.276 1.00 80.31 357 TRP A N 1
ATOM 2869 C CA . TRP A 1 357 ? -9.605 -13.034 -0.382 1.00 80.31 357 TRP A CA 1
ATOM 2870 C C . TRP A 1 357 ? -8.742 -13.314 -1.613 1.00 80.31 357 TRP A C 1
ATOM 2872 O O . TRP A 1 357 ? -7.941 -14.244 -1.630 1.00 80.31 357 TRP A O 1
ATOM 2882 N N . CYS A 1 358 ? -8.909 -12.509 -2.666 1.00 81.44 358 CYS A N 1
ATOM 2883 C CA . CYS A 1 358 ? -8.222 -12.744 -3.935 1.00 81.44 358 CYS A CA 1
ATOM 2884 C C . CYS A 1 358 ? -6.820 -12.129 -3.991 1.00 81.44 358 CYS A C 1
ATOM 2886 O O . CYS A 1 358 ? -6.058 -12.495 -4.873 1.00 81.44 358 CYS A O 1
ATOM 2888 N N . GLY A 1 359 ? -6.465 -11.210 -3.086 1.00 81.25 359 GLY A N 1
ATOM 2889 C CA . GLY A 1 359 ? -5.166 -10.531 -3.089 1.00 81.25 359 GLY A CA 1
ATOM 2890 C C . GLY A 1 359 ? -5.054 -9.349 -4.061 1.00 81.25 359 GLY A C 1
ATOM 2891 O O . GLY A 1 359 ? -3.969 -8.776 -4.179 1.00 81.25 359 GLY A O 1
ATOM 2892 N N . ALA A 1 360 ? -6.155 -8.970 -4.724 1.00 86.62 360 ALA A N 1
ATOM 2893 C CA . ALA A 1 360 ? -6.221 -7.836 -5.643 1.00 86.62 360 ALA A CA 1
ATOM 2894 C C . ALA A 1 360 ? -5.974 -6.502 -4.926 1.00 86.62 360 ALA A C 1
ATOM 2896 O O . ALA A 1 360 ? -6.566 -6.233 -3.881 1.00 86.62 360 ALA A O 1
ATOM 2897 N N . VAL A 1 361 ? -5.142 -5.653 -5.517 1.00 82.38 361 VAL A N 1
ATOM 2898 C CA . VAL A 1 361 ? -4.792 -4.322 -5.025 1.00 82.38 361 VAL A CA 1
ATOM 2899 C C . VAL A 1 361 ? -5.593 -3.272 -5.792 1.00 82.38 361 VAL A C 1
ATOM 2901 O O . VAL A 1 361 ? -5.588 -3.228 -7.024 1.00 82.38 361 VAL A O 1
ATOM 2904 N N . THR A 1 362 ? -6.288 -2.405 -5.076 1.00 78.81 362 THR A N 1
ATOM 2905 C CA . THR A 1 362 ? -7.080 -1.313 -5.648 1.00 78.81 362 THR A CA 1
ATOM 2906 C C . THR A 1 362 ? -6.440 0.006 -5.267 1.00 78.81 362 THR A C 1
ATOM 2908 O O . THR A 1 362 ? -6.055 0.175 -4.116 1.00 78.81 362 THR A O 1
ATOM 2911 N N . ASN A 1 363 ? -6.344 0.931 -6.220 1.00 70.75 363 ASN A N 1
ATOM 2912 C CA . ASN A 1 363 ? -5.866 2.288 -5.985 1.00 70.75 363 ASN A CA 1
ATOM 2913 C C . ASN A 1 363 ? -6.998 3.263 -6.343 1.00 70.75 363 ASN A C 1
ATOM 2915 O O . ASN A 1 363 ? -7.432 3.277 -7.494 1.00 70.75 363 ASN A O 1
ATOM 2919 N N . GLN A 1 364 ? -7.522 4.006 -5.365 1.00 57.12 364 GLN A N 1
ATOM 2920 C CA . GLN A 1 364 ? -8.712 4.855 -5.543 1.00 57.12 364 GLN A CA 1
ATOM 2921 C C . GLN A 1 364 ? -8.404 6.204 -6.224 1.00 57.12 364 GLN A C 1
ATOM 2923 O O . GLN A 1 364 ? -9.313 6.854 -6.728 1.00 57.12 364 GLN A O 1
ATOM 2928 N N . ASN A 1 365 ? -7.130 6.593 -6.347 1.00 50.44 365 ASN A N 1
ATOM 2929 C CA . ASN A 1 365 ? -6.727 7.936 -6.792 1.00 50.44 365 ASN A CA 1
ATOM 2930 C C . ASN A 1 365 ? -6.544 8.117 -8.313 1.00 50.44 365 ASN A C 1
ATOM 2932 O O . ASN A 1 365 ? -5.857 9.041 -8.750 1.00 50.44 365 ASN A O 1
ATOM 2936 N N . VAL A 1 366 ? -7.135 7.271 -9.161 1.00 54.91 366 VAL A N 1
ATOM 2937 C CA . VAL A 1 366 ? -6.898 7.348 -10.615 1.00 54.91 366 VAL A CA 1
ATOM 2938 C C . VAL A 1 366 ? -8.127 7.866 -11.356 1.00 54.91 366 VAL A C 1
ATOM 2940 O O . VAL A 1 366 ? -8.940 7.100 -11.874 1.00 54.91 366 VAL A O 1
ATOM 2943 N N . ASN A 1 367 ? -8.219 9.193 -11.477 1.00 54.56 367 ASN A N 1
ATOM 2944 C CA . ASN A 1 367 ? -9.107 9.840 -12.442 1.00 54.56 367 ASN A CA 1
ATOM 2945 C C . ASN A 1 367 ? -8.831 9.303 -13.857 1.00 54.56 367 ASN A C 1
ATOM 2947 O O . ASN A 1 367 ? -7.676 9.220 -14.284 1.00 54.56 367 ASN A O 1
ATOM 2951 N N . LYS A 1 368 ? -9.892 8.968 -14.606 1.00 55.31 368 LYS A N 1
ATOM 2952 C CA . LYS A 1 368 ? -9.811 8.698 -16.052 1.00 55.31 368 LYS A CA 1
ATOM 2953 C C . LYS A 1 368 ? -9.277 9.956 -16.748 1.00 55.31 368 LYS A C 1
ATOM 2955 O O . LYS A 1 368 ? -9.967 10.971 -16.720 1.00 55.31 368 LYS A O 1
ATOM 2960 N N . PRO A 1 369 ? -8.110 9.930 -17.409 1.00 59.94 369 PRO A N 1
ATOM 2961 C CA . PRO A 1 369 ? -7.696 11.052 -18.224 1.00 59.94 369 PRO A CA 1
ATOM 2962 C C . PRO A 1 369 ? -8.217 10.910 -19.652 1.00 59.94 369 PRO A C 1
ATOM 2964 O O . PRO A 1 369 ? -8.362 9.815 -20.200 1.00 59.94 369 PRO A O 1
ATOM 2967 N N . ASP A 1 370 ? -8.468 12.077 -20.231 1.00 57.06 370 ASP A N 1
ATOM 2968 C CA . ASP A 1 370 ? -9.036 12.307 -21.550 1.00 57.06 370 ASP A CA 1
ATOM 2969 C C . ASP A 1 370 ? -8.216 11.603 -22.655 1.00 57.06 370 ASP A C 1
ATOM 2971 O O . ASP A 1 370 ? -6.999 11.777 -22.770 1.00 57.06 370 ASP A O 1
ATOM 2975 N N . THR A 1 371 ? -8.873 10.819 -23.515 1.00 61.97 371 THR A N 1
ATOM 2976 C CA . THR A 1 371 ? -8.252 10.073 -24.635 1.00 61.97 371 THR A CA 1
ATOM 2977 C C . THR A 1 371 ? -7.897 10.957 -25.837 1.00 61.97 371 THR A C 1
ATOM 2979 O O . THR A 1 371 ? -7.579 10.456 -26.923 1.00 61.97 371 THR A O 1
ATOM 2982 N N . LYS A 1 372 ? -7.942 12.283 -25.675 1.00 60.66 372 LYS A N 1
ATOM 2983 C CA . LYS A 1 372 ? -7.682 13.247 -26.746 1.00 60.66 372 LYS A CA 1
ATOM 2984 C C . LYS A 1 372 ? -6.234 13.105 -27.236 1.00 60.66 372 LYS A C 1
ATOM 2986 O O . LYS A 1 372 ? -5.272 13.279 -26.489 1.00 60.66 372 LYS A O 1
ATOM 2991 N N . GLY A 1 373 ? -6.080 12.740 -28.511 1.00 71.38 373 GLY A N 1
ATOM 2992 C CA . GLY A 1 373 ? -4.784 12.650 -29.195 1.00 71.38 373 GLY A CA 1
ATOM 2993 C C . GLY A 1 373 ? -4.147 11.257 -29.307 1.00 71.38 373 GLY A C 1
ATOM 2994 O O . GLY A 1 373 ? -3.008 11.172 -29.765 1.00 71.38 373 GLY A O 1
ATOM 2995 N N . PHE A 1 374 ? -4.837 10.163 -28.950 1.00 80.00 374 PHE A N 1
ATOM 2996 C CA . PHE A 1 374 ? -4.317 8.793 -29.146 1.00 80.00 374 PHE A CA 1
ATOM 2997 C C . PHE A 1 374 ? -3.923 8.514 -30.607 1.00 80.00 374 PHE A C 1
ATOM 2999 O O . PHE A 1 374 ? -2.808 8.072 -30.889 1.00 80.00 374 PHE A O 1
ATOM 3006 N N . TRP A 1 375 ? -4.819 8.843 -31.541 1.00 80.56 375 TRP A N 1
ATOM 3007 C CA . TRP A 1 375 ? -4.604 8.644 -32.976 1.00 80.56 375 TRP A CA 1
ATOM 3008 C C . TRP A 1 375 ? -3.410 9.447 -33.505 1.00 80.56 375 TRP A C 1
ATOM 3010 O O . TRP A 1 375 ? -2.587 8.907 -34.239 1.00 80.56 375 TRP A O 1
ATOM 3020 N N . TRP A 1 376 ? -3.264 10.703 -33.068 1.00 85.25 376 TRP A N 1
ATOM 3021 C CA . TRP A 1 376 ? -2.161 11.572 -33.486 1.00 85.25 376 TRP A CA 1
ATOM 3022 C C . TRP A 1 376 ? -0.796 11.042 -33.036 1.00 85.25 376 TRP A C 1
ATOM 3024 O O . TRP A 1 376 ? 0.151 11.013 -33.820 1.00 85.25 376 TRP A O 1
ATOM 3034 N N . ARG A 1 377 ? -0.693 10.560 -31.790 1.00 85.06 377 ARG A N 1
ATOM 3035 C CA . ARG A 1 377 ? 0.545 9.954 -31.271 1.00 85.06 377 ARG A CA 1
ATOM 3036 C C . ARG A 1 377 ? 0.908 8.696 -32.049 1.00 85.06 377 ARG A C 1
ATOM 3038 O O . ARG A 1 377 ? 2.046 8.562 -32.477 1.00 85.06 377 ARG A O 1
ATOM 3045 N N . ARG A 1 378 ? -0.066 7.817 -32.297 1.00 85.81 378 ARG A N 1
ATOM 3046 C CA . ARG A 1 378 ? 0.156 6.583 -33.058 1.00 85.81 378 ARG A CA 1
ATOM 3047 C C . ARG A 1 378 ? 0.562 6.865 -34.505 1.00 85.81 378 ARG A C 1
ATOM 3049 O O . ARG A 1 378 ? 1.463 6.204 -35.007 1.00 85.81 378 ARG A O 1
ATOM 3056 N N . LEU A 1 379 ? -0.066 7.845 -35.158 1.00 88.44 379 LEU A N 1
ATOM 3057 C CA . LEU A 1 379 ? 0.301 8.268 -36.510 1.00 88.44 379 LEU A CA 1
ATOM 3058 C C . LEU A 1 379 ? 1.735 8.803 -36.547 1.00 88.44 379 LEU A C 1
ATOM 3060 O O . LEU A 1 379 ? 2.540 8.326 -37.338 1.00 88.44 379 LEU A O 1
ATOM 3064 N N . ARG A 1 380 ? 2.076 9.727 -35.642 1.00 89.88 380 ARG A N 1
ATOM 3065 C CA . ARG A 1 380 ? 3.428 10.285 -35.511 1.00 89.88 380 ARG A CA 1
ATOM 3066 C C . ARG A 1 380 ? 4.481 9.192 -35.312 1.00 89.88 380 ARG A C 1
ATOM 3068 O O . ARG A 1 380 ? 5.505 9.197 -35.984 1.00 89.88 380 ARG A O 1
ATOM 3075 N N . ASP A 1 381 ? 4.215 8.248 -34.418 1.00 90.38 381 ASP A N 1
ATOM 3076 C CA . ASP A 1 381 ? 5.128 7.152 -34.101 1.00 90.38 381 ASP A CA 1
ATOM 3077 C C . ASP A 1 381 ? 5.310 6.205 -35.306 1.00 90.38 381 ASP A C 1
ATOM 3079 O O . ASP A 1 381 ? 6.423 5.777 -35.603 1.00 90.38 381 ASP A O 1
ATOM 3083 N N . ARG A 1 382 ? 4.247 5.936 -36.079 1.00 90.62 382 ARG A N 1
ATOM 3084 C CA . ARG A 1 382 ? 4.350 5.186 -37.344 1.00 90.62 382 ARG A CA 1
ATOM 3085 C C . ARG A 1 382 ? 5.140 5.945 -38.407 1.00 90.62 382 ARG A C 1
ATOM 3087 O O . ARG A 1 382 ? 5.953 5.326 -39.088 1.00 90.62 382 ARG A O 1
ATOM 3094 N N . CYS A 1 383 ? 4.960 7.260 -38.512 1.00 91.69 383 CYS A N 1
ATOM 3095 C CA . CYS A 1 383 ? 5.771 8.092 -39.398 1.00 91.69 383 CYS A CA 1
ATOM 3096 C C . CYS A 1 383 ? 7.257 8.017 -39.024 1.00 91.69 383 CYS A C 1
ATOM 3098 O O . CYS A 1 383 ? 8.081 7.836 -39.915 1.00 91.69 383 CYS A O 1
ATOM 3100 N N . PHE A 1 384 ? 7.608 8.074 -37.733 1.00 91.19 384 PHE A N 1
ATOM 3101 C CA . PHE A 1 384 ? 8.998 7.909 -37.288 1.00 91.19 384 PHE A CA 1
ATOM 3102 C C . PHE A 1 384 ? 9.584 6.552 -37.683 1.00 91.19 384 PHE A C 1
ATOM 3104 O O . PHE A 1 384 ? 10.694 6.512 -38.208 1.00 91.19 384 PHE A O 1
ATOM 3111 N N . VAL A 1 385 ? 8.835 5.459 -37.514 1.00 93.56 385 VAL A N 1
ATOM 3112 C CA . VAL A 1 385 ? 9.275 4.119 -37.945 1.00 93.56 385 VAL A CA 1
ATOM 3113 C C . VAL A 1 385 ? 9.531 4.076 -39.447 1.00 93.56 385 VAL A C 1
ATOM 3115 O O . VAL A 1 385 ? 10.570 3.578 -39.873 1.00 93.56 385 VAL A O 1
ATOM 3118 N N . CYS A 1 386 ? 8.611 4.609 -40.254 1.00 93.25 386 CYS A N 1
ATOM 3119 C CA . CYS A 1 386 ? 8.775 4.661 -41.705 1.00 93.25 386 CYS A CA 1
ATOM 3120 C C . CYS A 1 386 ? 9.995 5.499 -42.103 1.00 93.25 386 CYS A C 1
ATOM 3122 O O . CYS A 1 386 ? 10.795 5.047 -42.916 1.00 93.25 386 CYS A O 1
ATOM 3124 N N . ILE A 1 387 ? 10.173 6.679 -41.502 1.00 92.75 387 ILE A N 1
ATOM 3125 C CA . ILE A 1 387 ? 11.316 7.563 -41.763 1.00 92.75 387 ILE A CA 1
ATOM 3126 C C . ILE A 1 387 ? 12.632 6.866 -41.408 1.00 92.75 387 ILE A C 1
ATOM 3128 O O . ILE A 1 387 ? 13.555 6.874 -42.217 1.00 92.75 387 ILE A O 1
ATOM 3132 N N . LEU A 1 388 ? 12.723 6.223 -40.241 1.00 90.81 388 LEU A N 1
ATOM 3133 C CA . LEU A 1 388 ? 13.933 5.503 -39.840 1.00 90.81 388 LEU A CA 1
ATOM 3134 C C . LEU A 1 388 ? 14.205 4.286 -40.716 1.00 90.81 388 LEU A C 1
ATOM 3136 O O . LEU A 1 388 ? 15.356 4.035 -41.053 1.00 90.81 388 LEU A O 1
ATOM 3140 N N . LEU A 1 389 ? 13.174 3.540 -41.112 1.00 92.75 389 LEU A N 1
ATOM 3141 C CA . LEU A 1 389 ? 13.339 2.394 -42.001 1.00 92.75 389 LEU A CA 1
ATOM 3142 C C . LEU A 1 389 ? 13.829 2.831 -43.386 1.00 92.75 389 LEU A C 1
ATOM 3144 O O . LEU A 1 389 ? 14.762 2.231 -43.915 1.00 92.75 389 LEU A O 1
ATOM 3148 N N . ILE A 1 390 ? 13.274 3.915 -43.934 1.00 93.12 390 ILE A N 1
ATOM 3149 C CA . ILE A 1 390 ? 13.755 4.528 -45.179 1.00 93.12 390 ILE A CA 1
ATOM 3150 C C . ILE A 1 390 ? 15.199 5.012 -45.014 1.00 93.12 390 ILE A C 1
ATOM 3152 O O . ILE A 1 390 ? 16.027 4.749 -45.880 1.00 93.12 390 ILE A O 1
ATOM 3156 N N . PHE A 1 391 ? 15.523 5.668 -43.899 1.00 89.94 391 PHE A N 1
ATOM 3157 C CA . PHE A 1 391 ? 16.878 6.134 -43.613 1.00 89.94 391 PHE A CA 1
ATOM 3158 C C . PHE A 1 391 ? 17.884 4.977 -43.521 1.00 89.94 391 PHE A C 1
ATOM 3160 O O . PHE A 1 391 ? 18.945 5.042 -44.135 1.00 89.94 391 PHE A O 1
ATOM 3167 N N . MET A 1 392 ? 17.544 3.887 -42.828 1.00 91.19 392 MET A N 1
ATOM 3168 C CA . MET A 1 392 ? 18.388 2.691 -42.760 1.00 91.19 392 MET A CA 1
ATOM 3169 C C . MET A 1 392 ? 18.609 2.080 -44.145 1.00 91.19 392 MET A C 1
ATOM 3171 O O . MET A 1 392 ? 19.745 1.776 -44.499 1.00 91.19 392 MET A O 1
ATOM 3175 N N . LEU A 1 393 ? 17.551 1.936 -44.949 1.00 91.62 393 LEU A N 1
ATOM 3176 C CA . LEU A 1 393 ? 17.668 1.433 -46.319 1.00 91.62 393 LEU A CA 1
ATOM 3177 C C . LEU A 1 393 ? 18.521 2.361 -47.189 1.00 91.62 393 LEU A C 1
ATOM 3179 O O . LEU A 1 393 ? 19.347 1.878 -47.956 1.00 91.62 393 LEU A O 1
ATOM 3183 N N . PHE A 1 394 ? 18.380 3.679 -47.041 1.00 89.44 394 PHE A N 1
ATOM 3184 C CA . PHE A 1 394 ? 19.211 4.658 -47.738 1.00 89.44 394 PHE A CA 1
ATOM 3185 C C . PHE A 1 394 ? 20.691 4.529 -47.357 1.00 89.44 394 PHE A C 1
ATOM 3187 O O . PHE A 1 394 ? 21.541 4.499 -48.242 1.00 89.44 394 PHE A O 1
ATOM 3194 N N . VAL A 1 395 ? 21.008 4.389 -46.066 1.00 87.88 395 VAL A N 1
ATOM 3195 C CA . VAL A 1 395 ? 22.382 4.177 -45.579 1.00 87.88 395 VAL A CA 1
ATOM 3196 C C . VAL A 1 395 ? 22.963 2.867 -46.115 1.00 87.88 395 VAL A C 1
ATOM 3198 O O . VAL A 1 395 ? 24.095 2.855 -46.594 1.00 87.88 395 VAL A O 1
ATOM 3201 N N . ILE A 1 396 ? 22.189 1.777 -46.095 1.00 91.19 396 ILE A N 1
ATOM 3202 C CA . ILE A 1 396 ? 22.617 0.463 -46.599 1.00 91.19 396 ILE A CA 1
ATOM 3203 C C . ILE A 1 396 ? 22.859 0.522 -48.112 1.00 91.19 396 ILE A C 1
ATOM 3205 O O . ILE A 1 396 ? 23.950 0.195 -48.575 1.00 91.19 396 ILE A O 1
ATOM 3209 N N . CYS A 1 397 ? 21.875 0.976 -48.891 1.00 90.81 397 CYS A N 1
ATOM 3210 C CA . CYS A 1 397 ? 21.973 1.046 -50.349 1.00 90.81 397 CYS A CA 1
ATOM 3211 C C . CYS A 1 397 ? 23.035 2.055 -50.807 1.00 90.81 397 CYS A C 1
ATOM 3213 O O . CYS A 1 397 ? 23.801 1.769 -51.725 1.00 90.81 397 CYS A O 1
ATOM 3215 N N . GLY A 1 398 ? 23.113 3.218 -50.156 1.00 86.62 398 GLY A N 1
ATOM 3216 C CA . GLY A 1 398 ? 24.113 4.247 -50.433 1.00 86.62 398 GLY A CA 1
ATOM 3217 C C . GLY A 1 398 ? 25.529 3.788 -50.091 1.00 86.62 398 GLY A C 1
ATOM 3218 O O . GLY A 1 398 ? 26.445 4.001 -50.883 1.00 86.62 398 GLY A O 1
ATOM 3219 N N . GLY A 1 399 ? 25.703 3.093 -48.962 1.00 87.06 399 GLY A N 1
ATOM 3220 C CA . GLY A 1 399 ? 26.973 2.486 -48.567 1.00 87.06 399 GLY A CA 1
ATOM 3221 C C . GLY A 1 399 ? 27.433 1.419 -49.556 1.00 87.06 399 GLY A C 1
ATOM 3222 O O . GLY A 1 399 ? 28.563 1.482 -50.034 1.00 87.06 399 GLY A O 1
ATOM 3223 N N . VAL A 1 400 ? 26.541 0.498 -49.942 1.00 89.94 400 VAL A N 1
ATOM 3224 C CA . VAL A 1 400 ? 26.813 -0.514 -50.978 1.00 89.94 400 VAL A CA 1
ATOM 3225 C C . VAL A 1 400 ? 27.227 0.158 -52.288 1.00 89.94 400 VAL A C 1
ATOM 3227 O O . VAL A 1 400 ? 28.281 -0.158 -52.833 1.00 89.94 400 VAL A O 1
ATOM 3230 N N . TRP A 1 401 ? 26.459 1.139 -52.765 1.00 89.44 401 TRP A N 1
ATOM 3231 C CA . TRP A 1 401 ? 26.743 1.835 -54.023 1.00 89.44 401 TRP A CA 1
ATOM 3232 C C . TRP A 1 401 ? 28.075 2.603 -54.016 1.00 89.44 401 TRP A C 1
ATOM 3234 O O . TRP A 1 401 ? 28.771 2.644 -55.035 1.00 89.44 401 TRP A O 1
ATOM 3244 N N . ALA A 1 402 ? 28.442 3.210 -52.886 1.00 85.31 402 ALA A N 1
ATOM 3245 C CA . ALA A 1 402 ? 29.655 4.011 -52.770 1.00 85.31 402 ALA A CA 1
ATOM 3246 C C . ALA A 1 402 ? 30.920 3.165 -52.534 1.00 85.31 402 ALA A C 1
ATOM 3248 O O . ALA A 1 402 ? 31.970 3.479 -53.095 1.00 85.31 402 ALA A O 1
ATOM 3249 N N . VAL A 1 403 ? 30.830 2.094 -51.737 1.00 87.56 403 VAL A N 1
ATOM 3250 C CA . VAL A 1 403 ? 31.985 1.285 -51.306 1.00 87.56 403 VAL A CA 1
ATOM 3251 C C . VAL A 1 403 ? 32.292 0.139 -52.275 1.00 87.56 403 VAL A C 1
ATOM 3253 O O . VAL A 1 403 ? 33.467 -0.153 -52.508 1.00 87.56 403 VAL A O 1
ATOM 3256 N N . TYR A 1 404 ? 31.282 -0.491 -52.891 1.00 88.38 404 TYR A N 1
ATOM 3257 C CA . TYR A 1 404 ? 31.490 -1.685 -53.728 1.00 88.38 404 TYR A CA 1
ATOM 3258 C C . TYR A 1 404 ? 32.481 -1.468 -54.881 1.00 88.38 404 TYR A C 1
ATOM 3260 O O . TYR A 1 404 ? 33.399 -2.278 -55.009 1.00 88.38 404 TYR A O 1
ATOM 3268 N N . PRO A 1 405 ? 32.389 -0.392 -55.691 1.00 86.81 405 PRO A N 1
ATOM 3269 C CA . PRO A 1 405 ? 33.324 -0.191 -56.797 1.00 86.81 405 PRO A CA 1
ATOM 3270 C C . PRO A 1 405 ? 34.789 -0.118 -56.345 1.00 86.81 405 PRO A C 1
ATOM 3272 O O . PRO A 1 405 ? 35.671 -0.590 -57.056 1.00 86.81 405 PRO A O 1
ATOM 3275 N N . VAL A 1 406 ? 35.049 0.427 -55.150 1.00 85.88 406 VAL A N 1
ATOM 3276 C CA . VAL A 1 406 ? 36.402 0.546 -54.588 1.00 85.88 406 VAL A CA 1
ATOM 3277 C C . VAL A 1 406 ? 36.911 -0.813 -54.120 1.00 85.88 406 VAL A C 1
ATOM 3279 O O . VAL A 1 406 ? 38.006 -1.221 -54.494 1.00 85.88 406 VAL A O 1
ATOM 3282 N N . VAL A 1 407 ? 36.114 -1.557 -53.352 1.00 88.00 407 VAL A N 1
ATOM 3283 C CA . VAL A 1 407 ? 36.548 -2.847 -52.790 1.00 88.00 407 VAL A CA 1
ATOM 3284 C C . VAL A 1 407 ? 36.766 -3.894 -53.889 1.00 88.00 407 VAL A C 1
ATOM 3286 O O . VAL A 1 407 ? 37.778 -4.596 -53.871 1.00 88.00 407 VAL A O 1
ATOM 3289 N N . PHE A 1 408 ? 35.876 -3.9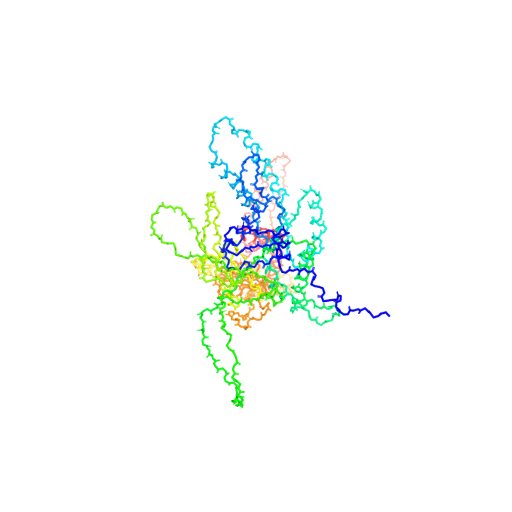58 -54.887 1.00 88.62 408 PHE A N 1
ATOM 3290 C CA . PHE A 1 408 ? 36.035 -4.859 -56.035 1.00 88.62 408 PHE A CA 1
ATOM 3291 C C . PHE A 1 408 ? 37.213 -4.474 -56.941 1.00 88.62 408 PHE A C 1
ATOM 3293 O O . PHE A 1 408 ? 37.780 -5.352 -57.583 1.00 88.62 408 PHE A O 1
ATOM 3300 N N . SER A 1 409 ? 37.628 -3.200 -56.959 1.00 84.75 409 SER A N 1
ATOM 3301 C CA . SER A 1 409 ? 38.818 -2.777 -57.713 1.00 84.75 409 SER A CA 1
ATOM 3302 C C . SER A 1 409 ? 40.138 -3.284 -57.117 1.00 84.75 409 SER A C 1
ATOM 3304 O O . SER A 1 409 ? 41.133 -3.361 -57.831 1.00 84.75 409 SER A O 1
ATOM 3306 N N . ILE A 1 410 ? 40.149 -3.658 -55.832 1.00 87.50 410 ILE A N 1
ATOM 3307 C CA . ILE A 1 410 ? 41.344 -4.158 -55.137 1.00 87.50 410 ILE A CA 1
ATOM 3308 C C . ILE A 1 410 ? 41.473 -5.673 -55.300 1.00 87.50 410 ILE A C 1
ATOM 3310 O O . ILE A 1 410 ? 42.529 -6.175 -55.675 1.00 87.50 410 ILE A O 1
ATOM 3314 N N . SER A 1 411 ? 40.411 -6.418 -54.978 1.00 90.88 411 SER A N 1
ATOM 3315 C CA . SER A 1 411 ? 40.378 -7.875 -55.127 1.00 90.88 411 SER A CA 1
ATOM 3316 C C . SER A 1 411 ? 38.950 -8.415 -55.095 1.00 90.88 411 SER A C 1
ATOM 3318 O O . SER A 1 411 ? 38.149 -8.048 -54.230 1.00 90.88 411 SER A O 1
ATOM 3320 N N . ASN A 1 412 ? 38.664 -9.384 -55.969 1.00 90.75 412 ASN A N 1
ATOM 3321 C CA . ASN A 1 412 ? 37.380 -10.085 -56.008 1.00 90.75 412 ASN A CA 1
ATOM 3322 C C . ASN A 1 412 ? 37.083 -10.852 -54.710 1.00 90.75 412 ASN A C 1
ATOM 3324 O O . ASN A 1 412 ? 35.935 -10.888 -54.274 1.00 90.75 412 ASN A O 1
ATOM 3328 N N . THR A 1 413 ? 38.094 -11.437 -54.056 1.00 90.06 413 THR A N 1
ATOM 3329 C CA . THR A 1 413 ? 37.886 -12.172 -52.796 1.00 90.06 413 THR A CA 1
ATOM 3330 C C . THR A 1 413 ? 37.492 -11.229 -51.661 1.00 90.06 413 THR A C 1
ATOM 3332 O O . THR A 1 413 ? 36.558 -11.521 -50.917 1.00 90.06 413 THR A O 1
ATOM 3335 N N . CYS A 1 414 ? 38.134 -10.060 -51.578 1.00 88.25 414 CYS A N 1
ATOM 3336 C CA . CYS A 1 414 ? 37.791 -9.005 -50.623 1.00 88.25 414 CYS A CA 1
ATOM 3337 C C . CYS A 1 414 ? 36.372 -8.464 -50.871 1.00 88.25 414 CYS A C 1
ATOM 3339 O O . CYS A 1 414 ? 35.587 -8.332 -49.931 1.00 88.25 414 CYS A O 1
ATOM 3341 N N . GLY A 1 415 ? 36.007 -8.242 -52.140 1.00 89.88 415 GLY A N 1
ATOM 3342 C CA . GLY A 1 415 ? 34.660 -7.831 -52.544 1.00 89.88 415 GLY A CA 1
ATOM 3343 C C . GLY A 1 415 ? 33.576 -8.828 -52.133 1.00 89.88 415 GLY A C 1
ATOM 3344 O O . GLY A 1 415 ? 32.561 -8.427 -51.562 1.00 89.88 415 GLY A O 1
ATOM 3345 N N . ILE A 1 416 ? 33.800 -10.131 -52.343 1.00 91.94 416 ILE A N 1
ATOM 3346 C CA . ILE A 1 416 ? 32.860 -11.188 -51.931 1.00 91.94 416 ILE A CA 1
ATOM 3347 C C . ILE A 1 416 ? 32.714 -11.223 -50.404 1.00 91.94 416 ILE A C 1
ATOM 3349 O O . ILE A 1 416 ? 31.590 -11.222 -49.903 1.00 91.94 416 ILE A O 1
ATOM 3353 N N . VAL A 1 417 ? 33.822 -11.188 -49.653 1.00 91.88 417 VAL A N 1
ATOM 3354 C CA . VAL A 1 417 ? 33.795 -11.180 -48.178 1.00 91.88 417 VAL A CA 1
ATOM 3355 C C . VAL A 1 417 ? 33.057 -9.949 -47.642 1.00 91.88 417 VAL A C 1
ATOM 3357 O O . VAL A 1 417 ? 32.183 -10.081 -46.784 1.00 91.88 417 VAL A O 1
ATOM 3360 N N . HIS A 1 418 ? 33.346 -8.760 -48.181 1.00 92.19 418 HIS A N 1
ATOM 3361 C CA . HIS A 1 418 ? 32.645 -7.521 -47.839 1.00 92.19 418 HIS A CA 1
ATOM 3362 C C . HIS A 1 418 ? 31.146 -7.614 -48.148 1.00 92.19 418 HIS A C 1
ATOM 3364 O O . HIS A 1 418 ? 30.323 -7.194 -47.334 1.00 92.19 418 HIS A O 1
ATOM 3370 N N . SER A 1 419 ? 30.781 -8.213 -49.283 1.00 91.94 419 SER A N 1
ATOM 3371 C CA . SER A 1 419 ? 29.384 -8.383 -49.687 1.00 91.94 419 SER A CA 1
ATOM 3372 C C . SER A 1 419 ? 28.622 -9.298 -48.728 1.00 91.94 419 SER A C 1
ATOM 3374 O O . SER A 1 419 ? 27.557 -8.919 -48.243 1.00 91.94 419 SER A O 1
ATOM 3376 N N . VAL A 1 420 ? 29.190 -10.457 -48.378 1.00 94.62 420 VAL A N 1
ATOM 3377 C CA . VAL A 1 420 ? 28.589 -11.402 -47.420 1.00 94.62 420 VAL A CA 1
ATOM 3378 C C . VAL A 1 420 ? 28.417 -10.755 -46.046 1.00 94.62 420 VAL A C 1
ATOM 3380 O O . VAL A 1 420 ? 27.336 -10.830 -45.461 1.00 94.62 420 VAL A O 1
ATOM 3383 N N . LEU A 1 421 ? 29.451 -10.071 -45.548 1.00 94.62 421 LEU A N 1
ATOM 3384 C CA . LEU A 1 421 ? 29.407 -9.401 -44.249 1.00 94.62 421 LEU A CA 1
ATOM 3385 C C . LEU A 1 421 ? 28.384 -8.255 -44.230 1.00 94.62 421 LEU A C 1
ATOM 3387 O O . LEU A 1 421 ? 27.618 -8.131 -43.275 1.00 94.62 421 LEU A O 1
ATOM 3391 N N . THR A 1 422 ? 28.326 -7.456 -45.298 1.00 93.31 422 THR A N 1
ATOM 3392 C CA . THR A 1 422 ? 27.361 -6.356 -45.435 1.00 93.31 422 THR A CA 1
ATOM 3393 C C . THR A 1 422 ? 25.930 -6.879 -45.461 1.00 93.31 422 THR A C 1
ATOM 3395 O O . THR A 1 422 ? 25.084 -6.352 -44.743 1.00 93.31 422 THR A O 1
ATOM 3398 N N . VAL A 1 423 ? 25.653 -7.939 -46.231 1.00 94.81 423 VAL A N 1
ATOM 3399 C CA . VAL A 1 423 ? 24.326 -8.570 -46.270 1.00 94.81 423 VAL A CA 1
ATOM 3400 C C . VAL A 1 423 ? 23.956 -9.106 -44.892 1.00 94.81 423 VAL A C 1
ATOM 3402 O O . VAL A 1 423 ? 22.878 -8.788 -44.406 1.00 94.81 423 VAL A O 1
ATOM 3405 N N . PHE A 1 424 ? 24.852 -9.837 -44.225 1.00 96.19 424 PHE A N 1
ATOM 3406 C CA . PHE A 1 424 ? 24.600 -10.390 -42.893 1.00 96.19 424 PHE A CA 1
ATOM 3407 C C . PHE A 1 424 ? 24.272 -9.308 -41.851 1.00 96.19 424 PHE A C 1
ATOM 3409 O O . PHE A 1 424 ? 23.279 -9.421 -41.120 1.00 96.19 424 PHE A O 1
ATOM 3416 N N . LEU A 1 425 ? 25.073 -8.239 -41.793 1.00 94.75 425 LEU A N 1
ATOM 3417 C CA . LEU A 1 425 ? 24.857 -7.117 -40.875 1.00 94.75 425 LEU A CA 1
ATOM 3418 C C . LEU A 1 425 ? 23.565 -6.357 -41.206 1.00 94.75 425 LEU A C 1
ATOM 3420 O O . LEU A 1 425 ? 22.784 -6.056 -40.299 1.00 94.75 425 LEU A O 1
ATOM 3424 N N . ALA A 1 426 ? 23.288 -6.113 -42.490 1.00 94.75 426 ALA A N 1
ATOM 3425 C CA . ALA A 1 426 ? 22.067 -5.453 -42.944 1.00 94.75 426 ALA A CA 1
ATOM 3426 C C . ALA A 1 426 ? 20.816 -6.279 -42.614 1.00 94.75 426 ALA A C 1
ATOM 3428 O O . ALA A 1 426 ? 19.880 -5.755 -42.009 1.00 94.75 426 ALA A O 1
ATOM 3429 N N . THR A 1 427 ? 20.807 -7.578 -42.933 1.00 95.50 427 THR A N 1
ATOM 3430 C CA . THR A 1 427 ? 19.673 -8.462 -42.631 1.00 95.50 427 THR A CA 1
ATOM 3431 C C . THR A 1 427 ? 19.441 -8.564 -41.135 1.00 95.50 427 THR A C 1
ATOM 3433 O O . THR A 1 427 ? 18.298 -8.489 -40.694 1.00 95.50 427 THR A O 1
ATOM 3436 N N . THR A 1 428 ? 20.507 -8.673 -40.339 1.00 95.56 428 THR A N 1
ATOM 3437 C CA . THR A 1 428 ? 20.394 -8.761 -38.879 1.00 95.56 428 THR A CA 1
ATOM 3438 C C . THR A 1 428 ? 19.823 -7.470 -38.303 1.00 95.56 428 THR A C 1
ATOM 3440 O O . THR A 1 428 ? 18.878 -7.519 -37.515 1.00 95.56 428 THR A O 1
ATOM 3443 N N . THR A 1 429 ? 20.329 -6.313 -38.731 1.00 94.81 429 THR A N 1
ATOM 3444 C CA . THR A 1 429 ? 19.892 -5.002 -38.226 1.00 94.81 429 THR A CA 1
ATOM 3445 C C . THR A 1 429 ? 18.446 -4.701 -38.623 1.00 94.81 429 THR A C 1
ATOM 3447 O O . THR A 1 429 ? 17.633 -4.343 -37.773 1.00 94.81 429 THR A O 1
ATOM 3450 N N . VAL A 1 430 ? 18.076 -4.921 -39.890 1.00 95.88 430 VAL A N 1
ATOM 3451 C CA . VAL A 1 430 ? 16.706 -4.685 -40.373 1.00 95.88 430 VAL A CA 1
ATOM 3452 C C . VAL A 1 430 ? 15.725 -5.678 -39.752 1.00 95.88 430 VAL A C 1
ATOM 3454 O O . VAL A 1 430 ? 14.660 -5.274 -39.289 1.00 95.88 430 VAL A O 1
ATOM 3457 N N . ALA A 1 431 ? 16.068 -6.968 -39.682 1.00 96.25 431 ALA A N 1
ATOM 3458 C CA . ALA A 1 431 ? 15.182 -7.970 -39.094 1.00 96.25 431 ALA A CA 1
ATOM 3459 C C . ALA A 1 431 ? 14.951 -7.709 -37.602 1.00 96.25 431 ALA A C 1
ATOM 3461 O O . ALA A 1 431 ? 13.815 -7.774 -37.140 1.00 96.25 431 ALA A O 1
ATOM 3462 N N . THR A 1 432 ? 15.998 -7.380 -36.844 1.00 95.62 432 THR A N 1
ATOM 3463 C CA . THR A 1 432 ? 15.874 -7.103 -35.404 1.00 95.62 432 THR A CA 1
ATOM 3464 C C . THR A 1 432 ? 15.142 -5.791 -35.132 1.00 95.62 432 THR A C 1
ATOM 3466 O O . THR A 1 432 ? 14.318 -5.761 -34.218 1.00 95.62 432 THR A O 1
ATOM 3469 N N . PHE A 1 433 ? 15.322 -4.758 -35.966 1.00 96.00 433 PHE A N 1
ATOM 3470 C CA . PHE A 1 433 ? 14.496 -3.547 -35.939 1.00 96.00 433 PHE A CA 1
ATOM 3471 C C . PHE A 1 433 ? 13.021 -3.863 -36.198 1.00 96.00 433 PHE A C 1
ATOM 3473 O O . PHE A 1 433 ? 12.161 -3.485 -35.406 1.00 96.00 433 PHE A O 1
ATOM 3480 N N . CYS A 1 434 ? 12.714 -4.595 -37.273 1.00 96.06 434 CYS A N 1
ATOM 3481 C CA . CYS A 1 434 ? 11.344 -4.973 -37.615 1.00 96.06 434 CYS A CA 1
ATOM 3482 C C . CYS A 1 434 ? 10.705 -5.820 -36.509 1.00 96.06 434 CYS A C 1
ATOM 3484 O O . CYS A 1 434 ? 9.555 -5.592 -36.136 1.00 96.06 434 CYS A O 1
ATOM 3486 N N . LEU A 1 435 ? 11.450 -6.765 -35.936 1.00 96.00 435 LEU A N 1
ATOM 3487 C CA . LEU A 1 435 ? 10.982 -7.552 -34.802 1.00 96.00 435 LEU A CA 1
ATOM 3488 C C . LEU A 1 435 ? 10.731 -6.660 -33.583 1.00 96.00 435 LEU A C 1
ATOM 3490 O O . LEU A 1 435 ? 9.681 -6.794 -32.973 1.00 96.00 435 LEU A O 1
ATOM 3494 N N . ALA A 1 436 ? 11.605 -5.708 -33.254 1.00 94.88 436 ALA A N 1
ATOM 3495 C CA . ALA A 1 436 ? 11.372 -4.774 -32.151 1.00 94.88 436 ALA A CA 1
ATOM 3496 C C . ALA A 1 436 ? 10.144 -3.865 -32.390 1.00 94.88 436 ALA A C 1
ATOM 3498 O O . ALA A 1 436 ? 9.318 -3.684 -31.490 1.00 94.88 436 ALA A O 1
ATOM 3499 N N . ALA A 1 437 ? 9.986 -3.341 -33.608 1.00 94.62 437 ALA A N 1
ATOM 3500 C CA . ALA A 1 437 ? 8.944 -2.384 -33.984 1.00 94.62 437 ALA A CA 1
ATOM 3501 C C . ALA A 1 437 ? 7.553 -3.014 -34.174 1.00 94.62 437 ALA A C 1
ATOM 3503 O O . ALA A 1 437 ? 6.541 -2.396 -33.840 1.00 94.62 437 ALA A O 1
ATOM 3504 N N . PHE A 1 438 ? 7.476 -4.236 -34.709 1.00 94.38 438 PHE A N 1
ATOM 3505 C CA . PHE A 1 438 ? 6.203 -4.847 -35.108 1.00 94.38 438 PHE A CA 1
ATOM 3506 C C . PHE A 1 438 ? 5.770 -6.036 -34.247 1.00 94.38 438 PHE A C 1
ATOM 3508 O O . PHE A 1 438 ? 4.576 -6.348 -34.240 1.00 94.38 438 PHE A O 1
ATOM 3515 N N . ARG A 1 439 ? 6.662 -6.691 -33.483 1.00 93.62 439 ARG A N 1
ATOM 3516 C CA . ARG A 1 439 ? 6.196 -7.668 -32.484 1.00 93.62 439 ARG A CA 1
ATOM 3517 C C . ARG A 1 439 ? 5.404 -6.963 -31.398 1.00 93.62 439 ARG A C 1
ATOM 3519 O O . ARG A 1 439 ? 5.734 -5.862 -30.967 1.00 93.62 439 ARG A O 1
ATOM 3526 N N . CYS A 1 440 ? 4.389 -7.652 -30.890 1.00 91.06 440 CYS A N 1
ATOM 3527 C CA . CYS A 1 440 ? 3.749 -7.242 -29.650 1.00 91.06 440 CYS A CA 1
ATOM 3528 C C . CYS A 1 440 ? 4.806 -7.134 -28.539 1.00 91.06 440 CYS A C 1
ATOM 3530 O O . CYS A 1 440 ? 5.616 -8.045 -28.377 1.00 91.06 440 CYS A O 1
ATOM 3532 N N . ALA A 1 441 ? 4.776 -6.045 -27.770 1.00 91.31 441 ALA A N 1
ATOM 3533 C CA . ALA A 1 441 ? 5.703 -5.827 -26.660 1.00 91.31 441 ALA A CA 1
ATOM 3534 C C . ALA A 1 441 ? 5.469 -6.779 -25.471 1.00 91.31 441 ALA A C 1
ATOM 3536 O O . ALA A 1 441 ? 6.319 -6.911 -24.599 1.00 91.31 441 ALA A O 1
ATOM 3537 N N . GLY A 1 442 ? 4.338 -7.487 -25.461 1.00 90.50 442 GLY A N 1
ATOM 3538 C CA . GLY A 1 442 ? 3.953 -8.440 -24.426 1.00 90.50 442 GLY A CA 1
ATOM 3539 C C . GLY A 1 442 ? 2.631 -8.029 -23.801 1.00 90.50 442 GLY A C 1
ATOM 3540 O O . GLY A 1 442 ? 2.490 -6.913 -23.307 1.00 90.50 442 GLY A O 1
ATOM 3541 N N . THR A 1 443 ? 1.652 -8.922 -23.836 1.00 88.31 443 THR A N 1
ATOM 3542 C CA . THR A 1 443 ? 0.354 -8.726 -23.192 1.00 88.31 443 THR A CA 1
ATOM 3543 C C . THR A 1 443 ? 0.369 -9.380 -21.809 1.00 88.31 443 THR A C 1
ATOM 3545 O O . THR A 1 443 ? 0.938 -10.462 -21.655 1.00 88.31 443 THR A O 1
ATOM 3548 N N . PRO A 1 444 ? -0.227 -8.746 -20.783 1.00 88.56 444 PRO A N 1
ATOM 3549 C CA . PRO A 1 444 ? -0.461 -9.410 -19.508 1.00 88.56 444 PRO A CA 1
ATOM 3550 C C . PRO A 1 444 ? -1.279 -10.692 -19.717 1.00 88.56 444 PRO A C 1
ATOM 3552 O O . PRO A 1 444 ? -2.142 -10.711 -20.605 1.00 88.56 444 PRO A O 1
ATOM 3555 N N . PRO A 1 445 ? -1.041 -11.745 -18.918 1.00 85.00 445 PRO A N 1
ATOM 3556 C CA . PRO A 1 445 ? -1.812 -12.976 -19.017 1.00 85.00 445 PRO A CA 1
ATOM 3557 C C . PRO A 1 445 ? -3.301 -12.687 -18.818 1.00 85.00 445 PRO A C 1
ATOM 3559 O O . PRO A 1 445 ? -3.692 -11.906 -17.946 1.00 85.00 445 PRO A O 1
ATOM 3562 N N . ILE A 1 446 ? -4.136 -13.321 -19.643 1.00 82.19 446 ILE A N 1
ATOM 3563 C CA . ILE A 1 446 ? -5.583 -13.283 -19.454 1.00 82.19 446 ILE A CA 1
ATOM 3564 C C . ILE A 1 446 ? -5.883 -14.177 -18.265 1.00 82.19 446 ILE A C 1
ATOM 3566 O O . ILE A 1 446 ? -5.661 -15.384 -18.308 1.00 82.19 446 ILE A O 1
ATOM 3570 N N . ILE A 1 447 ? -6.381 -13.562 -17.209 1.00 84.00 447 ILE A N 1
ATOM 3571 C CA . ILE A 1 447 ? -6.769 -14.252 -15.994 1.00 84.00 447 ILE A CA 1
ATOM 3572 C C . ILE A 1 447 ? -8.258 -14.059 -15.752 1.00 84.00 447 ILE A C 1
ATOM 3574 O O . ILE A 1 447 ? -8.849 -13.070 -16.191 1.00 84.00 447 ILE A O 1
ATOM 3578 N N . LEU A 1 448 ? -8.863 -15.021 -15.069 1.00 81.81 448 LEU A N 1
ATOM 3579 C CA . LEU A 1 448 ? -10.270 -14.974 -14.707 1.00 81.81 448 LEU A CA 1
ATOM 3580 C C . LEU A 1 448 ? -10.454 -14.061 -13.488 1.00 81.81 448 LEU A C 1
ATOM 3582 O O . LEU A 1 448 ? -9.689 -14.135 -12.529 1.00 81.81 448 LEU A O 1
ATOM 3586 N N . TRP A 1 449 ? -11.441 -13.172 -13.541 1.00 85.25 449 TRP A N 1
ATOM 3587 C CA . TRP A 1 449 ? -11.710 -12.172 -12.507 1.00 85.25 449 TRP A CA 1
ATOM 3588 C C . TRP A 1 449 ? -13.194 -11.780 -12.523 1.00 85.25 449 TRP A C 1
ATOM 3590 O O . TRP A 1 449 ? -13.907 -12.065 -13.484 1.00 85.25 449 TRP A O 1
ATOM 3600 N N . GLY A 1 450 ? -13.666 -11.133 -11.461 1.00 72.69 450 GLY A N 1
ATOM 3601 C CA . GLY A 1 450 ? -14.984 -10.498 -11.391 1.00 72.69 450 GLY A CA 1
ATOM 3602 C C . GLY A 1 450 ? -16.101 -11.321 -10.742 1.00 72.69 450 GLY A C 1
ATOM 3603 O O . GLY A 1 450 ? -17.201 -10.803 -10.591 1.00 72.69 450 GLY A O 1
ATOM 3604 N N . SER A 1 451 ? -15.858 -12.566 -10.321 1.00 73.38 451 SER A N 1
ATOM 3605 C CA . SER A 1 451 ? -16.873 -13.352 -9.602 1.00 73.38 451 SER A CA 1
ATOM 3606 C C . SER A 1 451 ? -16.273 -14.298 -8.562 1.00 73.38 451 SER A C 1
ATOM 3608 O O . SER A 1 451 ? -15.496 -15.202 -8.861 1.00 73.38 451 SER A O 1
ATOM 3610 N N . TYR A 1 452 ? -16.660 -14.100 -7.307 1.00 60.22 452 TYR A N 1
ATOM 3611 C CA . TYR A 1 452 ? -16.569 -15.118 -6.270 1.00 60.22 452 TYR A CA 1
ATOM 3612 C C . TYR A 1 452 ? -17.675 -16.166 -6.503 1.00 60.22 452 TYR A C 1
ATOM 3614 O O . TYR A 1 452 ? -18.787 -15.776 -6.864 1.00 60.22 452 TYR A O 1
ATOM 3622 N N . PRO A 1 453 ? -17.422 -17.475 -6.304 1.00 61.03 453 PRO A N 1
ATOM 3623 C CA . PRO A 1 453 ? -16.182 -18.106 -5.835 1.00 61.03 453 PRO A CA 1
ATOM 3624 C C . PRO A 1 453 ? -15.211 -18.516 -6.956 1.00 61.03 453 PRO A C 1
ATOM 3626 O O . PRO A 1 453 ? -14.205 -19.160 -6.679 1.00 61.03 453 PRO A O 1
ATOM 3629 N N . VAL A 1 454 ? -15.498 -18.162 -8.213 1.00 76.31 454 VAL A N 1
ATOM 3630 C CA . VAL A 1 454 ? -14.710 -18.568 -9.390 1.00 76.31 454 VAL A CA 1
ATOM 3631 C C . VAL A 1 454 ? -13.241 -18.135 -9.271 1.00 76.31 454 VAL A C 1
ATOM 3633 O O . VAL A 1 454 ? -12.333 -18.863 -9.667 1.00 76.31 454 VAL A O 1
ATOM 3636 N N . VAL A 1 455 ? -12.995 -16.971 -8.668 1.00 80.25 455 VAL A N 1
ATOM 3637 C CA . VAL A 1 455 ? -11.652 -16.527 -8.275 1.00 80.25 455 VAL A CA 1
ATOM 3638 C C . VAL A 1 455 ? -11.281 -17.130 -6.917 1.00 80.25 455 VAL A C 1
ATOM 3640 O O . VAL A 1 455 ? -11.773 -16.693 -5.869 1.00 80.25 455 VAL A O 1
ATOM 3643 N N . GLY A 1 456 ? -10.381 -18.115 -6.942 1.00 76.69 456 GLY A N 1
ATOM 3644 C CA . GLY A 1 456 ? -9.838 -18.758 -5.745 1.00 76.69 456 GLY A CA 1
ATOM 3645 C C . GLY A 1 456 ? -9.059 -17.806 -4.828 1.00 76.69 456 GLY A C 1
ATOM 3646 O O . GLY A 1 456 ? -8.664 -16.702 -5.220 1.00 76.69 456 GLY A O 1
ATOM 3647 N N . LYS A 1 457 ? -8.825 -18.242 -3.584 1.00 77.31 457 LYS A N 1
ATOM 3648 C CA . LYS A 1 457 ? -8.026 -17.497 -2.597 1.00 77.31 457 LYS A CA 1
ATOM 3649 C C . LYS A 1 457 ? -6.612 -17.258 -3.148 1.00 77.31 457 LYS A C 1
ATOM 3651 O O . LYS A 1 457 ? -5.976 -18.192 -3.622 1.00 77.31 457 LYS A O 1
ATOM 3656 N N . GLY A 1 458 ? -6.153 -16.006 -3.136 1.00 79.69 458 GLY A N 1
ATOM 3657 C CA . GLY A 1 458 ? -4.867 -15.601 -3.727 1.00 79.69 458 GLY A CA 1
ATOM 3658 C C . GLY A 1 458 ? -4.815 -15.587 -5.265 1.00 79.69 458 GLY A C 1
ATOM 3659 O O . GLY A 1 458 ? -3.770 -15.285 -5.834 1.00 79.69 458 GLY A O 1
ATOM 3660 N N . GLY A 1 459 ? -5.922 -15.853 -5.972 1.00 81.69 459 GLY A N 1
ATOM 3661 C CA . GLY A 1 459 ? -5.940 -15.923 -7.443 1.00 81.69 459 GLY A CA 1
ATOM 3662 C C . GLY A 1 459 ? -5.583 -14.615 -8.170 1.00 81.69 459 GLY A C 1
ATOM 3663 O O . GLY A 1 459 ? -5.329 -14.628 -9.371 1.00 81.69 459 GLY A O 1
ATOM 3664 N N . LEU A 1 460 ? -5.554 -13.490 -7.452 1.00 86.94 460 LEU A N 1
ATOM 3665 C CA . LEU A 1 460 ? -5.215 -12.146 -7.931 1.00 86.94 460 LEU A CA 1
ATOM 3666 C C . LEU A 1 460 ? -4.137 -11.480 -7.066 1.00 86.94 460 LEU A C 1
ATOM 3668 O O . LEU A 1 460 ? -4.073 -10.252 -6.990 1.00 86.94 460 LEU A O 1
ATOM 3672 N N . GLU A 1 461 ? -3.295 -12.268 -6.399 1.00 87.50 461 GLU A N 1
ATOM 3673 C CA . GLU A 1 461 ? -2.247 -11.764 -5.516 1.00 87.50 461 GLU A CA 1
ATOM 3674 C C . GLU A 1 461 ? -1.363 -10.726 -6.225 1.00 87.50 461 GLU A C 1
ATOM 3676 O O . GLU A 1 461 ? -0.725 -11.002 -7.242 1.00 87.50 461 GLU A O 1
ATOM 3681 N N . ASN A 1 462 ? -1.333 -9.508 -5.674 1.00 85.38 462 ASN A N 1
ATOM 3682 C CA . ASN A 1 462 ? -0.543 -8.375 -6.169 1.00 85.38 462 ASN A CA 1
ATOM 3683 C C . ASN A 1 462 ? -0.943 -7.876 -7.572 1.00 85.38 462 ASN A C 1
ATOM 3685 O O . ASN A 1 462 ? -0.243 -7.042 -8.154 1.00 85.38 462 ASN A O 1
ATOM 3689 N N . TYR A 1 463 ? -2.074 -8.330 -8.120 1.00 90.19 463 TYR A N 1
ATOM 3690 C CA . TYR A 1 463 ? -2.651 -7.715 -9.310 1.00 90.19 463 TYR A CA 1
ATOM 3691 C C . TYR A 1 463 ? -3.251 -6.357 -8.954 1.00 90.19 463 TYR A C 1
ATOM 3693 O O . TYR A 1 463 ? -3.841 -6.186 -7.893 1.00 90.19 463 TYR A O 1
ATOM 3701 N N . THR A 1 464 ? -3.143 -5.399 -9.867 1.00 89.88 464 THR A N 1
ATOM 3702 C CA . THR A 1 464 ? -3.777 -4.073 -9.767 1.00 89.88 464 THR A CA 1
ATOM 3703 C C . THR A 1 464 ? -4.833 -3.918 -10.855 1.00 89.88 464 THR A C 1
ATOM 3705 O O . THR A 1 464 ? -4.834 -4.681 -11.816 1.00 89.88 464 THR A O 1
ATOM 3708 N N . PHE A 1 465 ? -5.737 -2.944 -10.758 1.00 87.94 465 PHE A N 1
ATOM 3709 C CA . PHE A 1 465 ? -6.699 -2.684 -11.832 1.00 87.94 465 PHE A CA 1
ATOM 3710 C C . PHE A 1 465 ? -6.184 -1.621 -12.805 1.00 87.94 465 PHE A C 1
ATOM 3712 O O . PHE A 1 465 ? -5.701 -0.567 -12.392 1.00 87.94 465 PHE A O 1
ATOM 3719 N N . CYS A 1 466 ? -6.300 -1.859 -14.113 1.00 87.88 466 CYS A N 1
ATOM 3720 C CA . CYS A 1 466 ? -6.064 -0.811 -15.101 1.00 87.88 466 CYS A CA 1
ATOM 3721 C C . CYS A 1 466 ? -7.382 -0.136 -15.495 1.00 87.88 466 CYS A C 1
ATOM 3723 O O . CYS A 1 466 ? -8.174 -0.723 -16.227 1.00 87.88 466 CYS A O 1
ATOM 3725 N N . HIS A 1 467 ? -7.571 1.129 -15.114 1.00 84.44 467 HIS A N 1
ATOM 3726 C CA . HIS A 1 467 ? -8.775 1.902 -15.461 1.00 84.44 467 HIS A CA 1
ATOM 3727 C C . HIS A 1 467 ? -8.914 2.226 -16.959 1.00 84.44 467 HIS A C 1
ATOM 3729 O O . HIS A 1 467 ? -10.025 2.420 -17.443 1.00 84.44 467 HIS A O 1
ATOM 3735 N N . TYR A 1 468 ? -7.807 2.258 -17.711 1.00 83.75 468 TYR A N 1
ATOM 3736 C CA . TYR A 1 468 ? -7.834 2.496 -19.160 1.00 83.75 468 TYR A CA 1
ATOM 3737 C C . TYR A 1 468 ? -8.260 1.246 -19.932 1.00 83.75 468 TYR A C 1
ATOM 3739 O O . TYR A 1 468 ? -9.088 1.319 -20.832 1.00 83.75 468 TYR A O 1
ATOM 3747 N N . CYS A 1 469 ? -7.695 0.088 -19.577 1.00 84.56 469 CYS A N 1
ATOM 3748 C CA . CYS A 1 469 ? -8.012 -1.183 -20.228 1.00 84.56 469 CYS A CA 1
ATOM 3749 C C . CYS A 1 469 ? -9.247 -1.870 -19.632 1.00 84.56 469 CYS A C 1
ATOM 3751 O O . CYS A 1 469 ? -9.747 -2.812 -20.239 1.00 84.56 469 CYS A O 1
ATOM 3753 N N . SER A 1 470 ? -9.712 -1.425 -18.459 1.00 86.44 470 SER A N 1
ATOM 3754 C CA . SER A 1 470 ? -10.783 -2.045 -17.665 1.00 86.44 470 SER A CA 1
ATOM 3755 C C . SER A 1 470 ? -10.554 -3.541 -17.416 1.00 86.44 470 SER A C 1
ATOM 3757 O O . SER A 1 470 ? -11.459 -4.357 -17.573 1.00 86.44 470 SER A O 1
ATOM 3759 N N . LYS A 1 471 ? -9.308 -3.912 -17.091 1.00 88.06 471 LYS A N 1
ATOM 3760 C CA . LYS A 1 471 ? -8.855 -5.303 -16.920 1.00 88.06 471 LYS A CA 1
ATOM 3761 C C . LYS A 1 471 ? -7.806 -5.420 -15.802 1.00 88.06 471 LYS A C 1
ATOM 3763 O O . LYS A 1 471 ? -7.146 -4.417 -15.495 1.00 88.06 471 LYS A O 1
ATOM 3768 N N . PRO A 1 472 ? -7.598 -6.628 -15.240 1.00 88.38 472 PRO A N 1
ATOM 3769 C CA . PRO A 1 472 ? -6.530 -6.897 -14.291 1.00 88.38 472 PRO A CA 1
ATOM 3770 C C . PRO A 1 472 ? -5.167 -6.618 -14.923 1.00 88.38 472 PRO A C 1
ATOM 3772 O O . PRO A 1 472 ? -4.855 -7.074 -16.024 1.00 88.38 472 PRO A O 1
ATOM 3775 N N . LYS A 1 473 ? -4.350 -5.864 -14.202 1.00 90.19 473 LYS A N 1
ATOM 3776 C CA . LYS A 1 473 ? -2.964 -5.553 -14.517 1.00 90.19 473 LYS A CA 1
ATOM 3777 C C . LYS A 1 473 ? -2.083 -6.417 -13.623 1.00 90.19 473 LYS A C 1
ATOM 3779 O O . LYS A 1 473 ? -2.049 -6.220 -12.407 1.00 90.19 473 LYS A O 1
ATOM 3784 N N . SER A 1 474 ? -1.387 -7.374 -14.229 1.00 89.88 474 SER A N 1
ATOM 3785 C CA . SER A 1 474 ? -0.440 -8.231 -13.516 1.00 89.88 474 SER A CA 1
ATOM 3786 C C . SER A 1 474 ? 0.672 -7.412 -12.851 1.00 89.88 474 SER A C 1
ATOM 3788 O O . SER A 1 474 ? 0.955 -6.284 -13.285 1.00 89.88 474 SER A O 1
ATOM 3790 N N . PRO A 1 475 ? 1.350 -7.972 -11.834 1.00 85.75 475 PRO A N 1
ATOM 3791 C CA . PRO A 1 475 ? 2.596 -7.406 -11.337 1.00 85.75 475 PRO A CA 1
ATOM 3792 C C . PRO A 1 475 ? 3.545 -7.106 -12.502 1.00 85.75 475 PRO A C 1
ATOM 3794 O O . PRO A 1 475 ? 3.577 -7.849 -13.486 1.00 85.75 475 PRO A O 1
ATOM 3797 N N . ARG A 1 476 ? 4.290 -5.999 -12.405 1.00 87.62 476 ARG A N 1
ATOM 3798 C CA . ARG A 1 476 ? 5.254 -5.534 -13.423 1.00 87.62 476 ARG A CA 1
ATOM 3799 C C . ARG A 1 476 ? 4.663 -5.124 -14.784 1.00 87.62 476 ARG A C 1
ATOM 3801 O O . ARG A 1 476 ? 5.407 -4.699 -15.664 1.00 87.62 476 ARG A O 1
ATOM 3808 N N . ALA A 1 477 ? 3.344 -5.199 -14.983 1.00 91.50 477 ALA A N 1
ATOM 3809 C CA . ALA A 1 477 ? 2.711 -4.637 -16.172 1.00 91.50 477 ALA A CA 1
ATOM 3810 C C . ALA A 1 477 ? 2.401 -3.141 -15.994 1.00 91.50 477 ALA A C 1
ATOM 3812 O O . ALA A 1 477 ? 2.007 -2.691 -14.914 1.00 91.50 477 ALA A O 1
ATOM 3813 N N . HIS A 1 478 ? 2.514 -2.355 -17.066 1.00 91.06 478 HIS A N 1
ATOM 3814 C CA . HIS A 1 478 ? 2.208 -0.918 -17.072 1.00 91.06 478 HIS A CA 1
ATOM 3815 C C . HIS A 1 478 ? 1.347 -0.545 -18.282 1.00 91.06 478 HIS A C 1
ATOM 3817 O O . HIS A 1 478 ? 1.470 -1.133 -19.352 1.00 91.06 478 HIS A O 1
ATOM 3823 N N . HIS A 1 479 ? 0.426 0.408 -18.110 1.00 91.19 479 HIS A N 1
ATOM 3824 C CA . HIS A 1 479 ? -0.403 0.897 -19.212 1.00 91.19 479 HIS A CA 1
ATOM 3825 C C . HIS A 1 479 ? 0.352 1.963 -20.005 1.00 91.19 479 HIS A C 1
ATOM 3827 O O . HIS A 1 479 ? 0.664 3.024 -19.465 1.00 91.19 479 HIS A O 1
ATOM 3833 N N . CYS A 1 480 ? 0.588 1.718 -21.292 1.00 90.69 480 CYS A N 1
ATOM 3834 C CA . CYS A 1 480 ? 1.146 2.733 -22.174 1.00 90.69 480 CYS A CA 1
ATOM 3835 C C . CYS A 1 480 ? 0.026 3.487 -22.894 1.00 90.69 480 CYS A C 1
ATOM 3837 O O . CYS A 1 480 ? -0.704 2.906 -23.697 1.00 90.69 480 CYS A O 1
ATOM 3839 N N . ARG A 1 481 ? -0.052 4.806 -22.682 1.00 87.12 481 ARG A N 1
ATOM 3840 C CA . ARG A 1 481 ? -1.038 5.683 -23.341 1.00 87.12 481 ARG A CA 1
ATOM 3841 C C . ARG A 1 481 ? -0.844 5.785 -24.859 1.00 87.12 481 ARG A C 1
ATOM 3843 O O . ARG A 1 481 ? -1.806 6.058 -25.565 1.00 87.12 481 ARG A O 1
ATOM 3850 N N . SER A 1 482 ? 0.380 5.602 -25.361 1.00 86.94 482 SER A N 1
ATOM 3851 C CA . SER A 1 482 ? 0.679 5.635 -26.803 1.00 86.94 482 SER A CA 1
ATOM 3852 C C . SER A 1 482 ? 0.309 4.320 -27.495 1.00 86.94 482 SER A C 1
ATOM 3854 O O . SER A 1 482 ? -0.276 4.333 -28.575 1.00 86.94 482 SER A O 1
ATOM 3856 N N . CYS A 1 483 ? 0.594 3.179 -26.853 1.00 88.00 483 CYS A N 1
ATOM 3857 C CA . CYS A 1 483 ? 0.206 1.855 -27.349 1.00 88.00 483 CYS A CA 1
ATOM 3858 C C . CYS A 1 483 ? -1.297 1.572 -27.112 1.00 88.00 483 CYS A C 1
ATOM 3860 O O . CYS A 1 483 ? -1.899 0.812 -27.870 1.00 88.00 483 CYS A O 1
ATOM 3862 N N . GLY A 1 484 ? -1.913 2.197 -26.099 1.00 87.88 484 GLY A N 1
ATOM 3863 C CA . GLY A 1 484 ? -3.325 2.030 -25.727 1.00 87.88 484 GLY A CA 1
ATOM 3864 C C . GLY A 1 484 ? -3.618 0.721 -24.989 1.00 87.88 484 GLY A C 1
ATOM 3865 O O . GLY A 1 484 ? -4.763 0.288 -24.919 1.00 87.88 484 GLY A O 1
ATOM 3866 N N . THR A 1 485 ? -2.589 0.060 -24.459 1.00 90.00 485 THR A N 1
ATOM 3867 C CA . THR A 1 485 ? -2.699 -1.262 -23.835 1.00 90.00 485 THR A CA 1
ATOM 3868 C C . THR A 1 485 ? -1.730 -1.396 -22.664 1.00 90.00 485 THR A C 1
ATOM 3870 O O . THR A 1 485 ? -0.704 -0.712 -22.603 1.00 90.00 485 THR A O 1
ATOM 3873 N N . CYS A 1 486 ? -2.049 -2.289 -21.726 1.00 92.69 486 CYS A N 1
ATOM 3874 C CA . CYS A 1 486 ? -1.089 -2.756 -20.734 1.00 92.69 486 CYS A CA 1
ATOM 3875 C C . CYS A 1 486 ? -0.034 -3.640 -21.394 1.00 92.69 486 CYS A C 1
ATOM 3877 O O . CYS A 1 486 ? -0.381 -4.511 -22.192 1.00 92.69 486 CYS A O 1
ATOM 3879 N N . ILE A 1 487 ? 1.226 -3.406 -21.039 1.00 94.19 487 ILE A N 1
ATOM 3880 C CA . ILE A 1 487 ? 2.391 -4.152 -21.506 1.00 94.19 487 ILE A CA 1
ATOM 3881 C C . ILE A 1 487 ? 3.048 -4.837 -20.308 1.00 94.19 487 ILE A C 1
ATOM 3883 O O . ILE A 1 487 ? 3.261 -4.195 -19.278 1.00 94.19 487 ILE A O 1
ATOM 3887 N N . LEU A 1 488 ? 3.330 -6.134 -20.437 1.00 93.38 488 LEU A N 1
ATOM 3888 C CA . LEU A 1 488 ? 4.024 -6.929 -19.419 1.00 93.38 488 LEU A CA 1
ATOM 3889 C C . LEU A 1 488 ? 5.524 -6.607 -19.421 1.00 93.38 488 LEU A C 1
ATOM 3891 O O . LEU A 1 488 ? 6.126 -6.539 -20.492 1.00 93.38 488 LEU A O 1
ATOM 3895 N N . ASP A 1 489 ? 6.115 -6.429 -18.236 1.00 92.06 489 ASP A N 1
ATOM 3896 C CA . ASP A 1 489 ? 7.513 -6.006 -18.059 1.00 92.06 489 ASP A CA 1
ATOM 3897 C C . ASP A 1 489 ? 7.883 -4.812 -18.940 1.00 92.06 489 ASP A C 1
ATOM 3899 O O . ASP A 1 489 ? 8.910 -4.807 -19.616 1.00 92.06 489 ASP A O 1
ATOM 3903 N N . MET A 1 490 ? 6.995 -3.817 -18.975 1.00 92.00 490 MET A N 1
ATOM 3904 C CA . MET A 1 490 ? 7.210 -2.609 -19.757 1.00 92.00 490 MET A CA 1
ATOM 3905 C C . MET A 1 490 ? 8.435 -1.862 -19.233 1.00 92.00 490 MET A C 1
ATOM 3907 O O . MET A 1 490 ? 8.455 -1.451 -18.075 1.00 92.00 490 MET A O 1
ATOM 3911 N N . ASP A 1 491 ? 9.402 -1.633 -20.114 1.00 91.56 491 ASP A N 1
ATOM 3912 C CA . ASP A 1 491 ? 10.527 -0.743 -19.855 1.00 91.56 491 ASP A CA 1
ATOM 3913 C C . ASP A 1 491 ? 10.135 0.695 -20.226 1.00 91.56 491 ASP A C 1
ATOM 3915 O O . ASP A 1 491 ? 9.921 1.545 -19.363 1.00 91.56 491 ASP A O 1
ATOM 3919 N N . HIS A 1 492 ? 9.903 0.955 -21.517 1.00 92.94 492 HIS A N 1
ATOM 3920 C CA . HIS A 1 492 ? 9.487 2.271 -22.001 1.00 92.94 492 HIS A CA 1
ATOM 3921 C C . HIS A 1 492 ? 8.701 2.202 -23.319 1.00 92.94 492 HIS A C 1
ATOM 3923 O O . HIS A 1 492 ? 8.648 1.176 -24.000 1.00 92.94 492 HIS A O 1
ATOM 3929 N N . HIS A 1 493 ? 8.067 3.316 -23.696 1.00 93.19 493 HIS A N 1
ATOM 3930 C CA . HIS A 1 493 ? 7.538 3.516 -25.049 1.00 93.19 493 HIS A CA 1
ATOM 3931 C C . HIS A 1 493 ? 8.575 4.248 -25.886 1.00 93.19 493 HIS A C 1
ATOM 3933 O O . HIS A 1 493 ? 8.974 5.355 -25.526 1.00 93.19 493 HIS A O 1
ATOM 3939 N N . CYS A 1 494 ? 8.985 3.662 -27.005 1.00 93.19 494 CYS A N 1
ATOM 3940 C CA . CYS A 1 494 ? 9.988 4.251 -27.876 1.00 93.19 494 CYS A CA 1
ATOM 3941 C C . CYS A 1 494 ? 9.324 4.749 -29.172 1.00 93.19 494 CYS A C 1
ATOM 3943 O O . CYS A 1 494 ? 8.867 3.934 -29.979 1.00 93.19 494 CYS A O 1
ATOM 3945 N N . PRO A 1 495 ? 9.277 6.077 -29.412 1.00 90.56 495 PRO A N 1
ATOM 3946 C CA . PRO A 1 495 ? 8.710 6.636 -30.642 1.00 90.56 495 PRO A CA 1
ATOM 3947 C C . PRO A 1 495 ? 9.451 6.188 -31.907 1.00 90.56 495 PRO A C 1
ATOM 3949 O O . PRO A 1 495 ? 8.833 6.061 -32.956 1.00 90.56 495 PRO A O 1
ATOM 3952 N N . PHE A 1 496 ? 10.755 5.907 -31.804 1.00 88.75 496 PHE A N 1
ATOM 3953 C CA . PHE A 1 496 ? 11.607 5.522 -32.933 1.00 88.75 496 PHE A CA 1
ATOM 3954 C C . PHE A 1 496 ? 11.260 4.137 -33.495 1.00 88.75 496 PHE A C 1
ATOM 3956 O O . PHE A 1 496 ? 11.201 3.958 -34.706 1.00 88.75 496 PHE A O 1
ATOM 3963 N N . ILE A 1 497 ? 10.955 3.163 -32.635 1.00 93.56 497 ILE A N 1
ATOM 3964 C CA . ILE A 1 497 ? 10.417 1.862 -33.078 1.00 93.56 497 ILE A CA 1
ATOM 3965 C C . ILE A 1 497 ? 8.881 1.871 -33.153 1.00 93.56 497 ILE A C 1
ATOM 3967 O O . ILE A 1 497 ? 8.274 0.870 -33.524 1.00 93.56 497 ILE A O 1
ATOM 3971 N N . GLY A 1 498 ? 8.247 2.988 -32.782 1.00 92.12 498 GLY A N 1
ATOM 3972 C CA . GLY A 1 498 ? 6.799 3.181 -32.773 1.00 92.12 498 GLY A CA 1
ATOM 3973 C C . GLY A 1 498 ? 6.036 2.155 -31.937 1.00 92.12 498 GLY A C 1
ATOM 3974 O O . GLY A 1 498 ? 4.888 1.825 -32.246 1.00 92.12 498 GLY A O 1
ATOM 3975 N N . ASN A 1 499 ? 6.688 1.619 -30.907 1.00 94.00 499 ASN A N 1
ATOM 3976 C CA . ASN A 1 499 ? 6.204 0.506 -30.110 1.00 94.00 499 ASN A CA 1
ATOM 3977 C C . ASN A 1 499 ? 6.764 0.572 -28.686 1.00 94.00 499 ASN A C 1
ATOM 3979 O O . ASN A 1 499 ? 7.781 1.210 -28.400 1.00 94.00 499 ASN A O 1
ATOM 3983 N N . CYS A 1 500 ? 6.082 -0.123 -27.790 1.00 95.19 500 CYS A N 1
ATOM 3984 C CA . CYS A 1 500 ? 6.536 -0.341 -26.433 1.00 95.19 500 CYS A CA 1
ATOM 3985 C C . CYS A 1 500 ? 7.683 -1.374 -26.421 1.00 95.19 500 CYS A C 1
ATOM 3987 O O . CYS A 1 500 ? 7.682 -2.304 -27.226 1.00 95.19 500 CYS A O 1
ATOM 3989 N N . VAL A 1 501 ? 8.645 -1.236 -25.509 1.00 96.00 501 VAL A N 1
ATOM 3990 C CA . VAL A 1 501 ? 9.646 -2.271 -25.208 1.00 96.00 501 VAL A CA 1
ATOM 3991 C C . VAL A 1 501 ? 9.188 -2.999 -23.947 1.00 96.00 501 VAL A C 1
ATOM 3993 O O . VAL A 1 501 ? 9.018 -2.377 -22.899 1.00 96.00 501 VAL A O 1
ATOM 3996 N N . GLY A 1 502 ? 8.936 -4.302 -24.056 1.00 94.69 502 GLY A N 1
ATOM 3997 C CA . GLY A 1 502 ? 8.440 -5.132 -22.959 1.00 94.69 502 GLY A CA 1
ATOM 3998 C C . GLY A 1 502 ? 8.861 -6.594 -23.085 1.00 94.69 502 GLY A C 1
ATOM 3999 O O . GLY A 1 502 ? 9.686 -6.940 -23.934 1.00 94.69 502 GLY A O 1
ATOM 4000 N N . ALA A 1 503 ? 8.280 -7.469 -22.261 1.00 93.44 503 ALA A N 1
ATOM 4001 C CA . ALA A 1 503 ? 8.676 -8.875 -22.122 1.00 93.44 503 ALA A CA 1
ATOM 4002 C C . ALA A 1 503 ? 8.912 -9.615 -23.456 1.00 93.44 503 ALA A C 1
ATOM 4004 O O . ALA A 1 503 ? 9.873 -10.373 -23.585 1.00 93.44 503 ALA A O 1
ATOM 4005 N N . ALA A 1 504 ? 8.051 -9.403 -24.458 1.00 94.00 504 ALA A N 1
ATOM 4006 C CA . ALA A 1 504 ? 8.057 -10.195 -25.689 1.00 94.00 504 ALA A CA 1
ATOM 4007 C C . ALA A 1 504 ? 8.971 -9.649 -26.802 1.00 94.00 504 ALA A C 1
ATOM 4009 O O . ALA A 1 504 ? 9.297 -10.393 -27.728 1.00 94.00 504 ALA A O 1
ATOM 4010 N N . ASN A 1 505 ? 9.403 -8.383 -26.741 1.00 95.50 505 ASN A N 1
ATOM 4011 C CA . ASN A 1 505 ? 10.276 -7.778 -27.759 1.00 95.50 505 ASN A CA 1
ATOM 4012 C C . ASN A 1 505 ? 11.572 -7.162 -27.206 1.00 95.50 505 ASN A C 1
ATOM 4014 O O . ASN A 1 505 ? 12.431 -6.774 -28.000 1.00 95.50 505 ASN A O 1
ATOM 4018 N N . HIS A 1 506 ? 11.772 -7.141 -25.884 1.00 94.25 506 HIS A N 1
ATOM 4019 C CA . HIS A 1 506 ? 12.967 -6.589 -25.240 1.00 94.25 506 HIS A CA 1
ATOM 4020 C C . HIS A 1 506 ? 14.265 -7.201 -25.786 1.00 94.25 506 HIS A C 1
ATOM 4022 O O . HIS A 1 506 ? 15.197 -6.480 -26.134 1.00 94.25 506 HIS A O 1
ATOM 4028 N N . ARG A 1 507 ? 14.317 -8.531 -25.967 1.00 94.50 507 ARG A N 1
ATOM 4029 C CA . ARG A 1 507 ? 15.489 -9.203 -26.559 1.00 94.50 507 ARG A CA 1
ATOM 4030 C C . ARG A 1 507 ? 15.801 -8.687 -27.967 1.00 94.50 507 ARG A C 1
ATOM 4032 O O . ARG A 1 507 ? 16.964 -8.469 -28.287 1.00 94.50 507 ARG A O 1
ATOM 4039 N N . HIS A 1 508 ? 14.782 -8.486 -28.800 1.00 95.31 508 HIS A N 1
ATOM 4040 C CA . HIS A 1 508 ? 14.967 -7.977 -30.161 1.00 95.31 508 HIS A CA 1
ATOM 4041 C C . HIS A 1 508 ? 15.453 -6.530 -30.161 1.00 95.31 508 HIS A C 1
ATOM 4043 O O . HIS A 1 508 ? 16.321 -6.196 -30.958 1.00 95.31 508 HIS A O 1
ATOM 4049 N N . PHE A 1 509 ? 14.959 -5.706 -29.235 1.00 93.56 509 PHE A N 1
ATOM 4050 C CA . PHE A 1 509 ? 15.407 -4.327 -29.070 1.00 93.56 509 PHE A CA 1
ATOM 4051 C C . PHE A 1 509 ? 16.890 -4.240 -28.677 1.00 93.56 509 PHE A C 1
ATOM 4053 O O . PHE A 1 509 ? 17.641 -3.500 -29.304 1.00 93.56 509 PHE A O 1
ATOM 4060 N N . ILE A 1 510 ? 17.345 -5.047 -27.711 1.00 93.81 510 ILE A N 1
ATOM 4061 C CA . ILE A 1 510 ? 18.763 -5.074 -27.313 1.00 93.81 510 ILE A CA 1
ATOM 4062 C C . ILE A 1 510 ? 19.657 -5.567 -28.456 1.00 93.81 510 ILE A C 1
ATOM 4064 O O . ILE A 1 510 ? 20.675 -4.944 -28.749 1.00 93.81 510 ILE A O 1
ATOM 4068 N N . ILE A 1 511 ? 19.267 -6.648 -29.143 1.00 94.00 511 ILE A N 1
ATOM 4069 C CA . ILE A 1 511 ? 20.033 -7.150 -30.294 1.00 94.00 511 ILE A CA 1
ATOM 4070 C C . ILE A 1 511 ? 20.070 -6.099 -31.410 1.00 94.00 511 ILE A C 1
ATOM 4072 O O . ILE A 1 511 ? 21.128 -5.900 -32.002 1.00 94.00 511 ILE A O 1
ATOM 4076 N N . PHE A 1 512 ? 18.963 -5.393 -31.661 1.00 94.25 512 PHE A N 1
ATOM 4077 C CA . PHE A 1 512 ? 18.920 -4.285 -32.612 1.00 94.25 512 PHE A CA 1
ATOM 4078 C C . PHE A 1 512 ? 19.944 -3.203 -32.253 1.00 94.25 512 PHE A C 1
ATOM 4080 O O . PHE A 1 512 ? 20.770 -2.875 -33.101 1.00 94.25 512 PHE A O 1
ATOM 4087 N N . LEU A 1 513 ? 19.968 -2.719 -31.006 1.00 91.38 513 LEU A N 1
ATOM 4088 C CA . LEU A 1 513 ? 20.940 -1.712 -30.564 1.00 91.38 513 LEU A CA 1
ATOM 4089 C C . LEU A 1 513 ? 22.386 -2.184 -30.767 1.00 91.38 513 LEU A C 1
ATOM 4091 O O . LEU A 1 513 ? 23.189 -1.464 -31.359 1.00 91.38 513 LEU A O 1
ATOM 4095 N N . CYS A 1 514 ? 22.710 -3.411 -30.352 1.00 92.69 514 CYS A N 1
ATOM 4096 C CA . CYS A 1 514 ? 24.041 -3.979 -30.564 1.00 92.69 514 CYS A CA 1
ATOM 4097 C C . CYS A 1 514 ? 24.382 -4.093 -32.059 1.00 92.69 514 CYS A C 1
ATOM 4099 O O . CYS A 1 514 ? 25.467 -3.692 -32.475 1.00 92.69 514 CYS A O 1
ATOM 4101 N N . SER A 1 515 ? 23.457 -4.596 -32.882 1.00 92.81 515 SER A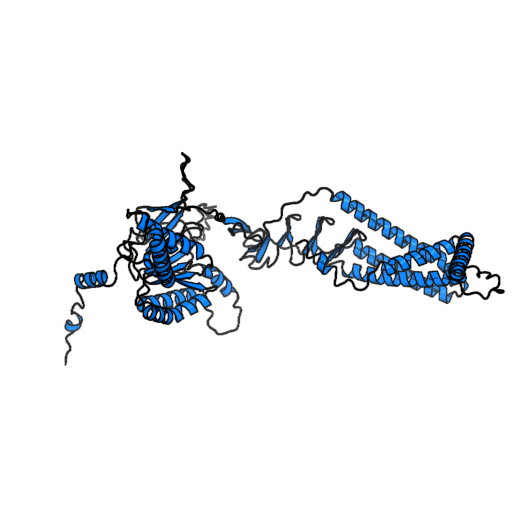 N 1
ATOM 4102 C CA . SER A 1 515 ? 23.660 -4.745 -34.328 1.00 92.81 515 SER A CA 1
ATOM 4103 C C . SER A 1 515 ? 23.798 -3.401 -35.048 1.00 92.81 515 SER A C 1
ATOM 4105 O O . SER A 1 515 ? 24.608 -3.291 -35.965 1.00 92.81 515 SER A O 1
ATOM 4107 N N . ALA A 1 516 ? 23.093 -2.361 -34.595 1.00 90.81 516 ALA A N 1
ATOM 4108 C CA . ALA A 1 516 ? 23.193 -1.008 -35.126 1.00 90.81 516 ALA A CA 1
ATOM 4109 C C . ALA A 1 516 ? 24.545 -0.366 -34.781 1.00 90.81 516 ALA A C 1
ATOM 4111 O O . ALA A 1 516 ? 25.176 0.236 -35.649 1.00 90.81 516 ALA A O 1
ATOM 4112 N N . VAL A 1 517 ? 25.045 -0.544 -33.553 1.00 90.94 517 VAL A N 1
ATOM 4113 C CA . VAL A 1 517 ? 26.391 -0.087 -33.161 1.00 90.94 517 VAL A CA 1
ATOM 4114 C C . VAL A 1 517 ? 27.464 -0.793 -33.992 1.00 90.94 517 VAL A C 1
ATOM 4116 O O . VAL A 1 517 ? 28.309 -0.135 -34.591 1.00 90.94 517 VAL A O 1
ATOM 4119 N N . VAL A 1 518 ? 27.402 -2.122 -34.110 1.00 93.12 518 VAL A N 1
ATOM 4120 C CA . VAL A 1 518 ? 28.366 -2.882 -34.924 1.00 93.12 518 VAL A CA 1
ATOM 4121 C C . VAL A 1 518 ? 28.305 -2.454 -36.395 1.00 93.12 518 VAL A C 1
ATOM 4123 O O . VAL A 1 518 ? 29.344 -2.214 -37.009 1.00 93.12 518 VAL A O 1
ATOM 4126 N N . SER A 1 519 ? 27.103 -2.290 -36.952 1.00 92.56 519 SER A N 1
ATOM 4127 C CA . SER A 1 519 ? 26.917 -1.871 -38.346 1.00 92.56 519 SER A CA 1
ATOM 4128 C C . SER A 1 519 ? 27.407 -0.446 -38.604 1.00 92.56 519 SER A C 1
ATOM 4130 O O . SER A 1 519 ? 28.026 -0.195 -39.632 1.00 92.56 519 SER A O 1
ATOM 4132 N N . THR A 1 520 ? 27.192 0.494 -37.680 1.00 89.81 520 THR A N 1
ATOM 4133 C CA . THR A 1 520 ? 27.680 1.878 -37.834 1.00 89.81 520 THR A CA 1
ATOM 4134 C C . THR A 1 520 ? 29.196 1.972 -37.694 1.00 89.81 520 THR A C 1
ATOM 4136 O O . THR A 1 520 ? 29.823 2.711 -38.451 1.00 89.81 520 THR A O 1
ATOM 4139 N N . ILE A 1 521 ? 29.816 1.198 -36.794 1.00 91.38 521 ILE A N 1
ATOM 4140 C CA . ILE A 1 521 ? 31.282 1.075 -36.724 1.00 91.38 521 ILE A CA 1
ATOM 4141 C C . ILE A 1 521 ? 31.815 0.540 -38.055 1.00 91.38 521 ILE A C 1
ATOM 4143 O O . ILE A 1 521 ? 32.702 1.151 -38.653 1.00 91.38 521 ILE A O 1
ATOM 4147 N N . TYR A 1 522 ? 31.221 -0.534 -38.574 1.00 93.50 522 TYR A N 1
ATOM 4148 C CA . TYR A 1 522 ? 31.598 -1.108 -39.861 1.00 93.50 522 TYR A CA 1
ATOM 4149 C C . TYR A 1 522 ? 31.493 -0.101 -41.015 1.00 93.50 522 TYR A C 1
ATOM 4151 O O . TYR A 1 522 ? 32.459 0.094 -41.753 1.00 93.50 522 TYR A O 1
ATOM 4159 N N . VAL A 1 523 ? 30.358 0.596 -41.137 1.00 90.44 523 VAL A N 1
ATOM 4160 C CA . VAL A 1 523 ? 30.151 1.625 -42.168 1.00 90.44 523 VAL A CA 1
ATOM 4161 C C . VAL A 1 523 ? 31.155 2.766 -42.017 1.00 90.44 523 VAL A C 1
ATOM 4163 O O . VAL A 1 523 ? 31.682 3.226 -43.026 1.00 90.44 523 VAL A O 1
ATOM 4166 N N . SER A 1 524 ? 31.479 3.199 -40.795 1.00 88.12 524 SER A N 1
ATOM 4167 C CA . SER A 1 524 ? 32.463 4.266 -40.570 1.00 88.12 524 SER A CA 1
ATOM 4168 C C . SER A 1 524 ? 33.873 3.871 -41.024 1.00 88.12 524 SER A C 1
ATOM 4170 O O . SER A 1 524 ? 34.516 4.642 -41.737 1.00 88.12 524 SER A O 1
ATOM 4172 N N . ILE A 1 525 ? 34.315 2.646 -40.714 1.00 90.69 525 ILE A N 1
ATOM 4173 C CA . ILE A 1 525 ? 35.618 2.113 -41.138 1.00 90.69 525 ILE A CA 1
ATOM 4174 C C . ILE A 1 525 ? 35.666 1.992 -42.662 1.00 90.69 525 ILE A C 1
ATOM 4176 O O . ILE A 1 525 ? 36.604 2.480 -43.291 1.00 90.69 525 ILE A O 1
ATOM 4180 N N . MET A 1 526 ? 34.639 1.394 -43.273 1.00 90.25 526 MET A N 1
ATOM 4181 C CA . MET A 1 526 ? 34.593 1.204 -44.726 1.00 90.25 526 MET A CA 1
ATOM 4182 C C . MET A 1 526 ? 34.462 2.529 -45.483 1.00 90.25 526 MET A C 1
ATOM 4184 O O . MET A 1 526 ? 35.055 2.680 -46.549 1.00 90.25 526 MET A O 1
ATOM 4188 N N . SER A 1 527 ? 33.733 3.503 -44.932 1.00 86.50 527 SER A N 1
ATOM 4189 C CA . SER A 1 527 ? 33.594 4.831 -45.539 1.00 86.50 527 SER A CA 1
ATOM 4190 C C . SER A 1 527 ? 34.893 5.626 -45.461 1.00 86.50 527 SER A C 1
ATOM 4192 O O . SER A 1 527 ? 35.267 6.263 -46.442 1.00 86.50 527 SER A O 1
ATOM 4194 N N . ALA A 1 528 ? 35.614 5.548 -44.337 1.00 86.31 528 ALA A N 1
ATOM 4195 C CA . ALA A 1 528 ? 36.948 6.127 -44.211 1.00 86.31 528 ALA A CA 1
ATOM 4196 C C . ALA A 1 528 ? 37.933 5.460 -45.180 1.00 86.31 528 ALA A C 1
ATOM 4198 O O . ALA A 1 528 ? 38.645 6.151 -45.901 1.00 86.31 528 ALA A O 1
ATOM 4199 N N . TYR A 1 529 ? 37.918 4.127 -45.264 1.00 88.44 529 TYR A N 1
ATOM 4200 C CA . TYR A 1 529 ? 38.755 3.365 -46.188 1.00 88.44 529 TYR A CA 1
ATOM 4201 C C . TYR A 1 529 ? 38.503 3.752 -47.653 1.00 88.44 529 TYR A C 1
ATOM 4203 O O . TYR A 1 529 ? 39.426 4.156 -48.358 1.00 88.44 529 TYR A O 1
ATOM 4211 N N . ALA A 1 530 ? 37.248 3.703 -48.106 1.00 85.75 530 ALA A N 1
ATOM 4212 C CA . ALA A 1 530 ? 36.883 4.094 -49.466 1.00 85.75 530 ALA A CA 1
ATOM 4213 C C . ALA A 1 530 ? 37.167 5.582 -49.731 1.00 85.75 530 ALA A C 1
ATOM 4215 O O . ALA A 1 530 ? 37.630 5.941 -50.812 1.00 85.75 530 ALA A O 1
ATOM 4216 N N . GLY A 1 531 ? 36.945 6.439 -48.730 1.00 81.75 531 GLY A N 1
ATOM 4217 C CA . GLY A 1 531 ? 37.266 7.861 -48.778 1.00 81.75 531 GLY A CA 1
ATOM 4218 C C . GLY A 1 531 ? 38.754 8.110 -49.008 1.00 81.75 531 GLY A C 1
ATOM 4219 O O . GLY A 1 531 ? 39.091 8.864 -49.911 1.00 81.75 531 GLY A O 1
ATOM 4220 N N . LEU A 1 532 ? 39.643 7.430 -48.278 1.00 81.94 532 LEU A N 1
ATOM 4221 C CA . LEU A 1 532 ? 41.099 7.548 -48.445 1.00 81.94 532 LEU A CA 1
ATOM 4222 C C . LEU A 1 532 ? 41.580 7.113 -49.837 1.00 81.94 532 LEU A C 1
ATOM 4224 O O . LEU A 1 532 ? 42.553 7.665 -50.340 1.00 81.94 532 LEU A O 1
ATOM 4228 N N . HIS A 1 533 ? 40.897 6.155 -50.468 1.00 79.06 533 HIS A N 1
ATOM 4229 C CA . HIS A 1 533 ? 41.223 5.690 -51.819 1.00 79.06 533 HIS A CA 1
ATOM 4230 C C . HIS A 1 533 ? 40.658 6.580 -52.940 1.00 79.06 533 HIS A C 1
ATOM 4232 O O . HIS A 1 533 ? 41.231 6.619 -54.027 1.00 79.06 533 HIS A O 1
ATOM 4238 N N . ILE A 1 534 ? 39.541 7.278 -52.701 1.00 77.44 534 ILE A N 1
ATOM 4239 C CA . ILE A 1 534 ? 38.899 8.173 -53.682 1.00 77.44 534 ILE A CA 1
ATOM 4240 C C . ILE A 1 534 ? 39.408 9.617 -53.559 1.00 77.44 534 ILE A C 1
ATOM 4242 O O . ILE A 1 534 ? 39.386 10.357 -54.545 1.00 77.44 534 ILE A O 1
ATOM 4246 N N . TRP A 1 535 ? 39.820 10.049 -52.363 1.00 69.94 535 TRP A N 1
ATOM 4247 C CA . TRP A 1 535 ? 40.189 11.438 -52.107 1.00 69.94 535 TRP A CA 1
ATOM 4248 C C . TRP A 1 535 ? 41.407 11.835 -52.953 1.00 69.94 535 TRP A C 1
ATOM 4250 O O . TRP A 1 535 ? 42.432 11.149 -52.906 1.00 69.94 535 TRP A O 1
ATOM 4260 N N . PRO A 1 536 ? 41.335 12.933 -53.728 1.00 65.06 536 PRO A N 1
ATOM 4261 C CA . PRO A 1 536 ? 42.476 13.383 -54.508 1.00 65.06 536 PRO A CA 1
ATOM 4262 C C . PRO A 1 536 ? 43.638 13.704 -53.558 1.00 65.06 536 PRO A C 1
ATOM 4264 O O . PRO A 1 536 ? 43.413 14.359 -52.535 1.00 65.06 536 PRO A O 1
ATOM 4267 N N . PRO A 1 537 ? 44.879 13.274 -53.855 1.00 60.47 537 PRO A N 1
ATOM 4268 C CA . PRO A 1 537 ? 46.016 13.598 -53.007 1.00 60.47 537 PRO A CA 1
ATOM 4269 C C . PRO A 1 537 ? 46.074 15.116 -52.843 1.00 60.47 537 PRO A C 1
ATOM 4271 O O . PRO A 1 537 ? 46.116 15.849 -53.836 1.00 60.47 537 PRO A O 1
ATOM 4274 N N . LEU A 1 538 ? 46.033 15.586 -51.592 1.00 55.50 538 LEU A N 1
ATOM 4275 C CA . LEU A 1 538 ? 46.183 17.002 -51.283 1.00 55.50 538 LEU A CA 1
ATOM 4276 C C . LEU A 1 538 ? 47.520 17.438 -51.886 1.00 55.50 538 LEU A C 1
ATOM 4278 O O . LEU A 1 538 ? 48.580 17.060 -51.387 1.00 55.50 538 LEU A O 1
ATOM 4282 N N . LYS A 1 539 ? 47.486 18.200 -52.987 1.00 53.28 539 LYS A N 1
ATOM 4283 C CA . LYS A 1 539 ? 48.677 18.860 -53.529 1.00 53.28 539 LYS A CA 1
ATOM 4284 C C . LYS A 1 539 ? 49.078 19.939 -52.533 1.00 53.28 539 LYS A C 1
ATOM 4286 O O . LYS A 1 539 ? 48.718 21.104 -52.672 1.00 53.28 539 LYS A O 1
ATOM 4291 N N . TYR A 1 540 ? 49.795 19.516 -51.501 1.00 48.38 540 TYR A N 1
ATOM 4292 C CA . TYR A 1 540 ? 50.437 20.385 -50.541 1.00 48.38 540 TYR A CA 1
ATOM 4293 C C . TYR A 1 540 ? 51.530 21.153 -51.287 1.00 48.38 540 TYR A C 1
ATOM 4295 O O . TYR A 1 540 ? 52.616 20.629 -51.535 1.00 48.38 540 TYR A O 1
ATOM 4303 N N . ARG A 1 541 ? 51.216 22.366 -51.758 1.00 48.12 541 ARG A N 1
ATOM 4304 C CA . ARG A 1 541 ? 52.215 23.234 -52.385 1.00 48.12 541 ARG A CA 1
ATOM 4305 C C . ARG A 1 541 ? 53.171 23.664 -51.270 1.00 48.12 541 ARG A C 1
ATOM 4307 O O . ARG A 1 541 ? 52.760 24.333 -50.331 1.00 48.12 541 ARG A O 1
ATOM 4314 N N . SER A 1 542 ? 54.397 23.164 -51.377 1.00 47.28 542 SER A N 1
ATOM 4315 C CA . SER A 1 542 ? 55.493 23.158 -50.411 1.00 47.28 542 SER A CA 1
ATOM 4316 C C . SER A 1 542 ? 55.507 24.264 -49.350 1.00 47.28 542 SER A C 1
ATOM 4318 O O . SER A 1 542 ? 55.512 25.453 -49.662 1.00 47.28 542 SER A O 1
ATOM 4320 N N . PHE A 1 543 ? 55.684 23.824 -48.099 1.00 50.28 543 PHE A N 1
ATOM 4321 C CA . PHE A 1 543 ? 56.341 24.568 -47.026 1.00 50.28 543 PHE A CA 1
ATOM 4322 C C . PHE A 1 543 ? 57.702 25.039 -47.551 1.00 50.28 543 PHE A C 1
ATOM 4324 O O . PHE A 1 543 ? 58.663 24.274 -47.568 1.00 50.28 543 PHE A O 1
ATOM 4331 N N . VAL A 1 544 ? 57.802 26.291 -47.983 1.00 49.97 544 VAL A N 1
ATOM 4332 C CA . VAL A 1 544 ? 59.093 26.967 -48.077 1.00 49.97 544 VAL A CA 1
ATOM 4333 C C . VAL A 1 544 ? 58.986 28.258 -47.283 1.00 49.97 544 VAL A C 1
ATOM 4335 O O . VAL A 1 544 ? 58.406 29.241 -47.726 1.00 49.97 544 VAL A O 1
ATOM 4338 N N . HIS A 1 545 ? 59.591 28.178 -46.097 1.00 50.81 545 HIS A N 1
ATOM 4339 C CA . HIS A 1 545 ? 60.152 29.267 -45.308 1.00 50.81 545 HIS A CA 1
ATOM 4340 C C . HIS A 1 545 ? 59.176 30.229 -44.615 1.00 50.81 545 HIS A C 1
ATOM 4342 O O . HIS A 1 545 ? 58.700 31.168 -45.230 1.00 50.81 545 HIS A O 1
ATOM 4348 N N . LEU A 1 546 ? 58.998 30.079 -43.293 1.00 46.03 546 LEU A N 1
ATOM 4349 C CA . LEU A 1 546 ? 58.825 31.209 -42.362 1.00 46.03 546 LEU A CA 1
ATOM 4350 C C . LEU A 1 546 ? 58.976 30.735 -40.906 1.00 46.03 546 LEU A C 1
ATOM 4352 O O . LEU A 1 546 ? 58.051 30.211 -40.291 1.00 46.03 546 LEU A O 1
ATOM 4356 N N . ASN A 1 547 ? 60.180 30.943 -40.370 1.00 47.09 547 ASN A N 1
ATOM 4357 C CA . ASN A 1 547 ? 60.446 30.966 -38.937 1.00 47.09 547 ASN A CA 1
ATOM 4358 C C . ASN A 1 547 ? 59.725 32.176 -38.327 1.00 47.09 547 ASN A C 1
ATOM 4360 O O . ASN A 1 547 ? 59.974 33.306 -38.744 1.00 47.09 547 ASN A O 1
ATOM 4364 N N . GLY A 1 548 ? 58.855 31.952 -37.342 1.00 50.47 548 GLY A N 1
ATOM 4365 C CA . GLY A 1 548 ? 58.229 33.028 -36.572 1.00 50.47 548 GLY A CA 1
ATOM 4366 C C . GLY A 1 548 ? 57.003 32.552 -35.804 1.00 50.47 548 GLY A C 1
ATOM 4367 O O . GLY A 1 548 ? 55.902 32.525 -36.341 1.00 50.47 548 GLY A O 1
ATOM 4368 N N . VAL A 1 549 ? 57.187 32.166 -34.541 1.00 56.03 549 VAL A N 1
ATOM 4369 C CA . VAL A 1 549 ? 56.110 31.728 -33.642 1.00 56.03 549 VAL A CA 1
ATOM 4370 C C . VAL A 1 549 ? 55.157 32.898 -33.366 1.00 56.03 549 VAL A C 1
ATOM 4372 O O . VAL A 1 549 ? 55.529 33.875 -32.725 1.00 56.03 549 VAL A O 1
ATOM 4375 N N . SER A 1 550 ? 53.915 32.802 -33.843 1.00 59.47 550 SER A N 1
ATOM 4376 C CA . SER A 1 550 ? 52.808 33.682 -33.452 1.00 59.47 550 SER A CA 1
ATOM 4377 C C . SER A 1 550 ? 51.480 32.930 -33.586 1.00 59.47 550 SER A C 1
ATOM 4379 O O . SER A 1 550 ? 51.301 32.138 -34.511 1.00 59.47 550 SER A O 1
ATOM 4381 N N . SER A 1 551 ? 50.524 33.201 -32.692 1.00 57.78 551 SER A N 1
ATOM 4382 C CA . SER A 1 551 ? 49.140 32.683 -32.695 1.00 57.78 551 SER A CA 1
ATOM 4383 C C . SER A 1 551 ? 48.396 32.869 -34.033 1.00 57.78 551 SER A C 1
ATOM 4385 O O . SER A 1 551 ? 47.408 32.191 -34.312 1.00 57.78 551 SER A O 1
ATOM 4387 N N . THR A 1 552 ? 48.915 33.734 -34.904 1.00 60.00 552 THR A N 1
ATOM 4388 C CA . THR A 1 552 ? 48.452 33.972 -36.278 1.00 60.00 552 THR A CA 1
ATOM 4389 C C . THR A 1 552 ? 48.777 32.836 -37.259 1.00 60.00 552 THR A C 1
ATOM 4391 O O . THR A 1 552 ? 48.067 32.673 -38.251 1.00 60.00 552 THR A O 1
ATOM 4394 N N . LEU A 1 553 ? 49.797 32.015 -36.987 1.00 61.28 553 LEU A N 1
ATOM 4395 C CA . LEU A 1 553 ? 50.215 30.887 -37.829 1.00 61.28 553 LEU A CA 1
ATOM 4396 C C . LEU A 1 553 ? 49.267 29.695 -37.690 1.00 61.28 553 LEU A C 1
ATOM 4398 O O . LEU A 1 553 ? 48.926 29.076 -38.690 1.00 61.28 553 LEU A O 1
ATOM 4402 N N . ALA A 1 554 ? 48.767 29.440 -36.478 1.00 64.25 554 ALA A N 1
ATOM 4403 C CA . ALA A 1 554 ? 47.729 28.441 -36.240 1.00 64.25 554 ALA A CA 1
ATOM 4404 C C . ALA A 1 554 ? 46.422 28.829 -36.945 1.00 64.25 554 ALA A C 1
ATOM 4406 O O . ALA A 1 554 ? 45.836 28.008 -37.641 1.00 64.25 554 ALA A O 1
ATOM 4407 N N . LEU A 1 555 ? 46.004 30.099 -36.854 1.00 65.50 555 LEU A N 1
ATOM 4408 C CA . LEU A 1 555 ? 44.797 30.576 -37.534 1.00 65.50 555 LEU A CA 1
ATOM 4409 C C . LEU A 1 555 ? 44.944 30.546 -39.066 1.00 65.50 555 LEU A C 1
ATOM 4411 O O . LEU A 1 555 ? 43.999 30.191 -39.765 1.00 65.50 555 LEU A O 1
ATOM 4415 N N . ARG A 1 556 ? 46.132 30.869 -39.600 1.00 65.69 556 ARG A N 1
ATOM 4416 C CA . ARG A 1 556 ? 46.434 30.744 -41.037 1.00 65.69 556 ARG A CA 1
ATOM 4417 C C . ARG A 1 556 ? 46.489 29.290 -41.488 1.00 65.69 556 ARG A C 1
ATOM 4419 O O . ARG A 1 556 ? 45.883 28.972 -42.498 1.00 65.69 556 ARG A O 1
ATOM 4426 N N . ALA A 1 557 ? 47.135 28.408 -40.731 1.00 66.56 557 ALA A N 1
ATOM 4427 C CA . ALA A 1 557 ? 47.167 26.980 -41.025 1.00 66.56 557 ALA A CA 1
ATOM 4428 C C . ALA A 1 557 ? 45.756 26.379 -40.999 1.00 66.56 557 ALA A C 1
ATOM 4430 O O . ALA A 1 557 ? 45.382 25.675 -41.927 1.00 66.56 557 ALA A O 1
ATOM 4431 N N . VAL A 1 558 ? 44.932 26.725 -40.005 1.00 69.50 558 VAL A N 1
ATOM 4432 C CA . VAL A 1 558 ? 43.522 26.317 -39.943 1.00 69.50 558 VAL A CA 1
ATOM 4433 C C . VAL A 1 558 ? 42.743 26.875 -41.131 1.00 69.50 558 VAL A C 1
ATOM 4435 O O . VAL A 1 558 ? 41.980 26.132 -41.741 1.00 69.50 558 VAL A O 1
ATOM 4438 N N . LYS A 1 559 ? 42.948 28.141 -41.516 1.00 70.50 559 LYS A N 1
ATOM 4439 C CA . LYS A 1 559 ? 42.284 28.753 -42.677 1.00 70.50 559 LYS A CA 1
ATOM 4440 C C . LYS A 1 559 ? 42.680 28.076 -43.994 1.00 70.50 559 LYS A C 1
ATOM 4442 O O . LYS A 1 559 ? 41.799 27.766 -44.786 1.00 70.50 559 LYS A O 1
ATOM 4447 N N . GLU A 1 560 ? 43.962 27.802 -44.211 1.00 68.19 560 GLU A N 1
ATOM 4448 C CA . GLU A 1 560 ? 44.469 27.119 -45.410 1.00 68.19 560 GLU A CA 1
ATOM 4449 C C . GLU A 1 560 ? 44.020 25.655 -45.465 1.00 68.19 560 GLU A C 1
ATOM 4451 O O . GLU A 1 560 ? 43.565 25.189 -46.506 1.00 68.19 560 GLU A O 1
ATOM 4456 N N . VAL A 1 561 ? 44.041 24.945 -44.333 1.00 66.69 561 VAL A N 1
ATOM 4457 C CA . VAL A 1 561 ? 43.479 23.590 -44.213 1.00 66.69 561 VAL A CA 1
ATOM 4458 C C . VAL A 1 561 ? 41.976 23.609 -44.494 1.00 66.69 561 VAL A C 1
ATOM 4460 O O . VAL A 1 561 ? 41.486 22.762 -45.232 1.00 66.69 561 VAL A O 1
ATOM 4463 N N . SER A 1 562 ? 41.246 24.608 -43.992 1.00 65.75 562 SER A N 1
ATOM 4464 C CA . SER A 1 562 ? 39.808 24.767 -44.244 1.00 65.75 562 SER A CA 1
ATOM 4465 C C . SER A 1 562 ? 39.515 25.056 -45.717 1.00 65.75 562 SER A C 1
ATOM 4467 O O . SER A 1 562 ? 38.608 24.456 -46.283 1.00 65.75 562 SER A O 1
ATOM 4469 N N . ILE A 1 563 ? 40.294 25.925 -46.370 1.00 67.88 563 ILE A N 1
ATOM 4470 C CA . ILE A 1 563 ? 40.147 26.253 -47.798 1.00 67.88 563 ILE A CA 1
ATOM 4471 C C . ILE A 1 563 ? 40.523 25.053 -48.676 1.00 67.88 563 ILE A C 1
ATOM 4473 O O . ILE A 1 563 ? 39.811 24.756 -49.634 1.00 67.88 563 ILE A O 1
ATOM 4477 N N . ALA A 1 564 ? 41.590 24.324 -48.343 1.00 63.50 564 ALA A N 1
ATOM 4478 C CA . ALA A 1 564 ? 41.990 23.109 -49.049 1.00 63.50 564 ALA A CA 1
ATOM 4479 C C . ALA A 1 564 ? 40.937 21.996 -48.910 1.00 63.50 564 ALA A C 1
ATOM 4481 O O . ALA A 1 564 ? 40.627 21.319 -49.893 1.00 63.50 564 ALA A 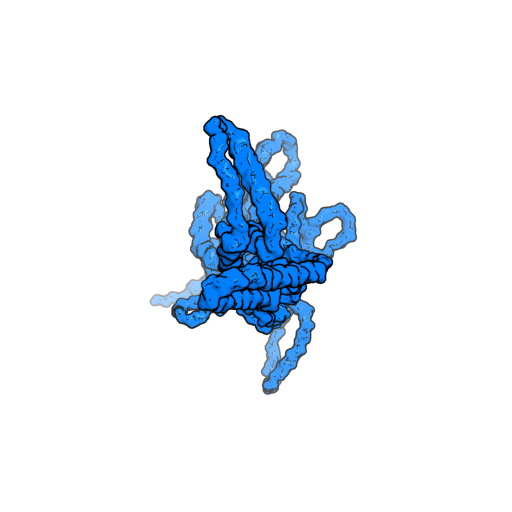O 1
ATOM 4482 N N . LEU A 1 565 ? 40.340 21.846 -47.723 1.00 64.19 565 LEU A N 1
ATOM 4483 C CA . LEU A 1 565 ? 39.227 20.927 -47.477 1.00 64.19 565 LEU A CA 1
ATOM 4484 C C . LEU A 1 565 ? 37.963 21.343 -48.242 1.00 64.19 565 LEU A C 1
ATOM 4486 O O . LEU A 1 565 ? 37.362 20.494 -48.897 1.00 64.19 565 LEU A O 1
ATOM 4490 N N . LEU A 1 566 ? 37.588 22.630 -48.232 1.00 66.31 566 LEU A N 1
ATOM 4491 C CA . LEU A 1 566 ? 36.443 23.141 -49.001 1.00 66.31 566 LEU A CA 1
ATOM 4492 C C . LEU A 1 566 ? 36.645 22.968 -50.512 1.00 66.31 566 LEU A C 1
ATOM 4494 O O . LEU A 1 566 ? 35.740 22.516 -51.206 1.00 66.31 566 LEU A O 1
ATOM 4498 N N . SER A 1 567 ? 37.831 23.296 -51.025 1.00 64.62 567 SER A N 1
ATOM 4499 C CA . SER A 1 567 ? 38.169 23.166 -52.448 1.00 64.62 567 SER A CA 1
ATOM 4500 C C . SER A 1 567 ? 38.145 21.703 -52.905 1.00 64.62 567 SER A C 1
ATOM 4502 O O . SER A 1 567 ? 37.587 21.382 -53.954 1.00 64.62 567 SER A O 1
ATOM 4504 N N . SER A 1 568 ? 38.655 20.791 -52.071 1.00 61.72 568 SER A N 1
ATOM 4505 C CA . SER A 1 568 ? 38.586 19.347 -52.323 1.00 61.72 568 SER A CA 1
ATOM 4506 C C . SER A 1 568 ? 37.144 18.822 -52.266 1.00 61.72 568 SER A C 1
ATOM 4508 O O . SER A 1 568 ? 36.773 17.977 -53.075 1.00 61.72 568 SER A O 1
ATOM 4510 N N . ALA A 1 569 ? 36.298 19.360 -51.378 1.00 63.28 569 ALA A N 1
ATOM 4511 C CA . ALA A 1 569 ? 34.880 19.003 -51.286 1.00 63.28 569 ALA A CA 1
ATOM 4512 C C . ALA A 1 569 ? 34.061 19.428 -52.521 1.00 63.28 569 ALA A C 1
ATOM 4514 O O . ALA A 1 569 ? 33.123 18.727 -52.893 1.00 63.28 569 ALA A O 1
ATOM 4515 N N . VAL A 1 570 ? 34.431 20.523 -53.198 1.00 63.62 570 VAL A N 1
ATOM 4516 C CA . VAL A 1 570 ? 33.805 20.964 -54.465 1.00 63.62 570 VAL A CA 1
ATOM 4517 C C . VAL A 1 570 ? 34.175 20.046 -55.642 1.00 63.62 570 VAL A C 1
ATOM 4519 O O . VAL A 1 570 ? 33.418 19.938 -56.603 1.00 63.62 570 VAL A O 1
ATOM 4522 N N . GLN A 1 571 ? 35.311 19.347 -55.563 1.00 61.88 571 GLN A N 1
ATOM 4523 C CA . GLN A 1 571 ? 35.789 18.405 -56.588 1.00 61.88 571 GLN A CA 1
ATOM 4524 C C . GLN A 1 571 ? 35.384 16.949 -56.317 1.00 61.88 571 GLN A C 1
ATOM 4526 O O . GLN A 1 571 ? 35.680 16.056 -57.115 1.00 61.88 571 GLN A O 1
ATOM 4531 N N . LEU A 1 572 ? 34.716 16.687 -55.193 1.00 66.25 572 LEU A N 1
ATOM 4532 C CA . LEU A 1 572 ? 34.299 15.347 -54.822 1.00 66.25 572 LEU A CA 1
ATOM 4533 C C . LEU A 1 572 ? 33.175 14.865 -55.745 1.00 66.25 572 LEU A C 1
ATOM 4535 O O . LEU A 1 572 ? 32.133 15.502 -55.884 1.00 66.25 572 LEU A O 1
ATOM 4539 N N . SER A 1 573 ? 33.365 13.688 -56.344 1.00 72.81 573 SER A N 1
ATOM 4540 C CA . SER A 1 573 ? 32.277 12.999 -57.043 1.00 72.81 573 SER A CA 1
ATOM 4541 C C . SER A 1 573 ? 31.099 12.753 -56.090 1.00 72.81 573 SER A C 1
ATOM 4543 O O . SER A 1 573 ? 31.282 12.662 -54.873 1.00 72.81 573 SER A O 1
ATOM 4545 N N . ALA A 1 574 ? 29.891 12.559 -56.629 1.00 75.38 574 ALA A N 1
ATOM 4546 C CA . ALA A 1 574 ? 28.708 12.229 -55.825 1.00 75.38 574 ALA A CA 1
ATOM 4547 C C . ALA A 1 574 ? 28.950 11.056 -54.843 1.00 75.38 574 ALA A C 1
ATOM 4549 O O . ALA A 1 574 ? 28.405 11.049 -53.741 1.00 75.38 574 ALA A O 1
ATOM 4550 N N . ARG A 1 575 ? 29.837 10.108 -55.199 1.00 78.12 575 ARG A N 1
ATOM 4551 C CA . ARG A 1 575 ? 30.293 9.016 -54.318 1.00 78.12 575 ARG A CA 1
ATOM 4552 C C . ARG A 1 575 ? 31.066 9.518 -53.101 1.00 78.12 575 ARG A C 1
ATOM 4554 O O . ARG A 1 575 ? 30.787 9.080 -51.992 1.00 78.12 575 ARG A O 1
ATOM 4561 N N . GLY A 1 576 ? 31.999 10.447 -53.289 1.00 76.88 576 GLY A N 1
ATOM 4562 C CA . GLY A 1 576 ? 32.772 11.029 -52.193 1.00 76.88 576 GLY A CA 1
ATOM 4563 C C . GLY A 1 576 ? 31.895 11.797 -51.203 1.00 76.88 576 GLY A C 1
ATOM 4564 O O . GLY A 1 576 ? 32.057 11.633 -49.997 1.00 76.88 576 GLY A O 1
ATOM 4565 N N . LEU A 1 577 ? 30.923 12.577 -51.694 1.00 78.88 577 LEU A N 1
ATOM 4566 C CA . LEU A 1 577 ? 29.987 13.309 -50.827 1.00 78.88 577 LEU A CA 1
ATOM 4567 C C . LEU A 1 577 ? 29.129 12.356 -49.984 1.00 78.88 577 LEU A C 1
ATOM 4569 O O . LEU A 1 577 ? 28.945 12.585 -48.788 1.00 78.88 577 LEU A O 1
ATOM 4573 N N . ILE A 1 578 ? 28.659 11.256 -50.583 1.00 82.31 578 ILE A N 1
ATOM 4574 C CA . ILE A 1 578 ? 27.913 10.212 -49.871 1.00 82.31 578 ILE A CA 1
ATOM 4575 C C . ILE A 1 578 ? 28.791 9.531 -48.811 1.00 82.31 578 ILE A C 1
ATOM 4577 O O . ILE A 1 578 ? 28.324 9.333 -47.695 1.00 82.31 578 ILE A O 1
ATOM 4581 N N . LEU A 1 579 ? 30.064 9.234 -49.092 1.00 82.56 579 LEU A N 1
ATOM 4582 C CA . LEU A 1 579 ? 30.978 8.631 -48.108 1.00 82.56 579 LEU A CA 1
ATOM 4583 C C . LEU A 1 579 ? 31.255 9.551 -46.914 1.00 82.56 579 LEU A C 1
ATOM 4585 O O . LEU A 1 579 ? 31.238 9.089 -45.775 1.00 82.56 579 LEU A O 1
ATOM 4589 N N . VAL A 1 580 ? 31.454 10.852 -47.152 1.00 81.81 580 VAL A N 1
ATOM 4590 C CA . VAL A 1 580 ? 31.615 11.841 -46.072 1.00 81.81 580 VAL A CA 1
ATOM 4591 C C . VAL A 1 580 ? 30.340 11.923 -45.233 1.00 81.81 580 VAL A C 1
ATOM 4593 O O . VAL A 1 580 ? 30.411 11.880 -44.006 1.00 81.81 580 VAL A O 1
ATOM 4596 N N . TYR A 1 581 ? 29.168 11.965 -45.871 1.00 84.81 581 TYR A N 1
ATOM 4597 C CA . TYR A 1 581 ? 27.885 11.942 -45.171 1.00 84.81 581 TYR A CA 1
ATOM 4598 C C . TYR A 1 581 ? 27.703 10.669 -44.330 1.00 84.81 581 TYR A C 1
ATOM 4600 O O . TYR A 1 581 ? 27.331 10.755 -43.159 1.00 84.81 581 TYR A O 1
ATOM 4608 N N . LEU A 1 582 ? 27.994 9.488 -44.885 1.00 84.12 582 LEU A N 1
ATOM 4609 C CA . LEU A 1 582 ? 27.897 8.201 -44.186 1.00 84.12 582 LEU A CA 1
ATOM 4610 C C . LEU A 1 582 ? 28.866 8.119 -43.002 1.00 84.12 582 LEU A C 1
ATOM 4612 O O . LEU A 1 582 ? 28.490 7.638 -41.935 1.00 84.12 582 LEU A O 1
ATOM 4616 N N . PHE A 1 583 ? 30.085 8.635 -43.155 1.00 82.00 583 PHE A N 1
ATOM 4617 C CA . PHE A 1 583 ? 31.072 8.704 -42.081 1.00 82.00 583 PHE A CA 1
ATOM 4618 C C . PHE A 1 583 ? 30.616 9.630 -40.944 1.00 82.00 583 PHE A C 1
ATOM 4620 O O . PHE A 1 583 ? 30.549 9.204 -39.790 1.00 82.00 583 PHE A O 1
ATOM 4627 N N . VAL A 1 584 ? 30.222 10.868 -41.265 1.00 82.44 584 VAL A N 1
ATOM 4628 C CA . VAL A 1 584 ? 29.769 11.863 -40.276 1.00 82.44 584 VAL A CA 1
ATOM 4629 C C . VAL A 1 584 ? 28.485 11.414 -39.580 1.00 82.44 584 VAL A C 1
ATOM 4631 O O . VAL A 1 584 ? 28.371 11.544 -38.361 1.00 82.44 584 VAL A O 1
ATOM 4634 N N . SER A 1 585 ? 27.527 10.849 -40.318 1.00 80.88 585 SER A N 1
ATOM 4635 C CA . SER A 1 585 ? 26.283 10.327 -39.739 1.00 80.88 585 SER A CA 1
ATOM 4636 C C . SER A 1 585 ? 26.530 9.110 -38.843 1.00 80.88 585 SER A C 1
ATOM 4638 O O . SER A 1 585 ? 25.977 9.056 -37.747 1.00 80.88 585 SER A O 1
ATOM 4640 N N . SER A 1 586 ? 27.419 8.188 -39.231 1.00 82.94 586 SER A N 1
ATOM 4641 C CA . SER A 1 586 ? 27.788 7.032 -38.399 1.00 82.94 586 SER A CA 1
ATOM 4642 C C . SER A 1 586 ? 28.468 7.455 -37.096 1.00 82.94 586 SER A C 1
ATOM 4644 O O . SER A 1 586 ? 28.111 6.951 -36.033 1.00 82.94 586 SER A O 1
ATOM 4646 N N . ILE A 1 587 ? 29.384 8.428 -37.149 1.00 79.38 587 ILE A N 1
ATOM 4647 C CA . ILE A 1 587 ? 30.029 8.992 -35.952 1.00 79.38 587 ILE A CA 1
ATOM 4648 C C . ILE A 1 587 ? 29.012 9.721 -35.074 1.00 79.38 587 ILE A C 1
ATOM 4650 O O . ILE A 1 587 ? 29.025 9.572 -33.856 1.00 79.38 587 ILE A O 1
ATOM 4654 N N . SER A 1 588 ? 28.085 10.464 -35.678 1.00 82.06 588 SER A N 1
ATOM 4655 C CA . SER A 1 588 ? 27.039 11.180 -34.941 1.00 82.06 588 SER A CA 1
ATOM 4656 C C . SER A 1 588 ? 26.118 10.220 -34.174 1.00 82.06 588 SER A C 1
ATOM 4658 O O . SER A 1 588 ? 25.762 10.496 -33.030 1.00 82.06 588 SER A O 1
ATOM 4660 N N . VAL A 1 589 ? 25.782 9.061 -34.754 1.00 79.00 589 VAL A N 1
ATOM 4661 C CA . VAL A 1 589 ? 25.008 7.998 -34.079 1.00 79.00 589 VAL A CA 1
ATOM 4662 C C . VAL A 1 589 ? 25.809 7.332 -32.953 1.00 79.00 589 VAL A C 1
ATOM 4664 O O . VAL A 1 589 ? 25.245 7.022 -31.901 1.00 79.00 589 VAL A O 1
ATOM 4667 N N . GLN A 1 590 ? 27.121 7.151 -33.131 1.00 76.81 590 GLN A N 1
ATOM 4668 C CA . GLN A 1 590 ? 28.009 6.616 -32.092 1.00 76.81 590 GLN A CA 1
ATOM 4669 C C . GLN A 1 590 ? 28.147 7.581 -30.904 1.00 76.81 590 GLN A C 1
ATOM 4671 O O . GLN A 1 590 ? 27.993 7.159 -29.763 1.00 76.81 590 GLN A O 1
ATOM 4676 N N . ILE A 1 591 ? 28.360 8.878 -31.158 1.00 76.81 591 ILE A N 1
ATOM 4677 C CA . ILE A 1 591 ? 28.453 9.921 -30.118 1.00 76.81 591 ILE A CA 1
ATOM 4678 C C . ILE A 1 591 ? 27.106 10.105 -29.402 1.00 76.81 591 ILE A C 1
ATOM 4680 O O . ILE A 1 591 ? 27.065 10.332 -28.196 1.00 76.81 591 ILE A O 1
ATOM 4684 N N . GLY A 1 592 ? 25.994 9.972 -30.131 1.00 61.34 592 GLY A N 1
ATOM 4685 C CA . GLY A 1 592 ? 24.639 10.035 -29.582 1.00 61.34 592 GLY A CA 1
ATOM 4686 C C . GLY A 1 592 ? 24.203 8.800 -28.781 1.00 61.34 592 GLY A C 1
ATOM 4687 O O . GLY A 1 592 ? 23.120 8.828 -28.200 1.00 61.34 592 GLY A O 1
ATOM 4688 N N . SER A 1 593 ? 25.009 7.732 -28.732 1.00 50.00 593 SER A N 1
ATOM 4689 C CA . SER A 1 593 ? 24.741 6.517 -27.951 1.00 50.00 593 SER A CA 1
ATOM 4690 C C . SER A 1 593 ? 25.504 6.569 -26.618 1.00 50.00 593 SER A C 1
ATOM 4692 O O . SER A 1 593 ? 26.700 6.284 -26.590 1.00 50.00 593 SER A O 1
ATOM 4694 N N . PRO A 1 594 ? 24.875 6.923 -25.483 1.00 40.12 594 PRO A N 1
ATOM 4695 C CA . PRO A 1 594 ? 25.591 7.027 -24.218 1.00 40.12 594 PRO A CA 1
ATOM 4696 C C . PRO A 1 594 ? 25.881 5.636 -23.633 1.00 40.12 594 PRO A C 1
ATOM 4698 O O . PRO A 1 594 ? 24.995 4.960 -23.110 1.00 40.12 594 PRO A O 1
ATOM 4701 N N . SER A 1 595 ? 27.143 5.219 -23.643 1.00 34.38 595 SER A N 1
ATOM 4702 C CA . SER A 1 595 ? 27.672 4.211 -22.713 1.00 34.38 595 SER A CA 1
ATOM 4703 C C . SER A 1 595 ? 28.124 4.897 -21.412 1.00 34.38 595 SER A C 1
ATOM 4705 O O . SER A 1 595 ? 28.862 5.874 -21.531 1.00 34.38 595 SER A O 1
ATOM 4707 N N . PRO A 1 596 ? 27.812 4.440 -20.178 1.00 39.09 596 PRO A N 1
ATOM 4708 C CA . PRO A 1 596 ? 26.822 3.482 -19.689 1.00 39.09 596 PRO A CA 1
ATOM 4709 C C . PRO A 1 596 ? 25.750 4.208 -18.836 1.00 39.09 596 PRO A C 1
ATOM 4711 O O . PRO A 1 596 ? 25.948 4.461 -17.650 1.00 39.09 596 PRO A O 1
ATOM 4714 N N . LEU A 1 597 ? 24.585 4.527 -19.412 1.00 34.47 597 LEU A N 1
ATOM 4715 C CA . LEU A 1 597 ? 23.465 5.169 -18.694 1.00 34.47 597 LEU A CA 1
ATOM 4716 C C . LEU A 1 597 ? 22.369 4.183 -18.249 1.00 34.47 597 LEU A C 1
ATOM 4718 O O . LEU A 1 597 ? 21.222 4.571 -18.030 1.00 34.47 597 LEU A O 1
ATOM 4722 N N . VAL A 1 598 ? 22.727 2.911 -18.058 1.00 42.28 598 VAL A N 1
ATOM 4723 C CA . VAL A 1 598 ? 21.838 1.877 -17.487 1.00 42.28 598 VAL A CA 1
ATOM 4724 C C . VAL A 1 598 ? 21.447 2.205 -16.031 1.00 42.28 598 VAL A C 1
ATOM 4726 O O . VAL A 1 598 ? 20.475 1.673 -15.502 1.00 42.28 598 VAL A O 1
ATOM 4729 N N . THR A 1 599 ? 22.131 3.148 -15.378 1.00 37.28 599 THR A N 1
ATOM 4730 C CA . THR A 1 599 ? 21.852 3.571 -13.997 1.00 37.28 599 THR A CA 1
ATOM 4731 C C . THR A 1 599 ? 21.000 4.839 -13.864 1.00 37.28 599 THR A C 1
ATOM 4733 O O . THR A 1 599 ? 20.364 5.007 -12.825 1.00 37.28 599 THR A O 1
ATOM 4736 N N . HIS A 1 600 ? 20.905 5.715 -14.875 1.00 33.03 600 HIS A N 1
ATOM 4737 C CA . HIS A 1 600 ? 20.261 7.030 -14.688 1.00 33.03 600 HIS A CA 1
ATOM 4738 C C . HIS A 1 600 ? 18.803 7.114 -15.178 1.00 33.03 600 HIS A C 1
ATOM 4740 O O . HIS A 1 600 ? 18.035 7.923 -14.654 1.00 33.03 600 HIS A O 1
ATOM 4746 N N . GLN A 1 601 ? 18.354 6.250 -16.099 1.00 36.72 601 GLN A N 1
ATOM 4747 C CA . GLN A 1 601 ? 16.926 6.209 -16.468 1.00 36.72 601 GLN A CA 1
ATOM 4748 C C . GLN A 1 601 ? 16.027 5.577 -15.391 1.00 36.72 601 GLN A C 1
ATOM 4750 O O . GLN A 1 601 ? 14.831 5.860 -15.357 1.00 36.72 601 GLN A O 1
ATOM 4755 N N . ARG A 1 602 ? 16.601 4.854 -14.415 1.00 36.78 602 ARG A N 1
ATOM 4756 C CA . ARG A 1 602 ? 15.874 4.451 -13.198 1.00 36.78 602 ARG A CA 1
ATOM 4757 C C . ARG A 1 602 ? 15.436 5.638 -12.328 1.00 36.78 602 ARG A C 1
ATOM 4759 O O . ARG A 1 602 ? 14.433 5.514 -11.635 1.00 36.78 602 ARG A O 1
ATOM 4766 N N . LYS A 1 603 ? 16.120 6.792 -12.383 1.00 32.12 603 LYS A N 1
ATOM 4767 C CA . LYS A 1 603 ? 15.787 7.959 -11.540 1.00 32.12 603 LYS A CA 1
ATOM 4768 C C . LYS A 1 603 ? 14.645 8.825 -12.076 1.00 32.12 603 LYS A C 1
ATOM 4770 O O . LYS A 1 603 ? 13.946 9.434 -11.278 1.00 32.12 603 LYS A O 1
ATOM 4775 N N . ILE A 1 604 ? 14.409 8.856 -13.388 1.00 32.75 604 ILE A N 1
ATOM 4776 C CA . ILE A 1 604 ? 13.350 9.706 -13.970 1.00 32.75 604 ILE A CA 1
ATOM 4777 C C . ILE A 1 604 ? 11.995 8.972 -13.998 1.00 32.75 604 ILE A C 1
ATOM 4779 O O . ILE A 1 604 ? 10.949 9.598 -13.855 1.00 32.75 604 ILE A O 1
ATOM 4783 N N . ALA A 1 605 ? 11.991 7.635 -14.051 1.00 36.91 605 ALA A N 1
ATOM 4784 C CA . ALA A 1 605 ? 10.766 6.841 -13.916 1.00 36.91 605 ALA A CA 1
ATOM 4785 C C . ALA A 1 605 ? 10.216 6.777 -12.471 1.00 36.91 605 ALA A C 1
ATOM 4787 O O . ALA A 1 605 ? 9.052 6.437 -12.284 1.00 36.91 605 ALA A O 1
ATOM 4788 N N . GLN A 1 606 ? 11.015 7.137 -11.457 1.00 32.81 606 GLN A N 1
ATOM 4789 C CA . GLN A 1 606 ? 10.593 7.180 -10.047 1.00 32.81 606 GLN A CA 1
ATOM 4790 C C . GLN A 1 606 ? 10.039 8.543 -9.588 1.00 32.81 606 GLN A C 1
ATOM 4792 O O . GLN A 1 606 ? 9.602 8.654 -8.451 1.00 32.81 606 GLN A O 1
ATOM 4797 N N . GLN A 1 607 ? 10.010 9.569 -10.448 1.00 29.05 607 GLN A N 1
ATOM 4798 C CA . GLN A 1 607 ? 9.456 10.896 -10.114 1.00 29.05 607 GLN A CA 1
ATOM 4799 C C . GLN A 1 607 ? 8.062 11.163 -10.712 1.00 29.05 607 GLN A C 1
ATOM 4801 O O . GLN A 1 607 ? 7.592 12.295 -10.709 1.00 29.05 607 GLN A O 1
ATOM 4806 N N . SER A 1 608 ? 7.378 10.132 -11.219 1.00 33.00 608 SER A N 1
ATOM 4807 C CA . SER A 1 608 ? 5.977 10.240 -11.670 1.00 33.00 608 SER A CA 1
ATOM 4808 C C . SER A 1 608 ? 5.101 9.063 -11.223 1.00 33.00 608 SER A C 1
ATOM 4810 O O . SER A 1 608 ? 4.194 8.643 -11.945 1.00 33.00 608 SER A O 1
ATOM 4812 N N . THR A 1 609 ? 5.394 8.522 -10.038 1.00 31.80 609 THR A N 1
ATOM 4813 C CA . THR A 1 609 ? 4.452 7.702 -9.260 1.00 31.80 609 THR A CA 1
ATOM 4814 C C . THR A 1 609 ? 3.592 8.580 -8.380 1.00 31.80 609 THR A C 1
ATOM 4816 O O . THR A 1 609 ? 4.203 9.406 -7.664 1.00 31.80 609 THR A O 1
#

Organism: Corchorus capsularis (NCBI:txid210143)

Secondary structure (DSSP, 8-state):
----GGGGGS-SS-HHHHHHHHHHHS--B--TTS-SS-B-TT-EEEEEE-TTSSHHHHHHHHHHHHHS-SEETTEE------EEEEEESSS---HHHHHHHHHHHHHHHHHTS---TT-HHHHHHHHHHHHHHHHHTEEEEE-SSHHHHHHHHHHHHHHHHHHHHHHSS-EEEEEEETTTTTHHHHHHHGGG--S---S----HHHHHHHHHHHHHHHHHHS--EEEEEEE-EE-------------------------------SEE--S-HHHHTT-SEEEEEEE-------SS----EEEEEEEEETEEEEEEEEEE---S------PEEEEE-TTT--EEEEETT-SEEE-TTT--EEES--PPPP-TTHHHHHHHHHHHHHHHHHHHHHHHHHHHHHHHHHHHHH-HHHHHHHHHHHHHHHHHHHHHHHHHHHS---PPP----S-TTTS-TTTTTT-EEETTTTEEE-TT-EEETTTTEEETT--EEETTTTEEE-TTTHHHHHHHHHHHHHHHHHHHHHHHHHHHHHSPP-------------HHHHHHHHHHHHHHHHHHHHT--HHHHHHHHHHHHHHHHHHTS-TT-TTTHHHHTTS--

pLDDT: mean 75.01, std 20.12, range [22.58, 97.06]